Protein AF-A0A837IKW0-F1 (afdb_monomer_lite)

Organism: NCBI:txid1619027

Secondary structure (DSSP, 8-state):
--------HHHHHHHHHHHHHHHHHHHHHHHTTTT-----------------EE----HHHHHHHHHHHHTTS-GGGGSHHHHHHHHGGGGT--HHHHTTT--PPPHHHHTTBTTTB-EEEEEEEETTEEEEEEEE-SS-STTPPPEEEEEEEE-GGGGGEEEEEETTTTEEEEEETTSEEE---STTEEEEEEEETTEEEEEEEEEE-HHHHHHH---HHHH-TTSTTEEEEEETTEEEEEEEEEE-SSS-EEEEEEEE-TTS-EEEEEEES---HHHHHHHHHHHTT-EEPP-TTSSSHHHHHHHHHHHTTS----------PPP------PPP--EEEEEEEE-TTS---HHHHHHHHHHHHHHHHHHHHHHS----BPPPEEEE-SS--HHHHHH-SS--HHHHH-TT---S-HHHHHHHHHHTT-S---TT---SSTTEEEEEEETT-TT-EEE-S-TTSEEEEEE-HHHHHHHHT---SSS--GGGS-SGGGSTTHHHHHHHHHHHHHTTPPP--GGGTTTBTTT-GGGTTT-B--HHHHHHHHHSTTT--

pLDDT: mean 81.94, std 18.98, range [30.72, 98.62]

Foldseek 3Di:
DDDPDDPPVVVVVVVVVVCCVVVVVVVVVVPVVPPDDPPPPPPDPPPQDFAFDFDDDDVVVQVVVLVCVVVVPPVLQQFVVSQCLVPRVVRVDDSVPFCPPWDDDDPVVRVCRLPVDFKDWTWTDDDPWIKIWIKGQPDGHHSGGIHTGGIGTPPPQQVQWDKDDDVVQQKIWTDGPQWDWDPFDADFKTKTWGDDPNDIKIKIKGWFFQVNDVVVDDDPCRVVVPPPQWDWDDAPNWIWIKRAFCDKPDPWGKIKTWTADPVGIIMIMMMTHHDDPVNVVNVVVRVNRMDGHPPPPPVVVVVVVVVVVVPVVPDPDDDDDDDDDDDPPPPPPDPQAQEEEEEEEEEQPDDDDVLLLVLVQVLVVVLQVLLCVFQVFGFHYDDYYYWYQPDGGLLCLFQNPDRDPVCVVDQLHGHHPNVQSQCCGPPVSNQDDIHLGPASHWSYEYQYEYEQRAADWAKHQPQLTFIYIYGYQLLRCLSSVHFRPRHNTCVSPPNLCNDAQNSSLRSSLRSLSNNNDAQPDCVCCQADSVPHSRNPPNHHHDPVSSVSSCPRSRGPD

Radius of gyration: 35.42 Å; chains: 1; bounding box: 120×75×95 Å

Structure (mmCIF, N/CA/C/O backbone):
data_AF-A0A837IKW0-F1
#
_entry.id   AF-A0A837IKW0-F1
#
loop_
_atom_site.group_PDB
_atom_site.id
_atom_site.type_symbol
_atom_site.label_atom_id
_atom_site.label_alt_id
_atom_site.label_comp_id
_atom_site.label_asym_id
_atom_site.label_entity_id
_atom_site.label_seq_id
_atom_site.pdbx_PDB_ins_code
_atom_site.Cartn_x
_atom_site.Cartn_y
_atom_site.Cartn_z
_atom_site.occupancy
_atom_site.B_iso_or_equiv
_atom_site.auth_seq_id
_atom_site.auth_comp_id
_atom_site.auth_asym_id
_atom_site.auth_atom_id
_atom_site.pdbx_PDB_model_num
ATOM 1 N N . MET A 1 1 ? 49.908 52.473 -52.910 1.00 40.16 1 MET A N 1
ATOM 2 C CA . MET A 1 1 ? 50.943 51.486 -52.549 1.00 40.16 1 MET A CA 1
ATOM 3 C C . MET A 1 1 ? 50.812 50.342 -53.526 1.00 40.16 1 MET A C 1
ATOM 5 O O . MET A 1 1 ? 49.747 49.750 -53.613 1.00 40.16 1 MET A O 1
ATOM 9 N N . ASP A 1 2 ? 51.847 50.168 -54.333 1.00 45.91 2 ASP A N 1
ATOM 10 C CA . ASP A 1 2 ? 51.972 49.182 -55.400 1.00 45.91 2 ASP A CA 1
ATOM 11 C C . ASP A 1 2 ? 52.522 47.879 -54.798 1.00 45.91 2 ASP A C 1
ATOM 13 O O . ASP A 1 2 ? 53.543 47.909 -54.111 1.00 45.91 2 ASP A O 1
ATOM 17 N N . LEU A 1 3 ? 51.824 46.759 -54.993 1.00 40.84 3 LEU A N 1
ATOM 18 C CA . LEU A 1 3 ? 52.258 45.424 -54.572 1.00 40.84 3 LEU A CA 1
ATOM 19 C C . LEU A 1 3 ? 51.931 44.424 -55.687 1.00 40.84 3 LEU A C 1
ATOM 21 O O . LEU A 1 3 ? 51.014 43.611 -55.588 1.00 40.84 3 LEU A O 1
ATOM 25 N N . SER A 1 4 ? 52.713 44.469 -56.766 1.00 47.84 4 SER A N 1
ATOM 26 C CA . SER A 1 4 ? 52.795 43.362 -57.718 1.00 47.84 4 SER A CA 1
ATOM 27 C C . SER A 1 4 ? 53.528 42.179 -57.066 1.00 47.84 4 SER A C 1
ATOM 29 O O . SER A 1 4 ? 54.762 42.113 -57.059 1.00 47.84 4 SER A O 1
ATOM 31 N N . ALA A 1 5 ? 52.789 41.227 -56.501 1.00 53.12 5 ALA A N 1
ATOM 32 C CA . ALA A 1 5 ? 53.362 39.962 -56.061 1.00 53.12 5 ALA A CA 1
ATOM 33 C C . ALA A 1 5 ? 53.612 39.073 -57.291 1.00 53.12 5 ALA A C 1
ATOM 35 O O . ALA A 1 5 ? 52.689 38.526 -57.888 1.00 53.12 5 ALA A O 1
ATOM 36 N N . LYS A 1 6 ? 54.878 38.951 -57.705 1.00 53.72 6 LYS A N 1
ATOM 37 C CA . LYS A 1 6 ? 55.289 37.985 -58.730 1.00 53.72 6 LYS A CA 1
ATOM 38 C C . LYS A 1 6 ? 55.221 36.578 -58.137 1.00 53.72 6 LYS A C 1
ATOM 40 O O . LYS A 1 6 ? 56.044 36.221 -57.297 1.00 53.72 6 LYS A O 1
ATOM 45 N N . THR A 1 7 ? 54.264 35.777 -58.594 1.00 62.69 7 THR A N 1
ATOM 46 C CA . THR A 1 7 ? 54.147 34.359 -58.240 1.00 62.69 7 THR A CA 1
ATOM 47 C C . THR A 1 7 ? 55.416 33.611 -58.647 1.00 62.69 7 THR A C 1
ATOM 49 O O . THR A 1 7 ? 55.807 33.588 -59.817 1.00 62.69 7 THR A O 1
ATOM 52 N N . ASN A 1 8 ? 56.088 33.006 -57.668 1.00 71.62 8 ASN A N 1
ATOM 53 C CA . ASN A 1 8 ? 57.294 32.220 -57.887 1.00 71.62 8 ASN A CA 1
ATOM 54 C C . ASN A 1 8 ? 56.904 30.828 -58.400 1.00 71.62 8 ASN A C 1
ATOM 56 O O . ASN A 1 8 ? 56.688 29.899 -57.625 1.00 71.62 8 ASN A O 1
ATOM 60 N N . TRP A 1 9 ? 56.819 30.687 -59.723 1.00 72.50 9 TRP A N 1
ATOM 61 C CA . TRP A 1 9 ? 56.474 29.437 -60.411 1.00 72.50 9 TRP A CA 1
ATOM 62 C C . TRP A 1 9 ? 57.351 28.240 -60.019 1.00 72.50 9 TRP A C 1
ATOM 64 O O . TRP A 1 9 ? 56.901 27.100 -60.106 1.00 72.50 9 TRP A O 1
ATOM 74 N N . LYS A 1 10 ? 58.570 28.476 -59.512 1.00 72.75 10 LYS A N 1
ATOM 75 C CA . LYS A 1 10 ? 59.428 27.402 -58.993 1.00 72.75 10 LYS A CA 1
ATOM 76 C C . LYS A 1 10 ? 58.865 26.786 -57.710 1.00 72.75 10 LYS A C 1
ATOM 78 O O . LYS A 1 10 ? 59.014 25.589 -57.510 1.00 72.75 10 LYS A O 1
ATOM 83 N N . PHE A 1 11 ? 58.184 27.571 -56.875 1.00 73.50 11 PHE A N 1
ATOM 84 C CA . PHE A 1 11 ? 57.554 27.076 -55.649 1.00 73.50 11 PHE A CA 1
ATOM 85 C C . PHE A 1 11 ? 56.303 26.245 -55.961 1.00 73.50 11 PHE A C 1
ATOM 87 O O . PHE A 1 11 ? 56.130 25.163 -55.410 1.00 73.50 11 PHE A O 1
ATOM 94 N N . LEU A 1 12 ? 55.486 26.690 -56.922 1.00 74.56 12 LEU A N 1
ATOM 95 C CA . LEU A 1 12 ? 54.303 25.943 -57.363 1.00 74.56 12 LEU A CA 1
ATOM 96 C C . LEU A 1 12 ? 54.681 24.595 -58.005 1.00 74.56 12 LEU A C 1
ATOM 98 O O . LEU A 1 12 ? 54.036 23.586 -57.737 1.00 74.56 12 LEU A O 1
ATOM 102 N N . ALA A 1 13 ? 55.768 24.554 -58.782 1.00 79.00 13 ALA A N 1
ATOM 103 C CA . ALA A 1 13 ? 56.276 23.310 -59.362 1.00 79.00 13 ALA A CA 1
ATOM 104 C C . ALA A 1 13 ? 56.761 22.308 -58.295 1.00 79.00 13 ALA A C 1
ATOM 106 O O . ALA A 1 13 ? 56.536 21.109 -58.438 1.00 79.00 13 ALA A O 1
ATOM 107 N N . ILE A 1 14 ? 57.375 22.788 -57.207 1.00 79.94 14 ILE A N 1
ATOM 108 C CA . ILE A 1 14 ? 57.820 21.938 -56.089 1.00 79.94 14 ILE A CA 1
ATOM 109 C C . ILE A 1 14 ? 56.620 21.376 -55.315 1.00 79.94 14 ILE A C 1
ATOM 111 O O . ILE A 1 14 ? 56.615 20.195 -54.977 1.00 79.94 14 ILE A O 1
ATOM 115 N N . VAL A 1 15 ? 55.582 22.186 -55.081 1.00 76.00 15 VAL A N 1
ATOM 116 C CA . VAL A 1 15 ? 54.359 21.733 -54.398 1.00 76.00 15 VAL A CA 1
ATOM 117 C C . VAL A 1 15 ? 53.622 20.678 -55.230 1.00 76.00 15 VAL A C 1
ATOM 119 O O . VAL A 1 15 ? 53.226 19.650 -54.688 1.00 76.00 15 VAL A O 1
ATOM 122 N N . ILE A 1 16 ? 53.508 20.862 -56.549 1.00 77.81 16 ILE A N 1
ATOM 123 C CA . ILE A 1 16 ? 52.883 19.867 -57.437 1.00 77.81 16 ILE A CA 1
ATOM 124 C C . ILE A 1 16 ? 53.708 18.571 -57.479 1.00 77.81 16 ILE A C 1
ATOM 126 O O . ILE A 1 16 ? 53.139 17.484 -57.401 1.00 77.81 16 ILE A O 1
ATOM 130 N N . ALA A 1 17 ? 55.041 18.658 -57.529 1.00 78.69 17 ALA A N 1
ATOM 131 C CA . ALA A 1 17 ? 55.902 17.476 -57.489 1.00 78.69 17 ALA A CA 1
ATOM 132 C C . ALA A 1 17 ? 55.768 16.697 -56.166 1.00 78.69 17 ALA A C 1
ATOM 134 O O . ALA A 1 17 ? 55.712 15.470 -56.184 1.00 78.69 17 ALA A O 1
ATOM 135 N N . LEU A 1 18 ? 55.649 17.391 -55.028 1.00 71.75 18 LEU A N 1
ATOM 136 C CA . LEU A 1 18 ? 55.428 16.756 -53.724 1.00 71.75 18 LEU A CA 1
ATOM 137 C C . LEU A 1 18 ? 54.054 16.078 -53.629 1.00 71.75 18 LEU A C 1
ATOM 139 O O . LEU A 1 18 ? 53.971 14.967 -53.115 1.00 71.75 18 LEU A O 1
ATOM 143 N N . VAL A 1 19 ? 52.998 16.683 -54.182 1.00 74.50 19 VAL A N 1
ATOM 144 C CA . VAL A 1 19 ? 51.656 16.070 -54.225 1.00 74.50 19 VAL A CA 1
ATOM 145 C C . VAL A 1 19 ? 51.639 14.816 -55.105 1.00 74.50 19 VAL A C 1
ATOM 147 O O . VAL A 1 19 ? 50.998 13.833 -54.746 1.00 74.50 19 VAL A O 1
ATOM 150 N N . VAL A 1 20 ? 52.389 14.794 -56.211 1.00 74.69 20 VAL A N 1
ATOM 151 C CA . VAL A 1 20 ? 52.491 13.610 -57.084 1.00 74.69 20 VAL A CA 1
ATOM 152 C C . VAL A 1 20 ? 53.322 12.493 -56.442 1.00 74.69 20 VAL A C 1
ATOM 154 O O . VAL A 1 20 ? 52.972 11.326 -56.589 1.00 74.69 20 VAL A O 1
ATOM 157 N N . ILE A 1 21 ? 54.379 12.815 -55.690 1.00 73.00 21 ILE A N 1
ATOM 158 C CA . ILE A 1 21 ? 55.204 11.805 -55.003 1.00 73.00 21 ILE A CA 1
ATOM 159 C C . ILE A 1 21 ? 54.455 11.205 -53.804 1.00 73.00 21 ILE A C 1
ATOM 161 O O . ILE A 1 21 ? 54.449 9.987 -53.635 1.00 73.00 21 ILE A O 1
ATOM 165 N N . VAL A 1 22 ? 53.781 12.036 -53.004 1.00 68.19 22 VAL A N 1
ATOM 166 C CA . VAL A 1 22 ? 53.022 11.571 -51.831 1.00 68.19 22 VAL A CA 1
ATOM 167 C C . VAL A 1 22 ? 51.719 10.883 -52.256 1.00 68.19 22 VAL A C 1
ATOM 169 O O . VAL A 1 22 ? 51.397 9.822 -51.732 1.00 68.19 22 VAL A O 1
ATOM 172 N N . GLY A 1 23 ? 51.008 11.409 -53.258 1.00 57.47 23 GLY A N 1
ATOM 173 C CA . GLY A 1 23 ? 49.793 10.784 -53.795 1.00 57.47 23 GLY A CA 1
ATOM 174 C C . GLY A 1 23 ? 50.063 9.521 -54.623 1.00 57.47 23 GLY A C 1
ATOM 175 O O . GLY A 1 23 ? 49.318 8.549 -54.527 1.00 57.47 23 GLY A O 1
ATOM 176 N N . GLY A 1 24 ? 51.154 9.494 -55.395 1.00 57.53 24 GLY A N 1
ATOM 177 C CA . GLY A 1 24 ? 51.554 8.333 -56.198 1.00 57.53 24 GLY A CA 1
ATOM 178 C C . GLY A 1 24 ? 52.133 7.185 -55.368 1.00 57.53 24 GLY A C 1
ATOM 179 O O . GLY A 1 24 ? 51.889 6.023 -55.686 1.00 57.53 24 GLY A O 1
ATOM 180 N N . GLY A 1 25 ? 52.841 7.491 -54.273 1.00 51.66 25 GLY A N 1
ATOM 181 C CA . GLY A 1 25 ? 53.360 6.481 -53.343 1.00 51.66 25 GLY A CA 1
ATOM 182 C C . GLY A 1 25 ? 52.260 5.741 -52.575 1.00 51.66 25 GLY A C 1
ATOM 183 O O . GLY A 1 25 ? 52.379 4.542 -52.340 1.00 51.66 25 GLY A O 1
ATOM 184 N N . VAL A 1 26 ? 51.156 6.425 -52.255 1.00 51.03 26 VAL A N 1
ATOM 185 C CA . VAL A 1 26 ? 49.996 5.817 -51.581 1.00 51.03 26 VAL A CA 1
ATOM 186 C C . VAL A 1 26 ? 49.171 4.953 -52.544 1.00 51.03 26 VAL A C 1
ATOM 188 O O . VAL A 1 26 ? 48.713 3.885 -52.151 1.00 51.03 26 VAL A O 1
ATOM 191 N N . LEU A 1 27 ? 49.037 5.338 -53.821 1.00 46.00 27 LEU A N 1
ATOM 192 C CA . LEU A 1 27 ? 48.301 4.525 -54.803 1.00 46.00 27 LEU A CA 1
ATOM 193 C C . LEU A 1 27 ? 49.043 3.244 -55.222 1.00 46.00 27 LEU A C 1
ATOM 195 O O . LEU A 1 27 ? 48.401 2.220 -55.438 1.00 46.00 27 LEU A O 1
ATOM 199 N N . LEU A 1 28 ? 50.379 3.271 -55.304 1.00 47.38 28 LEU A N 1
ATOM 200 C CA . LEU A 1 28 ? 51.168 2.077 -55.642 1.00 47.38 28 LEU A CA 1
ATOM 201 C C . LEU A 1 28 ? 51.278 1.085 -54.473 1.00 47.38 28 LEU A C 1
ATOM 203 O O . LEU A 1 28 ? 51.354 -0.115 -54.711 1.00 47.38 28 LEU A O 1
ATOM 207 N N . SER A 1 29 ? 51.199 1.559 -53.224 1.00 47.72 29 SER A N 1
ATOM 208 C CA . SER A 1 29 ? 51.140 0.688 -52.041 1.00 47.72 29 SER A CA 1
ATOM 209 C C . SER A 1 29 ? 49.800 -0.043 -51.888 1.00 47.72 29 SER A C 1
ATOM 211 O O . SER A 1 29 ? 49.744 -1.030 -51.164 1.00 47.72 29 SER A O 1
ATOM 213 N N . LEU A 1 30 ? 48.730 0.420 -52.547 1.00 47.06 30 LEU A N 1
ATOM 214 C CA . LEU A 1 30 ? 47.389 -0.173 -52.446 1.00 47.06 30 LEU A CA 1
ATOM 215 C C . LEU A 1 30 ? 47.053 -1.143 -53.591 1.00 47.06 30 LEU A C 1
ATOM 217 O O . LEU A 1 30 ? 46.071 -1.874 -53.493 1.00 47.06 30 LEU A O 1
ATOM 221 N N . GLN A 1 31 ? 47.848 -1.188 -54.667 1.00 47.38 31 GLN A N 1
ATOM 222 C CA . GLN A 1 31 ? 47.619 -2.131 -55.772 1.00 47.38 31 GLN A CA 1
ATOM 223 C C . GLN A 1 31 ? 48.339 -3.479 -55.600 1.00 47.38 31 GLN A C 1
ATOM 225 O O . GLN A 1 31 ? 47.837 -4.483 -56.108 1.00 47.38 31 GLN A O 1
ATOM 230 N N . ASP A 1 32 ? 49.442 -3.538 -54.844 1.00 43.78 32 ASP A N 1
ATOM 231 C CA . ASP A 1 32 ? 50.277 -4.750 -54.723 1.00 43.78 32 ASP A CA 1
ATOM 232 C C . ASP A 1 32 ? 49.783 -5.754 -53.650 1.00 43.78 32 ASP A C 1
ATOM 234 O O . ASP A 1 32 ? 50.153 -6.926 -53.671 1.00 43.78 32 ASP A O 1
ATOM 238 N N . GLU A 1 33 ? 48.864 -5.357 -52.758 1.00 45.16 33 GLU A N 1
ATOM 239 C CA . GLU A 1 33 ? 48.242 -6.269 -51.773 1.00 45.16 33 GLU A CA 1
ATOM 240 C C . GLU A 1 33 ? 46.983 -6.994 -52.292 1.00 45.16 33 GLU A C 1
ATOM 242 O O . GLU A 1 33 ? 46.456 -7.886 -51.627 1.00 45.16 33 GLU A O 1
ATOM 247 N N . SER A 1 34 ? 46.507 -6.685 -53.504 1.00 43.53 34 SER A N 1
ATOM 248 C CA . SER A 1 34 ? 45.259 -7.263 -54.040 1.00 43.53 34 SER A CA 1
ATOM 249 C C . SER A 1 34 ? 45.406 -8.643 -54.707 1.00 43.53 34 SER A C 1
ATOM 251 O O . SER A 1 34 ? 44.403 -9.260 -55.065 1.00 43.53 34 SER A O 1
ATOM 253 N N . ALA A 1 35 ? 46.630 -9.164 -54.869 1.00 41.75 35 ALA A N 1
ATOM 254 C CA . ALA A 1 35 ? 46.896 -10.331 -55.720 1.00 41.75 35 ALA A CA 1
ATOM 255 C C . ALA A 1 35 ? 47.191 -11.658 -54.986 1.00 41.75 35 ALA A C 1
ATOM 257 O O . ALA A 1 35 ? 47.463 -12.655 -55.651 1.00 41.75 35 ALA A O 1
ATOM 258 N N . ASN A 1 36 ? 47.121 -11.717 -53.650 1.00 43.75 36 ASN A N 1
ATOM 259 C CA . ASN A 1 36 ? 47.388 -12.950 -52.884 1.00 43.75 36 ASN A CA 1
ATOM 260 C C . ASN A 1 36 ? 46.440 -13.158 -51.689 1.00 43.75 36 ASN A C 1
ATOM 262 O O . ASN A 1 36 ? 46.847 -13.634 -50.630 1.00 43.75 36 ASN A O 1
ATOM 266 N N . LEU A 1 37 ? 45.153 -12.851 -51.858 1.00 36.19 37 LEU A N 1
ATOM 267 C CA . LEU A 1 37 ? 44.142 -13.378 -50.944 1.00 36.19 37 LEU A CA 1
ATOM 268 C C . LEU A 1 37 ? 43.764 -14.801 -51.388 1.00 36.19 37 LEU A C 1
ATOM 270 O O . LEU A 1 37 ? 43.413 -14.999 -52.556 1.00 36.19 37 LEU A O 1
ATOM 274 N N . PRO A 1 38 ? 43.848 -15.809 -50.499 1.00 34.09 38 PRO A N 1
ATOM 275 C CA . PRO A 1 38 ? 43.377 -17.146 -50.818 1.00 34.09 38 PRO A CA 1
ATOM 276 C C . PRO A 1 38 ? 41.899 -17.056 -51.200 1.00 34.09 38 PRO A C 1
ATOM 278 O O . PRO A 1 38 ? 41.119 -16.391 -50.517 1.00 34.09 38 PRO A O 1
ATOM 281 N N . LYS A 1 39 ? 41.512 -17.724 -52.295 1.00 37.06 39 LYS A N 1
ATOM 282 C CA . LYS A 1 39 ? 40.103 -17.999 -52.585 1.00 37.06 39 LYS A CA 1
ATOM 283 C C . LYS A 1 39 ? 39.524 -18.695 -51.357 1.00 37.06 39 LYS A C 1
ATOM 285 O O . LYS A 1 39 ? 39.785 -19.878 -51.149 1.00 37.06 39 LYS A O 1
ATOM 290 N N . LEU A 1 40 ? 38.787 -17.945 -50.540 1.00 30.72 40 LEU A N 1
ATOM 291 C CA . LEU A 1 40 ? 37.925 -18.514 -49.525 1.00 30.72 40 LEU A CA 1
ATOM 292 C C . LEU A 1 40 ? 36.833 -19.257 -50.286 1.00 30.72 40 LEU A C 1
ATOM 294 O O . LEU A 1 40 ? 35.943 -18.657 -50.887 1.00 30.72 40 LEU A O 1
ATOM 298 N N . ASP A 1 41 ? 36.975 -20.571 -50.318 1.00 34.78 41 ASP A N 1
ATOM 299 C CA . ASP A 1 41 ? 35.894 -21.475 -50.650 1.00 34.78 41 ASP A CA 1
ATOM 300 C C . ASP A 1 41 ? 34.869 -21.351 -49.515 1.00 34.78 41 ASP A C 1
ATOM 302 O O . ASP A 1 41 ? 35.035 -21.923 -48.436 1.00 34.78 41 ASP A O 1
ATOM 306 N N . ILE A 1 42 ? 33.866 -20.485 -49.700 1.00 42.00 42 ILE A N 1
ATOM 307 C CA . ILE A 1 42 ? 32.737 -20.349 -48.776 1.00 42.00 42 ILE A CA 1
ATOM 308 C C . ILE A 1 42 ? 31.811 -21.537 -49.037 1.00 42.00 42 ILE A C 1
ATOM 310 O O . ILE A 1 42 ? 30.778 -21.437 -49.692 1.00 42.00 42 ILE A O 1
ATOM 314 N N . GLN A 1 43 ? 32.222 -22.685 -48.517 1.00 38.09 43 GLN A N 1
ATOM 315 C CA . GLN A 1 43 ? 31.340 -23.765 -48.106 1.00 38.09 43 GLN A CA 1
ATOM 316 C C . GLN A 1 43 ? 31.559 -23.955 -46.607 1.00 38.09 43 GLN A C 1
ATOM 318 O O . GLN A 1 43 ? 32.241 -24.869 -46.156 1.00 38.09 43 GLN A O 1
ATOM 323 N N . ASN A 1 44 ? 31.020 -23.017 -45.836 1.00 32.84 44 ASN A N 1
ATOM 324 C CA . ASN A 1 44 ? 30.693 -23.222 -44.435 1.00 32.84 44 ASN A CA 1
ATOM 325 C C . ASN A 1 44 ? 29.467 -22.359 -44.143 1.00 32.84 44 ASN A C 1
ATOM 327 O O . ASN A 1 44 ? 29.582 -21.173 -43.844 1.00 32.84 44 ASN A O 1
ATOM 331 N N . GLU A 1 45 ? 28.289 -22.967 -44.270 1.00 39.59 45 GLU A N 1
ATOM 332 C CA . GLU A 1 45 ? 27.058 -22.502 -43.633 1.00 39.59 45 GLU A CA 1
ATOM 333 C C . GLU A 1 45 ? 27.245 -22.604 -42.111 1.00 39.59 45 GLU A C 1
ATOM 335 O O . GLU A 1 45 ? 26.727 -23.496 -41.443 1.00 39.59 45 GLU A O 1
ATOM 340 N N . ALA A 1 46 ? 28.045 -21.707 -41.539 1.00 42.53 46 ALA A N 1
ATOM 341 C CA . ALA A 1 46 ? 27.865 -21.361 -40.145 1.00 42.53 46 ALA A CA 1
ATOM 342 C C . ALA A 1 46 ? 26.543 -20.593 -40.100 1.00 42.53 46 ALA A C 1
ATOM 344 O O . ALA A 1 46 ? 26.455 -19.500 -40.656 1.00 42.53 46 ALA A O 1
ATOM 345 N N . LYS A 1 47 ? 25.499 -21.191 -39.516 1.00 51.53 47 LYS A N 1
ATOM 346 C CA . LYS A 1 47 ? 24.275 -20.470 -39.146 1.00 51.53 47 LYS A CA 1
ATOM 347 C C . LYS A 1 47 ? 24.697 -19.151 -38.490 1.00 51.53 47 LYS A C 1
ATOM 349 O O . LYS A 1 47 ? 25.336 -19.193 -37.439 1.00 51.53 47 LYS A O 1
ATOM 354 N N . ASN A 1 48 ? 24.412 -18.017 -39.131 1.00 62.69 48 ASN A N 1
ATOM 355 C CA . ASN A 1 48 ? 24.678 -16.703 -38.555 1.00 62.69 48 ASN A CA 1
ATOM 356 C C . ASN A 1 48 ? 23.775 -16.562 -37.333 1.00 62.69 48 ASN A C 1
ATOM 358 O O . ASN A 1 48 ? 22.587 -16.290 -37.450 1.00 62.69 48 ASN A O 1
ATOM 362 N N . GLU A 1 49 ? 24.325 -16.833 -36.158 1.00 85.88 49 GLU A N 1
ATOM 363 C CA . GLU A 1 49 ? 23.607 -16.654 -34.909 1.00 85.88 49 GLU A CA 1
ATOM 364 C C . GLU A 1 49 ? 23.311 -15.162 -34.715 1.00 85.88 49 GLU A C 1
ATOM 366 O O . GLU A 1 49 ? 24.214 -14.323 -34.800 1.00 85.88 49 GLU A O 1
ATOM 371 N N . ILE A 1 50 ? 22.036 -14.832 -34.487 1.00 92.94 50 ILE A N 1
ATOM 372 C CA . ILE A 1 50 ? 21.613 -13.459 -34.211 1.00 92.94 50 ILE A CA 1
ATOM 373 C C . ILE A 1 50 ? 22.261 -12.986 -32.910 1.00 92.94 50 ILE A C 1
ATOM 375 O O . ILE A 1 50 ? 22.110 -13.616 -31.861 1.00 92.94 50 ILE A O 1
ATOM 379 N N . LYS A 1 51 ? 22.961 -11.852 -32.972 1.00 92.44 51 LYS A N 1
ATOM 380 C CA . LYS A 1 51 ? 23.540 -11.199 -31.797 1.00 92.44 51 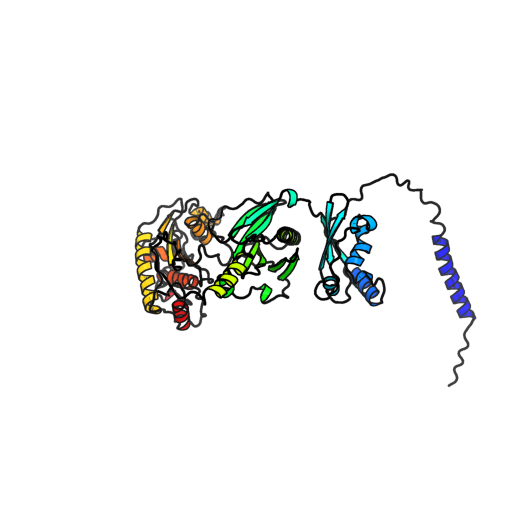LYS A CA 1
ATOM 381 C C . LYS A 1 51 ? 22.427 -10.513 -31.015 1.00 92.44 51 LYS A C 1
ATOM 383 O O . LYS A 1 51 ? 21.890 -9.505 -31.467 1.00 92.44 51 LYS A O 1
ATOM 388 N N . ILE A 1 52 ? 22.113 -11.068 -29.852 1.00 87.31 52 ILE A N 1
ATOM 389 C CA . ILE A 1 52 ? 21.115 -10.544 -28.916 1.00 87.31 52 ILE A CA 1
ATOM 390 C C . ILE A 1 52 ? 21.772 -9.787 -27.754 1.00 87.31 52 ILE A C 1
ATOM 392 O O . ILE A 1 52 ? 22.949 -9.998 -27.452 1.00 87.31 52 ILE A O 1
ATOM 396 N N . GLY A 1 53 ? 20.990 -8.948 -27.080 1.00 77.94 53 GLY A N 1
ATOM 397 C CA . GLY A 1 53 ? 21.379 -8.163 -25.912 1.00 77.94 53 GLY A CA 1
ATOM 398 C C . GLY A 1 53 ? 21.551 -6.673 -26.205 1.00 77.94 53 GLY A C 1
ATOM 399 O O . GLY A 1 53 ? 21.270 -6.182 -27.303 1.00 77.94 53 GLY A O 1
ATOM 400 N N . GLN A 1 54 ? 22.019 -5.946 -25.189 1.00 82.94 54 GLN A N 1
ATOM 401 C CA . GLN A 1 54 ? 22.227 -4.504 -25.277 1.00 82.94 54 GLN A CA 1
ATOM 402 C C . GLN A 1 54 ? 23.417 -4.155 -26.169 1.00 82.94 54 GLN A C 1
ATOM 404 O O . GLN A 1 54 ? 24.468 -4.798 -26.131 1.00 82.94 54 GLN A O 1
ATOM 409 N N . VAL A 1 55 ? 23.268 -3.069 -26.919 1.00 91.06 55 VAL A N 1
ATOM 410 C CA . VAL A 1 55 ? 24.322 -2.497 -27.752 1.00 91.06 55 VAL A CA 1
ATOM 411 C C . VAL A 1 55 ? 25.028 -1.402 -26.964 1.00 91.06 55 VAL A C 1
ATOM 413 O O . VAL A 1 55 ? 24.404 -0.437 -26.526 1.00 91.06 55 VAL A O 1
ATOM 416 N N . GLU A 1 56 ? 26.342 -1.527 -26.791 1.00 91.38 56 GLU A N 1
ATOM 417 C CA . GLU A 1 56 ? 27.144 -0.470 -26.176 1.00 91.38 56 GLU A CA 1
ATOM 418 C C . GLU A 1 56 ? 27.193 0.762 -27.098 1.00 91.38 56 GLU A C 1
ATOM 420 O O . GLU A 1 56 ? 27.751 0.719 -28.197 1.00 91.38 56 GLU A O 1
ATOM 425 N N . ILE A 1 57 ? 26.610 1.876 -26.646 1.00 92.88 57 ILE A N 1
ATOM 426 C CA . ILE A 1 57 ? 26.572 3.130 -27.403 1.00 92.88 57 ILE A CA 1
ATOM 427 C C . ILE A 1 57 ? 27.773 3.997 -27.026 1.00 92.88 57 ILE A C 1
ATOM 429 O O . ILE A 1 57 ? 27.866 4.545 -25.927 1.00 92.88 57 ILE A O 1
ATOM 433 N N . ASN A 1 58 ? 28.684 4.186 -27.978 1.00 92.94 58 ASN A N 1
ATOM 434 C CA . ASN A 1 58 ? 29.806 5.102 -27.813 1.00 92.94 58 ASN A CA 1
ATOM 435 C C . ASN A 1 58 ? 29.378 6.547 -28.116 1.00 92.94 58 ASN A C 1
ATOM 437 O O . ASN A 1 58 ? 29.380 6.984 -29.268 1.00 92.94 58 ASN A O 1
ATOM 441 N N . TYR A 1 59 ? 29.058 7.312 -27.073 1.00 91.31 59 TYR A N 1
ATOM 442 C CA . TYR A 1 59 ? 28.583 8.695 -27.203 1.00 91.31 59 TYR A CA 1
ATOM 443 C C . TYR A 1 59 ? 29.563 9.645 -27.913 1.00 91.31 59 TYR A C 1
ATOM 445 O O . TYR A 1 59 ? 29.128 10.580 -28.587 1.00 91.31 59 TYR A O 1
ATOM 453 N N . ASN A 1 60 ? 30.876 9.397 -27.834 1.00 90.38 60 ASN A N 1
ATOM 454 C CA . ASN A 1 60 ? 31.860 10.207 -28.561 1.00 90.38 60 ASN A CA 1
ATOM 455 C C . ASN A 1 60 ? 31.744 9.993 -30.075 1.00 90.38 60 ASN A C 1
ATOM 457 O O . ASN A 1 60 ? 31.822 10.950 -30.844 1.00 90.38 60 ASN A O 1
ATOM 461 N N . LEU A 1 61 ? 31.518 8.747 -30.501 1.00 93.44 61 LEU A N 1
ATOM 462 C CA . LEU A 1 61 ? 31.278 8.417 -31.904 1.00 93.44 61 LEU A CA 1
ATOM 463 C C . LEU A 1 61 ? 29.927 8.970 -32.379 1.00 93.44 61 LEU A C 1
ATOM 465 O O . LEU A 1 61 ? 29.864 9.588 -33.439 1.00 93.44 61 LEU A O 1
ATOM 469 N N . ILE A 1 62 ? 28.872 8.808 -31.574 1.00 95.56 62 ILE A N 1
ATOM 470 C CA . ILE A 1 62 ? 27.523 9.328 -31.857 1.00 95.56 62 ILE A CA 1
ATOM 471 C C . ILE A 1 62 ? 27.537 10.838 -32.091 1.00 95.56 62 ILE A C 1
ATOM 473 O O . ILE A 1 62 ? 26.930 11.300 -33.050 1.00 95.56 62 ILE A O 1
ATOM 477 N N . SER A 1 63 ? 28.256 11.606 -31.267 1.00 92.81 63 SER A N 1
ATOM 478 C CA . SER A 1 63 ? 28.371 13.059 -31.445 1.00 92.81 63 SER A CA 1
ATOM 479 C C . SER A 1 63 ? 28.992 13.426 -32.802 1.00 92.81 63 SER A C 1
ATOM 481 O O . SER A 1 63 ? 28.496 14.307 -33.505 1.00 92.81 63 SER A O 1
ATOM 483 N N . GLY A 1 64 ? 30.022 12.686 -33.231 1.00 95.81 64 GLY A N 1
ATOM 484 C CA . GLY A 1 64 ? 30.622 12.855 -34.558 1.00 95.81 64 GLY A CA 1
ATOM 485 C C . GLY A 1 64 ? 29.669 12.491 -35.702 1.00 95.81 64 GLY A C 1
ATOM 486 O O . GLY A 1 64 ? 29.588 13.220 -36.689 1.00 95.81 64 GLY A O 1
ATOM 487 N N . ILE A 1 65 ? 28.911 11.398 -35.559 1.00 96.50 65 ILE A N 1
ATOM 488 C CA . ILE A 1 65 ? 27.900 10.987 -36.545 1.00 96.50 65 ILE A CA 1
ATOM 489 C C . ILE A 1 65 ? 26.786 12.034 -36.633 1.00 96.50 65 ILE A C 1
ATOM 491 O O . ILE A 1 65 ? 26.418 12.421 -37.738 1.00 96.50 65 ILE A O 1
ATOM 495 N N . GLN A 1 66 ? 26.291 12.538 -35.498 1.00 97.06 66 GLN A N 1
ATOM 496 C CA . GLN A 1 66 ? 25.278 13.593 -35.466 1.00 97.06 66 GLN A CA 1
ATOM 497 C C . GLN A 1 66 ? 25.771 14.846 -36.192 1.00 97.06 66 GLN A C 1
ATOM 499 O O . GLN A 1 66 ? 25.054 15.353 -37.044 1.00 97.06 66 GLN A O 1
ATOM 504 N N . SER A 1 67 ? 27.001 15.300 -35.927 1.00 96.75 67 SER A N 1
ATOM 505 C CA . SER A 1 67 ? 27.581 16.454 -36.630 1.00 96.75 67 SER A CA 1
ATOM 506 C C . SER A 1 67 ? 27.643 16.230 -38.143 1.00 96.75 67 SER A C 1
ATOM 508 O O . SER A 1 67 ? 27.342 17.134 -38.914 1.00 96.75 67 SER A O 1
ATOM 510 N N . SER A 1 68 ? 27.993 15.018 -38.584 1.00 96.75 68 SER A N 1
ATOM 511 C CA . SER A 1 68 ? 28.006 14.671 -40.009 1.00 96.75 68 SER A CA 1
ATOM 512 C C . SER A 1 68 ? 26.597 14.688 -40.618 1.00 96.75 68 SER A C 1
ATOM 514 O O . SER A 1 68 ? 26.412 15.161 -41.740 1.00 96.75 68 SER A O 1
ATOM 516 N N . VAL A 1 69 ? 25.591 14.224 -39.872 1.00 97.12 69 VAL A N 1
ATOM 517 C CA . VAL A 1 69 ? 24.182 14.264 -40.291 1.00 97.12 69 VAL A CA 1
ATOM 518 C C . VAL A 1 69 ? 23.633 15.686 -40.339 1.00 97.12 69 VAL A C 1
ATOM 520 O O . VAL A 1 69 ? 22.943 16.029 -41.299 1.00 97.12 69 VAL A O 1
ATOM 523 N N . ASP A 1 70 ? 24.010 16.536 -39.385 1.00 96.06 70 ASP A N 1
ATOM 524 C CA . ASP A 1 70 ? 23.673 17.963 -39.373 1.00 96.06 70 ASP A CA 1
ATOM 525 C C . ASP A 1 70 ? 24.271 18.698 -40.595 1.00 96.06 70 ASP A C 1
ATOM 527 O O . ASP A 1 70 ? 23.678 19.644 -41.111 1.00 96.06 70 ASP A O 1
ATOM 531 N N . GLU A 1 71 ? 25.408 18.223 -41.119 1.00 97.12 71 GLU A N 1
ATOM 532 C CA . GLU A 1 71 ? 26.025 18.688 -42.374 1.00 97.12 71 GLU A CA 1
ATOM 533 C C . GLU A 1 71 ? 25.365 18.104 -43.644 1.00 97.12 71 GLU A C 1
ATOM 535 O O . GLU A 1 71 ? 25.767 18.416 -44.768 1.00 97.12 71 GLU A O 1
ATOM 540 N N . GLY A 1 72 ? 24.322 17.281 -43.492 1.00 95.00 72 GLY A N 1
ATOM 541 C CA . GLY A 1 72 ? 23.549 16.687 -44.584 1.00 95.00 72 GLY A CA 1
ATOM 542 C C . GLY A 1 72 ? 24.058 15.326 -45.065 1.00 95.00 72 GLY A C 1
ATOM 543 O O . GLY A 1 72 ? 23.569 14.809 -46.075 1.00 95.00 72 GLY A O 1
ATOM 544 N N . HIS A 1 73 ? 25.023 14.716 -44.376 1.00 95.06 73 HIS A N 1
ATOM 545 C CA . HIS A 1 73 ? 25.488 13.369 -44.699 1.00 95.06 73 HIS A CA 1
ATOM 546 C C . HIS A 1 73 ? 24.587 12.300 -44.071 1.00 95.06 73 HIS A C 1
ATOM 548 O O . HIS A 1 73 ? 24.081 12.464 -42.977 1.00 95.06 73 HIS A O 1
ATOM 554 N N . GLN A 1 74 ? 24.378 11.166 -44.749 1.00 96.00 74 GLN A N 1
ATOM 555 C CA . GLN A 1 74 ? 23.591 10.037 -44.213 1.00 96.00 74 GLN A CA 1
ATOM 556 C C . GLN A 1 74 ? 22.220 10.428 -43.598 1.00 96.00 74 GLN A C 1
ATOM 558 O O . GLN A 1 74 ? 21.894 9.976 -42.499 1.00 96.00 74 GLN A O 1
ATOM 563 N N . PRO A 1 75 ? 21.369 11.210 -44.296 1.00 95.81 75 PRO A N 1
ATOM 564 C CA . PRO A 1 75 ? 20.098 11.699 -43.740 1.00 95.81 75 PRO A CA 1
ATOM 565 C C . PRO A 1 75 ? 19.126 10.575 -43.350 1.00 95.81 75 PRO A C 1
ATOM 567 O O . PRO A 1 75 ? 18.206 10.786 -42.567 1.00 95.81 75 PRO A O 1
ATOM 570 N N . TRP A 1 76 ? 19.351 9.358 -43.854 1.00 96.69 76 TRP A N 1
ATOM 571 C CA . TRP A 1 76 ? 18.616 8.160 -43.456 1.00 96.69 76 TRP A CA 1
ATOM 572 C C . TRP A 1 76 ? 18.731 7.853 -41.954 1.00 96.69 76 TRP A C 1
ATOM 574 O O . TRP A 1 76 ? 17.846 7.201 -41.412 1.00 96.69 76 TRP A O 1
ATOM 584 N N . ARG A 1 77 ? 19.754 8.370 -41.257 1.00 97.44 77 ARG A N 1
ATOM 585 C CA . ARG A 1 77 ? 19.911 8.223 -39.801 1.00 97.44 77 ARG A CA 1
ATOM 586 C C . ARG A 1 77 ? 18.858 8.956 -38.973 1.00 97.44 77 ARG A C 1
ATOM 588 O O . ARG A 1 77 ? 18.734 8.689 -37.783 1.00 97.44 77 ARG A O 1
ATOM 595 N N . LEU A 1 78 ? 18.101 9.864 -39.585 1.00 96.44 78 LEU A N 1
ATOM 596 C CA . LEU A 1 78 ? 17.031 10.614 -38.925 1.00 96.44 78 LEU A CA 1
ATOM 597 C C . LEU A 1 78 ? 15.710 9.838 -38.843 1.00 96.44 78 LEU A C 1
ATOM 599 O O . LEU A 1 78 ? 14.766 10.312 -38.219 1.00 96.44 78 LEU A O 1
ATOM 603 N N . ASN A 1 79 ? 15.627 8.660 -39.466 1.00 95.88 79 ASN A N 1
ATOM 604 C CA . ASN A 1 79 ? 14.430 7.829 -39.473 1.00 95.88 79 ASN A CA 1
ATOM 605 C C . ASN A 1 79 ? 14.763 6.428 -38.920 1.00 95.88 79 ASN A C 1
ATOM 607 O O . ASN A 1 79 ? 15.613 5.744 -39.500 1.00 95.88 79 ASN A O 1
ATOM 611 N N . PRO A 1 80 ? 14.094 5.961 -37.850 1.00 96.62 80 PRO A N 1
ATOM 612 C CA . PRO A 1 80 ? 14.426 4.686 -37.216 1.00 96.62 80 PRO A CA 1
ATOM 613 C C . PRO A 1 80 ? 14.207 3.478 -38.137 1.00 96.62 80 PRO A C 1
ATOM 615 O O . PRO A 1 80 ? 14.985 2.531 -38.094 1.00 96.62 80 PRO A O 1
ATOM 618 N N . ILE A 1 81 ? 13.223 3.511 -39.039 1.00 95.62 81 ILE A N 1
ATOM 619 C CA . ILE A 1 81 ? 12.979 2.417 -39.995 1.00 95.62 81 ILE A CA 1
ATOM 620 C C . ILE A 1 81 ? 14.133 2.303 -40.995 1.00 95.62 81 ILE A C 1
ATOM 622 O O . ILE A 1 81 ? 14.570 1.204 -41.342 1.00 95.62 81 ILE A O 1
ATOM 626 N N . MET A 1 82 ? 14.652 3.441 -41.452 1.00 95.94 82 MET A N 1
ATOM 627 C CA . MET A 1 82 ? 15.797 3.469 -42.361 1.00 95.94 82 MET A CA 1
ATOM 628 C C . MET A 1 82 ? 17.090 3.045 -41.658 1.00 95.94 82 MET A C 1
ATOM 630 O O . MET A 1 82 ? 17.892 2.330 -42.258 1.00 95.94 82 MET A O 1
ATOM 634 N N . VAL A 1 83 ? 17.273 3.434 -40.391 1.00 97.38 83 VAL A N 1
ATOM 635 C CA . VAL A 1 83 ? 18.384 2.955 -39.555 1.00 97.38 83 VAL A CA 1
ATOM 636 C C . VAL A 1 83 ? 18.320 1.446 -39.383 1.00 97.38 83 VAL A C 1
ATOM 638 O O . VAL A 1 83 ? 19.314 0.775 -39.645 1.00 97.38 83 VAL A O 1
ATOM 641 N N . LEU A 1 84 ? 17.152 0.903 -39.036 1.00 96.44 84 LEU A N 1
ATOM 642 C CA . LEU A 1 84 ? 16.956 -0.537 -38.913 1.00 96.44 84 LEU A CA 1
ATOM 643 C C . LEU A 1 84 ? 17.366 -1.259 -40.203 1.00 96.44 84 LEU A C 1
ATOM 645 O O . LEU A 1 84 ? 18.201 -2.155 -40.165 1.00 96.44 84 LEU A O 1
ATOM 649 N N . ARG A 1 85 ? 16.868 -0.814 -41.364 1.00 95.94 85 ARG A N 1
ATOM 650 C CA . ARG A 1 85 ? 17.223 -1.400 -42.671 1.00 95.94 85 ARG A CA 1
ATOM 651 C C . ARG A 1 85 ? 18.722 -1.359 -42.968 1.00 95.94 85 ARG A C 1
ATOM 653 O O . ARG A 1 85 ? 19.249 -2.303 -43.549 1.00 95.94 85 ARG A O 1
ATOM 660 N N . ALA A 1 86 ? 19.397 -0.273 -42.599 1.00 96.12 86 ALA A N 1
ATOM 661 C CA . ALA A 1 86 ? 20.814 -0.084 -42.889 1.00 96.12 86 ALA A CA 1
ATOM 662 C C . ALA A 1 86 ? 21.736 -0.850 -41.929 1.00 96.12 86 ALA A C 1
ATOM 664 O O . ALA A 1 86 ? 22.811 -1.288 -42.336 1.00 96.12 86 ALA A O 1
ATOM 665 N N . GLU A 1 87 ? 21.345 -0.990 -40.662 1.00 96.50 87 GLU A N 1
ATOM 666 C CA . GLU A 1 87 ? 22.251 -1.444 -39.605 1.00 96.50 87 GLU A CA 1
ATOM 667 C C . GLU A 1 87 ? 21.963 -2.859 -39.112 1.00 96.50 87 GLU A C 1
ATOM 669 O O . GLU A 1 87 ? 22.873 -3.500 -38.594 1.00 96.50 87 GLU A O 1
ATOM 674 N N . ILE A 1 88 ? 20.754 -3.401 -39.302 1.00 95.88 88 ILE A N 1
ATOM 675 C CA . ILE A 1 88 ? 20.368 -4.675 -38.676 1.00 95.88 88 ILE A CA 1
ATOM 676 C C . ILE A 1 88 ? 21.275 -5.857 -39.069 1.00 95.88 88 ILE A C 1
ATOM 678 O O . ILE A 1 88 ? 21.500 -6.767 -38.269 1.00 95.88 88 ILE A O 1
ATOM 682 N N . ALA A 1 89 ? 21.879 -5.810 -40.263 1.00 96.12 89 ALA A N 1
ATOM 683 C CA . ALA A 1 89 ? 22.777 -6.854 -40.756 1.00 96.12 89 ALA A CA 1
ATOM 684 C C . ALA A 1 89 ? 23.989 -7.095 -39.839 1.00 96.12 89 ALA A C 1
ATOM 686 O O . ALA A 1 89 ? 24.502 -8.211 -39.753 1.00 96.12 89 ALA A O 1
ATOM 687 N N . GLN A 1 90 ? 24.440 -6.074 -39.098 1.00 95.50 90 GLN A N 1
ATOM 688 C CA . GLN A 1 90 ? 25.577 -6.210 -38.178 1.00 95.50 90 GLN A CA 1
ATOM 689 C C . GLN A 1 90 ? 25.285 -7.142 -36.985 1.00 95.50 90 GLN A C 1
ATOM 691 O O . GLN A 1 90 ? 26.219 -7.649 -36.341 1.00 95.50 90 GLN A O 1
ATOM 696 N N . TYR A 1 91 ? 23.997 -7.401 -36.728 1.00 95.06 91 TYR A N 1
ATOM 697 C CA . TYR A 1 91 ? 23.491 -8.316 -35.705 1.00 95.06 91 TYR A CA 1
ATOM 698 C C . TYR A 1 91 ? 23.171 -9.713 -36.246 1.00 95.06 91 TYR A C 1
ATOM 700 O O . TYR A 1 91 ? 22.679 -10.544 -35.495 1.00 95.06 91 TYR A O 1
ATOM 708 N N . GLY A 1 92 ? 23.492 -10.001 -37.511 1.00 94.81 92 GLY A N 1
ATOM 709 C CA . GLY A 1 92 ? 23.324 -11.329 -38.110 1.00 94.81 92 GLY A CA 1
ATOM 710 C C . GLY A 1 92 ? 22.031 -11.524 -38.904 1.00 94.81 92 GLY A C 1
ATOM 711 O O . GLY A 1 92 ? 21.875 -12.579 -39.513 1.00 94.81 92 GLY A O 1
ATOM 712 N N . PHE A 1 93 ? 21.148 -10.522 -38.945 1.00 95.12 93 PHE A N 1
ATOM 713 C CA . PHE A 1 93 ? 19.949 -10.542 -39.787 1.00 95.12 93 PHE A CA 1
ATOM 714 C C . PHE A 1 93 ? 20.299 -10.392 -41.276 1.00 95.12 93 PHE A C 1
ATOM 716 O O . PHE A 1 93 ? 21.295 -9.765 -41.638 1.00 95.12 93 PHE A O 1
ATOM 723 N N . ASP A 1 94 ? 19.454 -10.934 -42.145 1.00 95.44 94 ASP A N 1
ATOM 724 C CA . ASP A 1 94 ? 19.440 -10.716 -43.590 1.00 95.44 94 ASP A CA 1
ATOM 725 C C . ASP A 1 94 ? 18.388 -9.634 -43.908 1.00 95.44 94 ASP A C 1
ATOM 727 O O . ASP A 1 94 ? 17.197 -9.942 -43.910 1.00 95.44 94 ASP A O 1
ATOM 731 N N . PRO A 1 95 ? 18.770 -8.367 -44.171 1.00 94.00 95 PRO A N 1
ATOM 732 C CA . PRO A 1 95 ? 17.807 -7.275 -44.336 1.00 94.00 95 PRO A CA 1
ATOM 733 C C . PRO A 1 95 ? 16.807 -7.486 -45.475 1.00 94.00 95 PRO A C 1
ATOM 735 O O . PRO A 1 95 ? 15.704 -6.952 -45.413 1.00 94.00 95 PRO A O 1
ATOM 738 N N . GLU A 1 96 ? 17.180 -8.246 -46.509 1.00 92.44 96 GLU A N 1
ATOM 739 C CA . GLU A 1 96 ? 16.304 -8.506 -47.655 1.00 92.44 96 GLU A CA 1
ATOM 740 C C . GLU A 1 96 ? 15.220 -9.536 -47.319 1.00 92.44 96 GLU A C 1
ATOM 742 O O . GLU A 1 96 ? 14.126 -9.468 -47.870 1.00 92.44 96 GLU A O 1
ATOM 747 N N . LYS A 1 97 ? 15.500 -10.474 -46.405 1.00 93.81 97 LYS A N 1
ATOM 748 C CA . LYS A 1 97 ? 14.546 -11.520 -46.003 1.00 93.81 97 LYS A CA 1
ATOM 749 C C . LYS A 1 97 ? 13.813 -11.183 -44.712 1.00 93.81 97 LYS A C 1
ATOM 751 O O . LYS A 1 97 ? 12.595 -11.295 -44.638 1.00 93.81 97 LYS A O 1
ATOM 756 N N . ASP A 1 98 ? 14.551 -10.759 -43.695 1.00 94.69 98 ASP A N 1
ATOM 757 C CA . ASP A 1 98 ? 14.044 -10.633 -42.329 1.00 94.69 98 ASP A CA 1
ATOM 758 C C . ASP A 1 98 ? 13.182 -9.375 -42.133 1.00 94.69 98 ASP A C 1
ATOM 760 O O . ASP A 1 98 ? 12.350 -9.314 -41.227 1.00 94.69 98 ASP A O 1
ATOM 764 N N . LEU A 1 99 ? 13.341 -8.368 -43.004 1.00 92.94 99 LEU A N 1
ATOM 765 C CA . LEU A 1 99 ? 12.547 -7.132 -42.986 1.00 92.94 99 LEU A CA 1
ATOM 766 C C . LEU A 1 99 ? 11.444 -7.096 -44.052 1.00 92.94 99 LEU A C 1
ATOM 768 O O . LEU A 1 99 ? 10.769 -6.073 -44.192 1.00 92.94 99 LEU A O 1
ATOM 772 N N . GLU A 1 100 ? 11.241 -8.178 -44.808 1.00 88.00 100 GLU A N 1
ATOM 773 C CA . GLU A 1 100 ? 10.233 -8.226 -45.877 1.00 88.00 100 GLU A CA 1
ATOM 774 C C . GLU A 1 100 ? 8.810 -8.067 -45.310 1.00 88.00 100 GLU A C 1
ATOM 776 O O . GLU A 1 100 ? 7.950 -7.435 -45.921 1.00 88.00 100 GLU A O 1
ATOM 781 N N . THR A 1 101 ? 8.592 -8.565 -44.088 1.00 77.50 101 THR A N 1
ATOM 782 C CA . THR A 1 101 ? 7.332 -8.446 -43.340 1.00 77.50 101 THR A CA 1
ATOM 783 C C . THR A 1 101 ? 7.395 -7.409 -42.220 1.00 77.50 101 THR A C 1
ATOM 785 O O . THR A 1 101 ? 6.645 -7.529 -41.251 1.00 77.50 101 THR A O 1
ATOM 788 N N . LEU A 1 102 ? 8.327 -6.453 -42.285 1.00 86.88 102 LEU A N 1
ATOM 789 C CA . LEU A 1 102 ? 8.438 -5.415 -41.264 1.00 86.88 102 LEU A CA 1
ATOM 790 C C . LEU A 1 102 ? 7.146 -4.592 -41.233 1.00 86.88 102 LEU A C 1
ATOM 792 O O . LEU A 1 1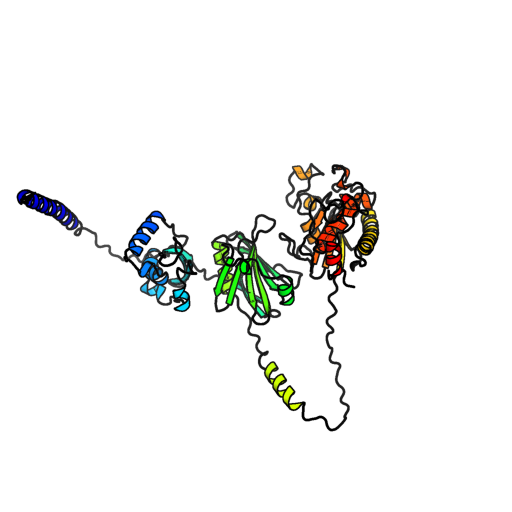02 ? 6.795 -3.957 -42.230 1.00 86.88 102 LEU A O 1
ATOM 796 N N . ASP A 1 103 ? 6.469 -4.588 -40.087 1.00 80.19 103 ASP A N 1
ATOM 797 C CA . ASP A 1 103 ? 5.289 -3.758 -39.878 1.00 80.19 103 ASP A CA 1
ATOM 798 C C . ASP A 1 103 ? 5.731 -2.305 -39.693 1.00 80.19 103 ASP A C 1
ATOM 800 O O . ASP A 1 103 ? 6.282 -1.912 -38.663 1.00 80.19 103 ASP A O 1
ATOM 804 N N . THR A 1 104 ? 5.599 -1.513 -40.752 1.00 84.62 104 THR A N 1
ATOM 805 C CA . THR A 1 104 ? 5.970 -0.102 -40.706 1.00 84.62 104 THR A CA 1
ATOM 806 C C . THR A 1 104 ? 4.819 0.698 -40.106 1.00 84.62 104 THR A C 1
ATOM 808 O O . THR A 1 104 ? 3.729 0.659 -40.680 1.00 84.62 104 THR A O 1
ATOM 811 N N . PRO A 1 105 ? 5.050 1.484 -39.037 1.00 80.12 105 PRO A N 1
ATOM 812 C CA . PRO A 1 105 ? 4.020 2.339 -38.454 1.00 80.12 105 PRO A CA 1
ATOM 813 C C . PRO A 1 105 ? 3.383 3.253 -39.499 1.00 80.12 105 PRO A C 1
ATOM 815 O O . PRO A 1 105 ? 4.051 3.658 -40.456 1.00 80.12 105 PRO A O 1
ATOM 818 N N . ASP A 1 106 ? 2.119 3.634 -39.307 1.00 85.00 106 ASP A N 1
ATOM 819 C CA . ASP A 1 106 ? 1.479 4.617 -40.183 1.00 85.00 106 ASP A CA 1
ATOM 820 C C . ASP A 1 106 ? 2.270 5.941 -40.202 1.00 85.00 106 ASP A C 1
ATOM 822 O O . ASP A 1 106 ? 2.952 6.329 -39.252 1.00 85.00 106 ASP A O 1
ATOM 826 N N . THR A 1 107 ? 2.160 6.648 -41.321 1.00 86.12 107 THR A N 1
ATOM 827 C CA . THR A 1 107 ? 2.721 7.973 -41.587 1.00 86.12 107 THR A CA 1
ATOM 828 C C . THR A 1 107 ? 2.472 8.987 -40.470 1.00 86.12 107 THR A C 1
ATOM 830 O O . THR A 1 107 ? 3.344 9.818 -40.217 1.00 86.12 107 THR A O 1
ATOM 833 N N . SER A 1 108 ? 1.331 8.902 -39.780 1.00 82.25 108 SER A N 1
ATOM 834 C CA . SER A 1 108 ? 1.004 9.732 -38.617 1.00 82.25 108 SER A CA 1
ATOM 835 C C . SER A 1 108 ? 1.973 9.510 -37.447 1.00 82.25 108 SER A C 1
ATOM 837 O O . SER A 1 108 ? 2.525 10.474 -36.926 1.00 82.25 108 SER A O 1
ATOM 839 N N . ILE A 1 109 ? 2.264 8.253 -37.101 1.00 75.00 109 ILE A N 1
ATOM 840 C CA . ILE A 1 109 ? 3.237 7.881 -36.061 1.00 75.00 109 ILE A CA 1
ATOM 841 C C . ILE A 1 109 ? 4.655 8.240 -36.508 1.00 75.00 109 ILE A C 1
ATOM 843 O O . ILE A 1 109 ? 5.440 8.788 -35.737 1.00 75.00 109 ILE A O 1
ATOM 847 N N . GLN A 1 110 ? 4.989 7.993 -37.777 1.00 87.31 110 GLN A N 1
ATOM 848 C CA . GLN A 1 110 ? 6.313 8.342 -38.298 1.00 87.31 110 GLN A CA 1
ATOM 849 C C . GLN A 1 110 ? 6.594 9.852 -38.241 1.00 87.31 110 GLN A C 1
ATOM 851 O O . GLN A 1 110 ? 7.750 10.251 -38.103 1.00 87.31 110 GLN A O 1
ATOM 856 N N . ALA A 1 111 ? 5.560 10.696 -38.325 1.00 89.25 111 ALA A N 1
ATOM 857 C CA . ALA A 1 111 ? 5.691 12.150 -38.221 1.00 89.25 111 ALA A CA 1
ATOM 858 C C . ALA A 1 111 ? 6.057 12.641 -36.805 1.00 89.25 111 ALA A C 1
ATOM 860 O O . ALA A 1 111 ? 6.494 13.791 -36.660 1.00 89.25 111 ALA A O 1
ATOM 861 N N . GLU A 1 112 ? 5.901 11.779 -35.795 1.00 90.38 112 GLU A N 1
ATOM 862 C CA . GLU A 1 112 ? 6.197 12.038 -34.383 1.00 90.38 112 GLU A CA 1
ATOM 863 C C . GLU A 1 112 ? 7.598 11.566 -33.951 1.00 90.38 112 GLU A C 1
ATOM 865 O O . GLU A 1 112 ? 8.069 11.923 -32.865 1.00 90.38 112 GLU A O 1
ATOM 870 N N . PHE A 1 113 ? 8.310 10.821 -34.807 1.00 91.81 113 PHE A N 1
ATOM 871 C CA . PHE A 1 113 ? 9.685 10.397 -34.539 1.00 91.81 113 PHE A CA 1
ATOM 872 C C . PHE A 1 113 ? 10.631 11.589 -34.360 1.00 91.81 113 PHE A C 1
ATOM 874 O O . PHE A 1 113 ? 10.730 12.478 -35.206 1.00 91.81 113 PHE A O 1
ATOM 881 N N . GLY A 1 114 ? 11.344 11.585 -33.235 1.00 84.25 114 GLY A N 1
ATOM 882 C CA . GLY A 1 114 ? 12.231 12.654 -32.797 1.00 84.25 114 GLY A CA 1
ATOM 883 C C . GLY A 1 114 ? 11.517 13.885 -32.240 1.00 84.25 114 GLY A C 1
ATOM 884 O O . GLY A 1 114 ? 12.188 14.819 -31.822 1.00 84.25 114 GLY A O 1
ATOM 885 N N . LYS A 1 115 ? 10.179 13.929 -32.218 1.00 89.12 115 LYS A N 1
ATOM 886 C CA . LYS A 1 115 ? 9.423 15.009 -31.563 1.00 89.12 115 LYS A CA 1
ATOM 887 C C . LYS A 1 115 ? 8.946 14.565 -30.192 1.00 89.12 115 LYS A C 1
ATOM 889 O O . LYS A 1 115 ? 9.440 15.041 -29.174 1.00 89.12 115 LYS A O 1
ATOM 894 N N . SER A 1 116 ? 7.986 13.647 -30.193 1.00 82.31 116 SER A N 1
ATOM 895 C CA . SER A 1 116 ? 7.397 13.045 -28.999 1.00 82.31 116 SER A CA 1
ATOM 896 C C . SER A 1 116 ? 7.872 11.602 -28.803 1.00 82.31 116 SER A C 1
ATOM 898 O O . SER A 1 116 ? 7.862 11.106 -27.680 1.00 82.31 116 SER A O 1
ATOM 900 N N . ILE A 1 117 ? 8.364 10.951 -29.865 1.00 79.56 117 ILE A N 1
ATOM 901 C CA . ILE A 1 117 ? 8.849 9.568 -29.839 1.00 79.56 117 ILE A CA 1
ATOM 902 C C . ILE A 1 117 ? 10.371 9.545 -30.016 1.00 79.56 117 ILE A C 1
ATOM 904 O O . ILE A 1 117 ? 10.873 9.790 -31.112 1.00 79.56 117 ILE A O 1
ATOM 908 N N . ASN A 1 118 ? 11.099 9.199 -28.950 1.00 89.81 118 ASN A N 1
ATOM 909 C CA . ASN A 1 118 ? 12.571 9.097 -28.939 1.00 89.81 118 ASN A CA 1
ATOM 910 C C . ASN A 1 118 ? 13.079 7.648 -28.784 1.00 89.81 118 ASN A C 1
ATOM 912 O O . ASN A 1 118 ? 14.287 7.407 -28.787 1.00 89.81 118 ASN A O 1
ATOM 916 N N . GLU A 1 119 ? 12.158 6.692 -28.655 1.00 90.25 119 GLU A N 1
ATOM 917 C CA . GLU A 1 119 ? 12.384 5.246 -28.617 1.00 90.25 119 GLU A CA 1
ATOM 918 C C . GLU A 1 119 ? 11.354 4.577 -29.533 1.00 90.25 119 GLU A C 1
ATOM 920 O O . GLU A 1 119 ? 10.184 4.951 -29.538 1.00 90.25 119 GLU A O 1
ATOM 925 N N . PHE A 1 120 ? 11.785 3.603 -30.328 1.00 89.19 120 PHE A N 1
ATOM 926 C CA . PHE A 1 120 ? 10.944 2.860 -31.255 1.00 89.19 120 PHE A CA 1
ATOM 927 C C . PHE A 1 120 ? 11.352 1.391 -31.227 1.00 89.19 120 PHE A C 1
ATOM 929 O O . PHE A 1 120 ? 12.524 1.076 -31.409 1.00 89.19 120 PHE A O 1
ATOM 936 N N . SER A 1 121 ? 10.393 0.494 -31.021 1.00 87.38 121 SER A N 1
ATOM 937 C CA . SER A 1 121 ? 10.631 -0.952 -31.021 1.00 87.38 121 SER A CA 1
ATOM 938 C C . SER A 1 121 ? 9.797 -1.620 -32.102 1.00 87.38 121 SER A C 1
ATOM 940 O O . SER A 1 121 ? 8.652 -1.231 -32.325 1.00 87.38 121 SER A O 1
ATOM 942 N N . THR A 1 122 ? 10.353 -2.635 -32.759 1.00 90.06 122 THR A N 1
ATOM 943 C CA . THR A 1 122 ? 9.637 -3.400 -33.786 1.00 90.06 122 THR A CA 1
ATOM 944 C C . THR A 1 122 ? 10.032 -4.865 -33.785 1.00 90.06 122 THR A C 1
ATOM 946 O O . THR A 1 122 ? 11.168 -5.218 -33.470 1.00 90.06 122 THR A O 1
ATOM 949 N N . ASP A 1 123 ? 9.095 -5.713 -34.196 1.00 88.06 123 ASP A N 1
ATOM 950 C CA . ASP A 1 123 ? 9.347 -7.130 -34.411 1.00 88.06 123 ASP A CA 1
ATOM 951 C C . ASP A 1 123 ? 10.092 -7.354 -35.736 1.00 88.06 123 ASP A C 1
ATOM 953 O O . ASP A 1 123 ? 9.724 -6.805 -36.776 1.00 88.06 123 ASP A O 1
ATOM 957 N N . VAL A 1 124 ? 11.106 -8.215 -35.708 1.00 92.88 124 VAL A N 1
ATOM 958 C CA . VAL A 1 124 ? 11.840 -8.705 -36.878 1.00 92.88 124 VAL A CA 1
ATOM 959 C C . VAL A 1 124 ? 11.848 -10.226 -36.837 1.00 92.88 124 VAL A C 1
ATOM 961 O O . VAL A 1 124 ? 12.207 -10.828 -35.825 1.00 92.88 124 VAL A O 1
ATOM 964 N N . LYS A 1 125 ? 11.440 -10.871 -37.929 1.00 90.88 125 LYS A N 1
ATOM 965 C CA . LYS A 1 125 ? 11.436 -12.335 -38.022 1.00 90.88 125 LYS A CA 1
ATOM 966 C C . LYS A 1 125 ? 12.723 -12.810 -38.671 1.00 90.88 125 LYS A C 1
ATOM 968 O O . LYS A 1 125 ? 13.094 -12.297 -39.714 1.00 90.88 125 LYS A O 1
ATOM 973 N N . HIS A 1 126 ? 13.362 -13.803 -38.069 1.00 92.19 126 HIS A N 1
ATOM 974 C CA . HIS A 1 126 ? 14.519 -14.481 -38.636 1.00 92.19 126 HIS A CA 1
ATOM 975 C C . HIS A 1 126 ? 14.345 -15.987 -38.445 1.00 92.19 126 HIS A C 1
ATOM 977 O O . HIS A 1 126 ? 14.217 -16.469 -37.317 1.00 92.19 126 HIS A O 1
ATOM 983 N N . GLU A 1 127 ? 14.307 -16.725 -39.554 1.00 89.56 127 GLU A N 1
ATOM 984 C CA . GLU A 1 127 ? 13.879 -18.130 -39.581 1.00 89.56 127 GLU A CA 1
ATOM 985 C C . GLU A 1 127 ? 12.494 -18.324 -38.909 1.00 89.56 127 GLU A C 1
ATOM 987 O O . GLU A 1 127 ? 11.505 -17.719 -39.322 1.00 89.56 127 GLU A O 1
ATOM 992 N N . ASP A 1 128 ? 12.402 -19.183 -37.892 1.00 84.69 128 ASP A N 1
ATOM 993 C CA . ASP A 1 128 ? 11.194 -19.492 -37.117 1.00 84.69 128 ASP A CA 1
ATOM 994 C C . ASP A 1 128 ? 11.057 -18.651 -35.835 1.00 84.69 128 ASP A C 1
ATOM 996 O O . ASP A 1 128 ? 10.132 -18.852 -35.044 1.00 84.69 128 ASP A O 1
ATOM 1000 N N . LYS A 1 129 ? 11.966 -17.696 -35.621 1.00 84.44 129 LYS A N 1
ATOM 1001 C CA . LYS A 1 129 ? 12.030 -16.860 -34.423 1.00 84.44 129 LYS A CA 1
ATOM 1002 C C . LYS A 1 129 ? 11.626 -15.430 -34.738 1.00 84.44 129 LYS A C 1
ATOM 1004 O O . LYS A 1 129 ? 11.866 -14.909 -35.824 1.00 84.44 129 LYS A O 1
ATOM 1009 N N . THR A 1 130 ? 11.011 -14.784 -33.758 1.00 85.50 130 THR A N 1
ATOM 1010 C CA . THR A 1 130 ? 10.761 -13.341 -33.797 1.00 85.50 130 THR A CA 1
ATOM 1011 C C . THR A 1 130 ? 11.708 -12.677 -32.811 1.00 85.50 130 THR A C 1
ATOM 1013 O O . THR A 1 130 ? 12.028 -13.252 -31.776 1.00 85.50 130 THR A O 1
ATOM 1016 N N . TYR A 1 131 ? 12.176 -11.485 -33.137 1.00 88.44 131 TYR A N 1
ATOM 1017 C CA . TYR A 1 131 ? 13.067 -10.676 -32.323 1.00 88.44 131 TYR A CA 1
ATOM 1018 C C . TYR A 1 131 ? 12.444 -9.299 -32.152 1.00 88.44 131 TYR A C 1
ATOM 1020 O O . TYR A 1 131 ? 11.839 -8.799 -33.093 1.00 88.44 131 TYR A O 1
ATOM 1028 N N . VAL A 1 132 ? 12.585 -8.690 -30.981 1.00 86.75 132 VAL A N 1
ATOM 1029 C CA . VAL A 1 132 ? 12.256 -7.275 -30.787 1.00 86.75 132 VAL A CA 1
ATOM 1030 C C . VAL A 1 132 ? 13.540 -6.484 -30.982 1.00 86.75 132 VAL A C 1
ATOM 1032 O O . VAL A 1 132 ? 14.544 -6.757 -30.328 1.00 86.75 132 VAL A O 1
ATOM 1035 N N . VAL A 1 133 ? 13.527 -5.527 -31.905 1.00 93.62 133 VAL A N 1
ATOM 1036 C CA . VAL A 1 133 ? 14.651 -4.617 -32.131 1.00 93.62 133 VAL A CA 1
ATOM 1037 C C . VAL A 1 133 ? 14.260 -3.231 -31.657 1.00 93.62 133 VAL A C 1
ATOM 1039 O O . VAL A 1 133 ? 13.314 -2.637 -32.178 1.00 93.62 133 VAL A O 1
ATOM 1042 N N . THR A 1 134 ? 15.015 -2.722 -30.689 1.00 90.50 134 THR A N 1
ATOM 1043 C CA . THR A 1 134 ? 14.788 -1.415 -30.073 1.00 90.50 134 THR A CA 1
ATOM 1044 C C . THR A 1 134 ? 15.768 -0.404 -30.650 1.00 90.50 134 THR A C 1
ATOM 1046 O O . THR A 1 134 ? 16.984 -0.615 -30.662 1.00 90.50 134 THR A O 1
ATOM 1049 N N . LEU A 1 135 ? 15.235 0.717 -31.123 1.00 97.12 135 LEU A N 1
ATOM 1050 C CA . LEU A 1 135 ? 15.970 1.876 -31.600 1.00 97.12 135 LEU A CA 1
ATOM 1051 C C . LEU A 1 135 ? 15.706 3.061 -30.680 1.00 97.12 135 LEU A C 1
ATOM 1053 O O . LEU A 1 135 ? 14.579 3.275 -30.244 1.00 97.12 135 LEU A O 1
ATOM 1057 N N . ILE A 1 136 ? 16.733 3.862 -30.421 1.00 95.00 136 ILE A N 1
ATOM 1058 C CA . ILE A 1 136 ? 16.616 5.085 -29.620 1.00 95.00 136 ILE A CA 1
ATOM 1059 C C . ILE A 1 136 ? 17.289 6.255 -30.324 1.00 95.00 136 ILE A C 1
ATOM 1061 O O . ILE A 1 136 ? 18.164 6.050 -31.170 1.00 95.00 136 ILE A O 1
ATOM 1065 N N . GLN A 1 137 ? 16.947 7.471 -29.906 1.00 96.75 137 GLN A N 1
ATOM 1066 C CA . GLN A 1 137 ? 17.775 8.653 -30.114 1.00 96.75 137 GLN A CA 1
ATOM 1067 C C . GLN A 1 137 ? 18.737 8.833 -28.930 1.00 96.75 137 GLN A C 1
ATOM 1069 O O . GLN A 1 137 ? 18.306 9.252 -27.854 1.00 96.75 137 GLN A O 1
ATOM 1074 N N . PRO A 1 138 ? 20.051 8.580 -29.089 1.00 92.81 138 PRO A N 1
ATOM 1075 C CA . PRO A 1 138 ? 21.007 8.774 -27.995 1.00 92.81 138 PRO A CA 1
ATOM 1076 C C . PRO A 1 138 ? 21.102 10.235 -27.540 1.00 92.81 138 PRO A C 1
ATOM 1078 O O . PRO A 1 138 ? 21.491 10.521 -26.411 1.00 92.81 138 PRO A O 1
ATOM 1081 N N . ILE A 1 139 ? 20.777 11.161 -28.444 1.00 92.81 139 ILE A N 1
ATOM 1082 C CA . ILE A 1 139 ? 20.596 12.582 -28.168 1.00 92.81 139 ILE A CA 1
ATOM 1083 C C . ILE A 1 139 ? 19.130 12.874 -28.500 1.00 92.81 139 ILE A C 1
ATOM 1085 O O . ILE A 1 139 ? 18.806 12.893 -29.683 1.00 92.81 139 ILE A O 1
ATOM 1089 N N . PRO A 1 140 ? 18.240 13.068 -27.516 1.00 89.00 140 PRO A N 1
ATOM 1090 C CA . PRO A 1 140 ? 16.824 13.297 -27.795 1.00 89.00 140 PRO A CA 1
ATOM 1091 C C . PRO A 1 140 ? 16.578 14.593 -28.576 1.00 89.00 140 PRO A C 1
ATOM 1093 O O . PRO A 1 140 ? 17.224 15.614 -28.312 1.00 89.00 140 PRO A O 1
ATOM 1096 N N . GLY A 1 141 ? 15.612 14.567 -29.495 1.00 89.19 141 GLY A N 1
ATOM 1097 C CA . GLY A 1 141 ? 15.052 15.767 -30.115 1.00 89.19 141 GLY A CA 1
ATOM 1098 C C . GLY A 1 141 ? 14.916 15.712 -31.635 1.00 89.19 141 GLY A C 1
ATOM 1099 O O . GLY A 1 141 ? 15.391 14.801 -32.323 1.00 89.19 141 GLY A O 1
ATOM 1100 N N . GLU A 1 142 ? 14.256 16.740 -32.173 1.00 93.56 142 GLU A N 1
ATOM 1101 C CA . GLU A 1 142 ? 13.917 16.782 -33.592 1.00 93.56 142 GLU A CA 1
ATOM 1102 C C . GLU A 1 142 ? 15.196 16.923 -34.427 1.00 93.56 142 GLU A C 1
ATOM 1104 O O . GLU A 1 142 ? 16.088 17.719 -34.117 1.00 93.56 142 GLU A O 1
ATOM 1109 N N . GLY A 1 143 ? 15.316 16.102 -35.474 1.00 94.00 143 GLY A N 1
ATOM 1110 C CA . GLY A 1 143 ? 16.519 16.048 -36.308 1.00 94.00 143 GLY A CA 1
ATOM 1111 C C . GLY A 1 143 ? 17.716 15.342 -35.660 1.00 94.00 143 GLY A C 1
ATOM 1112 O O . GLY A 1 143 ? 18.842 15.502 -36.132 1.00 94.00 143 GLY A O 1
ATOM 1113 N N . LYS A 1 144 ? 17.512 14.563 -34.590 1.00 97.69 144 LYS A N 1
ATOM 1114 C CA . LYS A 1 144 ? 18.571 13.738 -33.994 1.00 97.69 144 LYS A CA 1
ATOM 1115 C C . LYS A 1 144 ? 18.597 12.314 -34.535 1.00 97.69 144 LYS A C 1
ATOM 1117 O O . LYS A 1 144 ? 17.577 11.769 -34.961 1.00 97.69 144 LYS A O 1
ATOM 1122 N N . ILE A 1 145 ? 19.796 11.737 -34.563 1.00 97.88 145 ILE A N 1
ATOM 1123 C CA . ILE A 1 145 ? 20.035 10.417 -35.142 1.00 97.88 145 ILE A CA 1
ATOM 1124 C C . ILE A 1 145 ? 19.447 9.301 -34.281 1.00 97.88 145 ILE A C 1
ATOM 1126 O O . ILE A 1 145 ? 19.442 9.382 -33.053 1.00 97.88 145 ILE A O 1
ATOM 1130 N N . TRP A 1 146 ? 19.025 8.234 -34.948 1.00 98.25 146 TRP A N 1
ATOM 1131 C CA . TRP A 1 146 ? 18.612 6.978 -34.338 1.00 98.25 146 TRP A CA 1
ATOM 1132 C C . TRP A 1 146 ? 19.737 5.939 -34.407 1.00 98.25 146 TRP A C 1
ATOM 1134 O O . TRP A 1 146 ? 20.573 5.971 -35.314 1.00 98.25 146 TRP A O 1
ATOM 1144 N N . THR A 1 147 ? 19.749 5.004 -33.459 1.00 97.38 147 THR A N 1
ATOM 1145 C CA . THR A 1 147 ? 20.637 3.830 -33.446 1.00 97.38 147 THR A CA 1
ATOM 1146 C C . THR A 1 147 ? 19.914 2.639 -32.830 1.00 97.38 147 THR A C 1
ATOM 1148 O O . THR A 1 147 ? 19.043 2.824 -31.980 1.00 97.38 147 THR A O 1
ATOM 1151 N N . ILE A 1 148 ? 20.300 1.422 -33.212 1.00 97.31 148 ILE A N 1
ATOM 1152 C CA . ILE A 1 148 ? 19.850 0.204 -32.525 1.00 97.31 148 ILE A CA 1
ATOM 1153 C C . ILE A 1 148 ? 20.507 0.163 -31.140 1.00 97.31 148 ILE A C 1
ATOM 1155 O O . ILE A 1 148 ? 21.731 0.256 -31.029 1.00 97.31 148 ILE A O 1
ATOM 1159 N N . SER A 1 149 ? 19.696 0.056 -30.088 1.00 93.50 149 SER A N 1
ATOM 1160 C CA . SER A 1 149 ? 20.152 -0.044 -28.697 1.00 93.50 149 SER A CA 1
ATOM 1161 C C . SER A 1 149 ? 20.069 -1.466 -28.151 1.00 93.50 149 SER A C 1
ATOM 1163 O O . SER A 1 149 ? 20.735 -1.771 -27.160 1.00 93.50 149 SER A O 1
ATOM 1165 N N . GLU A 1 150 ? 19.266 -2.334 -28.770 1.00 90.62 150 GLU A N 1
ATOM 1166 C CA . GLU A 1 150 ? 19.091 -3.725 -28.354 1.00 90.62 150 GLU A CA 1
ATOM 1167 C C . GLU A 1 150 ? 18.408 -4.585 -29.410 1.00 90.62 150 GLU A C 1
ATOM 1169 O O . GLU A 1 150 ? 17.595 -4.113 -30.207 1.00 90.62 150 GLU A O 1
ATOM 1174 N N . VAL A 1 151 ? 18.736 -5.873 -29.348 1.00 93.19 151 VAL A N 1
ATOM 1175 C CA . VAL A 1 151 ? 18.039 -6.951 -30.041 1.00 93.19 151 VAL A CA 1
ATOM 1176 C C . VAL A 1 151 ? 17.675 -8.013 -29.006 1.00 93.19 151 VAL A C 1
ATOM 1178 O O . VAL A 1 151 ? 18.561 -8.634 -28.421 1.00 93.19 151 VAL A O 1
ATOM 1181 N N . GLU A 1 152 ? 16.391 -8.268 -28.797 1.00 85.56 152 GLU A N 1
ATOM 1182 C CA . GLU A 1 152 ? 15.913 -9.331 -27.910 1.00 85.56 152 GLU A CA 1
ATOM 1183 C C . GLU A 1 152 ? 15.290 -10.455 -28.729 1.00 85.56 152 GLU A C 1
ATOM 1185 O O . GLU A 1 152 ? 14.577 -10.211 -29.700 1.00 85.56 152 GLU A O 1
ATOM 1190 N N . LEU A 1 153 ? 15.520 -11.709 -28.336 1.00 84.00 153 LEU A N 1
ATOM 1191 C CA . LEU A 1 153 ? 14.720 -12.809 -28.862 1.00 84.00 153 LEU A CA 1
ATOM 1192 C C . LEU A 1 153 ? 13.315 -12.683 -28.271 1.00 84.00 153 LEU A C 1
ATOM 1194 O O . LEU A 1 153 ? 13.137 -12.854 -27.067 1.00 84.00 153 LEU A O 1
ATOM 1198 N N . LYS A 1 154 ? 12.314 -12.453 -29.123 1.00 73.31 154 LYS A N 1
ATOM 1199 C CA . LYS A 1 154 ? 10.908 -12.572 -28.746 1.00 73.31 154 LYS A CA 1
ATOM 1200 C C . LYS A 1 154 ? 10.648 -14.060 -28.573 1.00 73.31 154 LYS A C 1
ATOM 1202 O O . LYS A 1 154 ? 10.374 -14.782 -29.536 1.00 73.31 154 LYS A O 1
ATOM 1207 N N . THR A 1 155 ? 10.850 -14.551 -27.355 1.00 58.19 155 THR A N 1
ATOM 1208 C CA . THR A 1 155 ? 10.632 -15.957 -27.049 1.00 58.19 155 THR A CA 1
ATOM 1209 C C . THR A 1 155 ? 9.202 -16.307 -27.462 1.00 58.19 155 THR A C 1
ATOM 1211 O O . THR A 1 155 ? 8.255 -15.564 -27.194 1.00 58.19 155 THR A O 1
ATOM 1214 N N . ALA A 1 156 ? 9.025 -17.440 -28.147 1.00 44.84 156 ALA A N 1
ATOM 1215 C CA . ALA A 1 156 ? 7.722 -17.983 -28.552 1.00 44.84 156 ALA A CA 1
ATOM 1216 C C . ALA A 1 156 ? 6.840 -18.386 -27.341 1.00 44.84 156 ALA A C 1
ATOM 1218 O O . ALA A 1 156 ? 5.952 -19.231 -27.435 1.00 44.84 156 ALA A O 1
ATOM 1219 N N . GLU A 1 157 ? 7.109 -17.819 -26.167 1.00 54.12 157 GLU A N 1
ATOM 1220 C CA . GLU A 1 157 ? 6.701 -18.308 -24.863 1.00 54.12 157 GLU A CA 1
ATOM 1221 C C . GLU A 1 157 ? 5.243 -18.030 -24.537 1.00 54.12 157 GLU A C 1
ATOM 1223 O O . GLU A 1 157 ? 4.734 -18.698 -23.645 1.00 54.12 157 GLU A O 1
ATOM 1228 N N . THR A 1 158 ? 4.518 -17.192 -25.289 1.00 53.41 158 THR A N 1
ATOM 1229 C CA . THR A 1 158 ? 3.068 -17.058 -25.063 1.00 53.41 158 THR A CA 1
ATOM 1230 C C . THR A 1 158 ? 2.265 -18.286 -25.494 1.00 53.41 158 THR A C 1
ATOM 1232 O O . THR A 1 158 ? 1.119 -18.434 -25.071 1.00 53.41 158 THR A O 1
ATOM 1235 N N . ILE A 1 159 ? 2.845 -19.215 -26.272 1.00 57.03 159 ILE A N 1
ATOM 1236 C CA . ILE A 1 159 ? 2.168 -20.462 -26.683 1.00 57.03 159 ILE A CA 1
ATOM 1237 C C . ILE A 1 159 ? 1.769 -21.299 -25.458 1.00 57.03 159 ILE A C 1
ATOM 1239 O O . ILE A 1 159 ? 0.722 -21.943 -25.465 1.00 57.03 159 ILE A O 1
ATOM 1243 N N . ASN A 1 160 ? 2.567 -21.239 -24.388 1.00 69.38 160 ASN A N 1
ATOM 1244 C CA . ASN A 1 160 ? 2.289 -21.910 -23.120 1.00 69.38 160 ASN A CA 1
ATOM 1245 C C . ASN A 1 160 ? 1.790 -20.936 -22.044 1.00 69.38 160 ASN A C 1
ATOM 1247 O O . ASN A 1 160 ? 1.866 -21.257 -20.860 1.00 69.38 160 ASN A O 1
ATOM 1251 N N . TRP A 1 161 ? 1.339 -19.732 -22.396 1.00 86.44 161 TRP A N 1
ATOM 1252 C CA . TRP A 1 161 ? 0.751 -18.816 -21.418 1.00 86.44 161 TRP A CA 1
ATOM 1253 C C . TRP A 1 161 ? -0.699 -19.188 -21.137 1.00 86.44 161 TRP A C 1
ATOM 1255 O O . TRP A 1 161 ? -1.432 -19.654 -22.010 1.00 86.44 161 TRP A O 1
ATOM 1265 N N . GLN A 1 162 ? -1.109 -18.975 -19.895 1.00 90.19 162 GLN A N 1
ATOM 1266 C CA . GLN A 1 162 ? -2.498 -19.117 -19.487 1.00 90.19 162 GLN A CA 1
ATOM 1267 C C . GLN A 1 162 ? -3.241 -17.831 -19.808 1.00 90.19 162 GLN A C 1
ATOM 1269 O O . GLN A 1 162 ? -2.646 -16.760 -19.885 1.00 90.19 162 GLN A O 1
ATOM 1274 N N . THR A 1 163 ? -4.549 -17.946 -20.015 1.00 93.06 163 THR A N 1
ATOM 1275 C CA . THR A 1 163 ? -5.429 -16.792 -20.209 1.00 93.06 163 THR A CA 1
ATOM 1276 C C . THR A 1 163 ? -6.203 -16.565 -18.922 1.00 93.06 163 THR A C 1
ATOM 1278 O O . THR A 1 163 ? -6.918 -17.459 -18.470 1.00 93.06 163 THR A O 1
ATOM 1281 N N . TYR A 1 164 ? -6.056 -15.382 -18.333 1.00 92.56 164 TYR A N 1
ATOM 1282 C CA . TYR A 1 164 ? -6.978 -14.888 -17.323 1.00 92.56 164 TYR A CA 1
ATOM 1283 C C . TYR A 1 164 ? -8.093 -14.139 -18.045 1.00 92.56 164 TYR A C 1
ATOM 1285 O O . TYR A 1 164 ? -7.837 -13.182 -18.773 1.00 92.56 164 TYR A O 1
ATOM 1293 N N . ARG A 1 165 ? -9.325 -14.605 -17.858 1.00 93.94 165 ARG A N 1
ATOM 1294 C CA . ARG A 1 165 ? -10.534 -14.011 -18.421 1.00 93.94 165 ARG A CA 1
ATOM 1295 C C . ARG A 1 165 ? -11.422 -13.575 -17.268 1.00 93.94 165 ARG A C 1
ATOM 1297 O O . ARG A 1 165 ? -11.726 -14.396 -16.405 1.00 93.94 165 ARG A O 1
ATOM 1304 N N . ASN A 1 166 ? -11.835 -12.315 -17.265 1.00 89.50 166 ASN A N 1
ATOM 1305 C CA . ASN A 1 166 ? -12.820 -11.800 -16.328 1.00 89.50 166 ASN A CA 1
ATOM 1306 C C . ASN A 1 166 ? -14.067 -11.378 -17.114 1.00 89.50 166 ASN A C 1
ATOM 1308 O O . ASN A 1 166 ? -14.052 -10.382 -17.838 1.00 89.50 166 ASN A O 1
ATOM 1312 N N . GLU A 1 167 ? -15.123 -12.184 -17.013 1.00 90.25 167 GLU A N 1
ATOM 1313 C CA . GLU A 1 167 ? -16.375 -11.950 -17.739 1.00 90.25 167 GLU A CA 1
ATOM 1314 C C . GLU A 1 167 ? -17.175 -10.788 -17.146 1.00 90.25 167 GLU A C 1
ATOM 1316 O O . GLU A 1 167 ? -17.762 -10.024 -17.908 1.00 90.25 167 GLU A O 1
ATOM 1321 N N . ASP A 1 168 ? -17.124 -10.603 -15.824 1.00 86.25 168 ASP A N 1
ATOM 1322 C CA . ASP A 1 168 ? -17.867 -9.557 -15.112 1.00 86.25 168 ASP A CA 1
ATOM 1323 C C . ASP A 1 168 ? -17.428 -8.151 -15.544 1.00 86.25 168 ASP A C 1
ATOM 1325 O O . ASP A 1 168 ? -18.247 -7.248 -15.712 1.00 86.25 168 ASP A O 1
ATOM 1329 N N . PHE A 1 169 ? -16.128 -7.971 -15.789 1.00 88.44 169 PHE A N 1
ATOM 1330 C CA . PHE A 1 169 ? -15.554 -6.692 -16.215 1.00 88.44 169 PHE A CA 1
ATOM 1331 C C . PHE A 1 169 ? -15.248 -6.627 -17.719 1.00 88.44 169 PHE A C 1
ATOM 1333 O O . PHE A 1 169 ? -14.998 -5.543 -18.259 1.00 88.44 169 PHE A O 1
ATOM 1340 N N . GLY A 1 170 ? -15.352 -7.758 -18.422 1.00 91.38 170 GLY A N 1
ATOM 1341 C CA . GLY A 1 170 ? -15.283 -7.836 -19.880 1.00 91.38 170 GLY A CA 1
ATOM 1342 C C . GLY A 1 170 ? -13.873 -7.681 -20.445 1.00 91.38 170 GLY A C 1
ATOM 1343 O O . GLY A 1 170 ? -13.691 -6.973 -21.433 1.00 91.38 170 GLY A O 1
ATOM 1344 N N . PHE A 1 171 ? -12.870 -8.324 -19.846 1.00 93.88 171 PHE A N 1
ATOM 1345 C CA . PHE A 1 171 ? -11.503 -8.314 -20.374 1.00 93.88 171 PHE A CA 1
ATOM 1346 C C . PHE A 1 171 ? -10.802 -9.664 -20.232 1.00 93.88 171 PHE A C 1
ATOM 1348 O O . PHE A 1 171 ? -11.155 -10.505 -19.402 1.00 93.88 171 PHE A O 1
ATOM 1355 N N . GLU A 1 172 ? -9.761 -9.859 -21.032 1.00 95.12 172 GLU A N 1
ATOM 1356 C CA . GLU A 1 172 ? -8.827 -10.961 -20.860 1.00 95.12 172 GLU A CA 1
ATOM 1357 C C . GLU A 1 172 ? -7.383 -10.542 -21.129 1.00 95.12 172 GLU A C 1
ATOM 1359 O O . GLU A 1 172 ? -7.109 -9.581 -21.847 1.00 95.12 172 GLU A O 1
ATOM 1364 N N . VAL A 1 173 ? -6.458 -11.280 -20.524 1.00 94.88 173 VAL A N 1
ATOM 1365 C CA . VAL A 1 173 ? -5.013 -11.071 -20.621 1.00 94.88 173 VAL A CA 1
ATOM 1366 C C . VAL A 1 173 ? -4.303 -12.412 -20.465 1.00 94.88 173 VAL A C 1
ATOM 1368 O O . VAL A 1 173 ? -4.753 -13.288 -19.719 1.00 94.88 173 VAL A O 1
ATOM 1371 N N . LYS A 1 174 ? -3.188 -12.605 -21.170 1.00 93.00 174 LYS A N 1
ATOM 1372 C CA . LYS A 1 174 ? -2.354 -13.799 -21.023 1.00 93.00 174 LYS A CA 1
ATOM 1373 C C . LYS A 1 174 ? -1.188 -13.541 -20.081 1.00 93.00 174 LYS A C 1
ATOM 1375 O O . LYS A 1 174 ? -0.633 -12.450 -20.035 1.00 93.00 174 LYS A O 1
ATOM 1380 N N . PHE A 1 175 ? -0.775 -14.582 -19.369 1.00 90.12 175 PHE A N 1
ATOM 1381 C CA . PHE A 1 175 ? 0.366 -14.538 -18.459 1.00 90.12 175 PHE A CA 1
ATOM 1382 C C . PHE A 1 175 ? 1.091 -15.896 -18.417 1.00 90.12 175 PHE A C 1
ATOM 1384 O O . PHE A 1 175 ? 0.491 -16.930 -18.734 1.00 90.12 175 PHE A O 1
ATOM 1391 N N . PRO A 1 176 ? 2.378 -15.947 -18.032 1.00 87.81 176 PR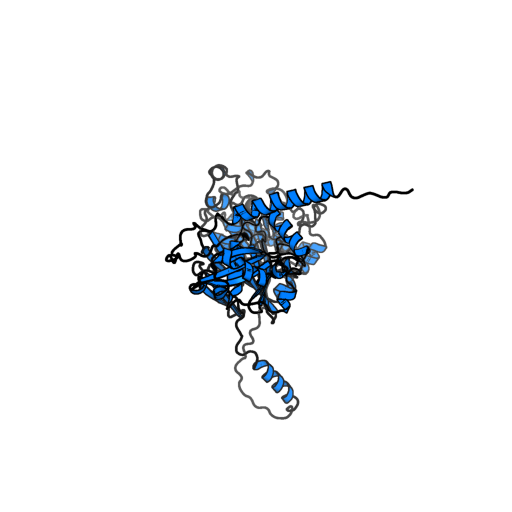O A N 1
ATOM 1392 C CA . PRO A 1 176 ? 3.129 -17.200 -18.014 1.00 87.81 176 PRO A CA 1
ATOM 1393 C C . PRO A 1 176 ? 2.520 -18.282 -17.116 1.00 87.81 176 PRO A C 1
ATOM 1395 O O . PRO A 1 176 ? 2.247 -18.036 -15.945 1.00 87.81 176 PRO A O 1
ATOM 1398 N N . SER A 1 177 ? 2.423 -19.521 -17.623 1.00 84.81 177 SER A N 1
ATOM 1399 C CA . SER A 1 177 ? 1.906 -20.687 -16.871 1.00 84.81 177 SER A CA 1
ATOM 1400 C C . SER A 1 177 ? 2.648 -21.001 -15.571 1.00 84.81 177 SER A C 1
ATOM 1402 O O . SER A 1 177 ? 2.143 -21.761 -14.749 1.00 84.81 177 SER A O 1
ATOM 1404 N N . VAL A 1 178 ? 3.870 -20.488 -15.403 1.00 79.25 178 VAL A N 1
ATOM 1405 C CA . VAL A 1 178 ? 4.665 -20.697 -14.184 1.00 79.25 178 VAL A CA 1
ATOM 1406 C C . VAL A 1 178 ? 4.118 -19.890 -13.006 1.00 79.25 178 VAL A C 1
ATOM 1408 O O . VAL A 1 178 ? 4.436 -20.195 -11.857 1.00 79.25 178 VAL A O 1
ATOM 1411 N N . LEU A 1 179 ? 3.341 -18.839 -13.290 1.00 83.62 179 LEU A N 1
ATOM 1412 C CA . LEU A 1 179 ? 2.699 -18.024 -12.277 1.00 83.62 179 LEU A CA 1
ATOM 1413 C C . LEU A 1 179 ? 1.426 -18.736 -11.838 1.00 83.62 179 LEU A C 1
ATOM 1415 O O . LEU A 1 179 ? 0.558 -19.068 -12.643 1.00 83.62 179 LEU A O 1
ATOM 1419 N N . VAL A 1 180 ? 1.334 -18.995 -10.543 1.00 84.19 180 VAL A N 1
ATOM 1420 C CA . VAL A 1 180 ? 0.220 -19.713 -9.942 1.00 84.19 180 VAL A CA 1
ATOM 1421 C C . VAL A 1 180 ? -0.748 -18.693 -9.369 1.00 84.19 180 VAL A C 1
ATOM 1423 O O . VAL A 1 180 ? -0.339 -17.752 -8.684 1.00 84.19 180 VAL A O 1
ATOM 1426 N N . LEU A 1 181 ? -2.035 -18.897 -9.646 1.00 81.50 181 LEU A N 1
ATOM 1427 C CA . LEU A 1 181 ? -3.112 -18.126 -9.043 1.00 81.50 181 LEU A CA 1
ATOM 1428 C C . LEU A 1 181 ? -2.982 -18.170 -7.515 1.00 81.50 181 LEU A C 1
ATOM 1430 O O . LEU A 1 181 ? -3.067 -19.234 -6.897 1.00 81.50 181 LEU A O 1
ATOM 1434 N N . GLN A 1 182 ? -2.809 -17.003 -6.910 1.00 78.00 182 GLN A N 1
ATOM 1435 C CA . GLN A 1 182 ? -2.993 -16.817 -5.481 1.00 78.00 182 GLN A CA 1
ATOM 1436 C C . GLN A 1 182 ? -4.503 -16.754 -5.255 1.00 78.00 182 GLN A C 1
ATOM 1438 O O . GLN A 1 182 ? -5.190 -15.899 -5.815 1.00 78.00 182 GLN A O 1
ATOM 1443 N N . LYS A 1 183 ? -5.051 -17.711 -4.502 1.00 49.66 183 LYS A N 1
ATOM 1444 C CA . LYS A 1 183 ? -6.487 -17.763 -4.220 1.00 49.66 183 LYS A CA 1
ATOM 1445 C C . LYS A 1 183 ? -6.858 -16.543 -3.366 1.00 49.66 183 LYS A C 1
ATOM 1447 O O . LYS A 1 183 ? -6.663 -16.574 -2.157 1.00 49.66 183 LYS A O 1
ATOM 1452 N N . ASN A 1 184 ? -7.364 -15.487 -3.999 1.00 54.28 184 ASN A N 1
ATOM 1453 C CA . ASN A 1 184 ? -7.784 -14.265 -3.318 1.00 54.28 184 ASN A CA 1
ATOM 1454 C C . ASN A 1 184 ? -9.244 -14.343 -2.854 1.00 54.28 184 ASN A C 1
ATOM 1456 O O . ASN A 1 184 ? -10.090 -14.953 -3.507 1.00 54.28 184 ASN A O 1
ATOM 1460 N N . THR A 1 185 ? -9.510 -13.709 -1.711 1.00 41.66 185 THR A N 1
ATOM 1461 C CA . THR A 1 185 ? -10.793 -13.654 -0.988 1.00 41.66 185 THR A CA 1
ATOM 1462 C C . THR A 1 185 ? -11.427 -12.252 -0.999 1.00 41.66 185 THR A C 1
ATOM 1464 O O . THR A 1 185 ? -12.268 -11.966 -0.154 1.00 41.66 185 THR A O 1
ATOM 1467 N N . GLY A 1 186 ? -11.028 -11.375 -1.930 1.00 51.12 186 GLY A N 1
ATOM 1468 C CA . GLY A 1 186 ? -11.617 -10.044 -2.134 1.00 51.12 186 GLY A CA 1
ATOM 1469 C C . GLY A 1 186 ? -11.964 -9.814 -3.607 1.00 51.12 186 GLY A C 1
ATOM 1470 O O . GLY A 1 186 ? -11.176 -10.161 -4.483 1.00 51.12 186 GLY A O 1
ATOM 1471 N N . GLU A 1 187 ? -13.142 -9.250 -3.874 1.00 54.53 187 GLU A N 1
ATOM 1472 C CA . GLU A 1 187 ? -13.811 -9.257 -5.189 1.00 54.53 187 GLU A CA 1
ATOM 1473 C C . GLU A 1 187 ? -13.126 -8.409 -6.286 1.00 54.53 187 GLU A C 1
ATOM 1475 O O . GLU A 1 187 ? -13.429 -8.580 -7.463 1.00 54.53 187 GLU A O 1
ATOM 1480 N N . ALA A 1 188 ? -12.176 -7.527 -5.944 1.00 67.44 188 ALA A N 1
ATOM 1481 C CA . ALA A 1 188 ? -11.658 -6.520 -6.883 1.00 67.44 188 ALA A CA 1
ATOM 1482 C C . ALA A 1 188 ? -10.351 -6.883 -7.623 1.00 67.44 188 ALA A C 1
ATOM 1484 O O . ALA A 1 188 ? -10.065 -6.277 -8.657 1.00 67.44 188 ALA A O 1
ATOM 1485 N N . TYR A 1 189 ? -9.545 -7.835 -7.123 1.00 78.50 189 TYR A N 1
ATOM 1486 C CA . TYR A 1 189 ? -8.230 -8.162 -7.704 1.00 78.50 189 TYR A CA 1
ATOM 1487 C C . TYR A 1 189 ? -7.914 -9.659 -7.697 1.00 78.50 189 TYR A C 1
ATOM 1489 O O . TYR A 1 189 ? -7.949 -10.324 -6.656 1.00 78.50 189 TYR A O 1
ATOM 1497 N N . THR A 1 190 ? -7.438 -10.152 -8.836 1.00 81.69 190 THR A N 1
ATOM 1498 C CA . THR A 1 190 ? -6.876 -11.495 -8.994 1.00 81.69 190 THR A CA 1
ATOM 1499 C C . THR A 1 190 ? -5.356 -11.406 -9.055 1.00 81.69 190 THR A C 1
ATOM 1501 O O . THR A 1 190 ? -4.815 -10.673 -9.880 1.00 81.69 190 THR A O 1
ATOM 1504 N N . SER A 1 191 ? -4.662 -12.154 -8.194 1.00 85.69 191 SER A N 1
ATOM 1505 C CA . SER A 1 191 ? -3.197 -12.107 -8.085 1.00 85.69 191 SER A CA 1
ATOM 1506 C C . SER A 1 191 ? -2.548 -13.424 -8.513 1.00 85.69 191 SER A C 1
ATOM 1508 O O . SER A 1 191 ? -3.087 -14.503 -8.266 1.00 85.69 191 SER A O 1
ATOM 1510 N N . PHE A 1 192 ? -1.361 -13.349 -9.106 1.00 84.94 192 PHE A N 1
ATOM 1511 C CA . PHE A 1 192 ? -0.567 -14.488 -9.559 1.00 84.94 192 PHE A CA 1
ATOM 1512 C C . PHE A 1 192 ? 0.869 -14.339 -9.064 1.00 84.94 192 PHE A C 1
ATOM 1514 O O . PHE A 1 192 ? 1.460 -13.269 -9.182 1.00 84.94 192 PHE A O 1
ATOM 1521 N N . LEU A 1 193 ? 1.442 -15.417 -8.528 1.00 86.12 193 LEU A N 1
ATOM 1522 C CA . LEU A 1 193 ? 2.819 -15.447 -8.032 1.00 86.12 193 LEU A CA 1
ATOM 1523 C C . LEU A 1 193 ? 3.573 -16.615 -8.660 1.00 86.12 193 LEU A C 1
ATOM 1525 O O . LEU A 1 193 ? 3.071 -17.737 -8.707 1.00 86.12 193 LEU A O 1
ATOM 1529 N N . GLY A 1 194 ? 4.814 -16.391 -9.069 1.00 79.75 194 GLY A N 1
ATOM 1530 C CA . GLY A 1 194 ? 5.698 -17.475 -9.478 1.00 79.75 194 GLY A CA 1
ATOM 1531 C C . GLY A 1 194 ? 7.111 -16.993 -9.742 1.00 79.75 194 GLY A C 1
ATOM 1532 O O . GLY A 1 194 ? 7.438 -15.837 -9.489 1.00 79.75 194 GLY A O 1
ATOM 1533 N N . LYS A 1 195 ? 7.960 -17.899 -10.233 1.00 75.19 195 LYS A N 1
ATOM 1534 C CA . LYS A 1 195 ? 9.337 -17.572 -10.604 1.00 75.19 195 LYS A CA 1
ATOM 1535 C C . LYS A 1 195 ? 9.553 -17.714 -12.100 1.00 75.19 195 LYS A C 1
ATOM 1537 O O . LYS A 1 195 ? 9.330 -18.795 -12.639 1.00 75.19 195 LYS A O 1
ATOM 1542 N N . LEU A 1 196 ? 10.039 -16.659 -12.742 1.00 69.25 196 LEU A N 1
ATOM 1543 C CA . LEU A 1 196 ? 10.501 -16.664 -14.131 1.00 69.25 196 LEU A CA 1
ATOM 1544 C C . LEU A 1 196 ? 12.000 -16.402 -14.106 1.00 69.25 196 LEU A C 1
ATOM 1546 O O . LEU A 1 196 ? 12.450 -15.576 -13.325 1.00 69.25 196 LEU A O 1
ATOM 1550 N N . THR A 1 197 ? 12.770 -17.181 -14.869 1.00 71.38 197 THR A N 1
ATOM 1551 C CA . THR A 1 197 ? 14.245 -17.064 -14.955 1.00 71.38 197 THR A CA 1
ATOM 1552 C C . THR A 1 197 ? 15.000 -17.057 -13.610 1.00 71.38 197 THR A C 1
ATOM 1554 O O . THR A 1 197 ? 16.174 -16.710 -13.556 1.00 71.38 197 THR A O 1
ATOM 1557 N N . GLY A 1 198 ? 14.369 -17.530 -12.528 1.00 66.62 198 GLY A N 1
ATOM 1558 C CA . GLY A 1 198 ? 14.926 -17.543 -11.168 1.00 66.62 198 GLY A CA 1
ATOM 1559 C C . GLY A 1 198 ? 14.454 -16.385 -10.281 1.00 66.62 198 GLY A C 1
ATOM 1560 O O . GLY A 1 198 ? 14.505 -16.526 -9.057 1.00 66.62 198 GLY A O 1
ATOM 1561 N N . GLU A 1 199 ? 13.914 -15.324 -10.880 1.00 72.81 199 GLU A N 1
ATOM 1562 C CA . GLU A 1 199 ? 13.355 -14.152 -10.206 1.00 72.81 199 GLU A CA 1
ATOM 1563 C C . GLU A 1 199 ? 11.879 -14.355 -9.862 1.00 72.81 199 GLU A C 1
ATOM 1565 O O . GLU A 1 199 ? 11.138 -15.021 -10.589 1.00 72.81 199 GLU A O 1
ATOM 1570 N N . SER A 1 200 ? 11.443 -13.805 -8.729 1.00 78.94 200 SER A N 1
ATOM 1571 C CA . SER A 1 200 ? 10.048 -13.897 -8.288 1.00 78.94 200 SER A CA 1
ATOM 1572 C C . SER A 1 200 ? 9.232 -12.757 -8.887 1.00 78.94 200 SER A C 1
ATOM 1574 O O . SER A 1 200 ? 9.550 -11.592 -8.676 1.00 78.94 200 SER A O 1
ATOM 1576 N N . TYR A 1 201 ? 8.142 -13.096 -9.565 1.00 83.88 201 TYR A N 1
ATOM 1577 C CA . TYR A 1 201 ? 7.201 -12.141 -10.134 1.00 83.88 201 TYR A CA 1
ATOM 1578 C C . TYR A 1 201 ? 5.855 -12.257 -9.445 1.00 83.88 201 TYR A C 1
ATOM 1580 O O . TYR A 1 201 ? 5.345 -13.361 -9.228 1.00 83.88 201 TYR A O 1
ATOM 1588 N N . PHE A 1 202 ? 5.265 -11.102 -9.165 1.00 87.38 202 PHE A N 1
ATOM 1589 C CA . PHE A 1 202 ? 3.911 -10.989 -8.659 1.00 87.38 202 PHE A CA 1
ATOM 1590 C C . PHE A 1 202 ? 3.110 -10.069 -9.582 1.00 87.38 202 PHE A C 1
ATOM 1592 O O . PHE A 1 202 ? 3.470 -8.906 -9.771 1.00 87.38 202 PHE A O 1
ATOM 1599 N N . LEU A 1 203 ? 2.061 -10.625 -10.186 1.00 91.00 203 LEU A N 1
ATOM 1600 C CA . LEU A 1 203 ? 1.149 -9.935 -11.097 1.00 91.00 203 LEU A CA 1
ATOM 1601 C C . LEU A 1 203 ? -0.222 -9.796 -10.451 1.00 91.00 203 LEU A C 1
ATOM 1603 O O . LEU A 1 203 ? -0.703 -10.743 -9.827 1.00 91.00 203 LEU A O 1
ATOM 1607 N N . GLN A 1 204 ? -0.882 -8.660 -10.655 1.00 91.12 204 GLN A N 1
ATOM 1608 C CA . GLN A 1 204 ? -2.279 -8.478 -10.267 1.00 91.12 204 GLN A CA 1
ATOM 1609 C C . GLN A 1 204 ? -3.092 -7.921 -11.426 1.00 91.12 204 GLN A C 1
ATOM 1611 O O . GLN A 1 204 ? -2.626 -7.058 -12.164 1.00 91.12 204 GLN A O 1
ATOM 1616 N N . PHE A 1 205 ? -4.324 -8.397 -11.550 1.00 91.81 205 PHE A N 1
ATOM 1617 C CA . PHE A 1 205 ? -5.325 -7.865 -12.465 1.00 91.81 205 PHE A CA 1
ATOM 1618 C C . PHE A 1 205 ? -6.528 -7.421 -11.645 1.00 91.81 205 PHE A C 1
ATOM 1620 O O . PHE A 1 205 ? -7.051 -8.210 -10.857 1.00 91.81 205 PHE A O 1
ATOM 1627 N N . GLY A 1 206 ? -6.978 -6.187 -11.830 1.00 89.94 206 GLY A N 1
ATOM 1628 C CA . GLY A 1 206 ? -8.126 -5.644 -11.117 1.00 89.94 206 GLY A CA 1
ATOM 1629 C C . GLY A 1 206 ? -8.977 -4.726 -11.974 1.00 89.94 206 GLY A C 1
ATOM 1630 O O . GLY A 1 206 ? -8.611 -4.367 -13.094 1.00 89.94 206 GLY A O 1
ATOM 1631 N N . TYR A 1 207 ? -10.123 -4.349 -11.424 1.00 90.69 207 TYR A N 1
ATOM 1632 C CA . TYR A 1 207 ? -11.039 -3.395 -12.031 1.00 90.69 207 TYR A CA 1
ATOM 1633 C C . TYR A 1 207 ? -11.417 -2.316 -11.019 1.00 90.69 207 TYR A C 1
ATOM 1635 O O . TYR A 1 207 ? -11.702 -2.606 -9.858 1.00 90.69 207 TYR A O 1
ATOM 1643 N N . ILE A 1 208 ? -11.416 -1.066 -11.469 1.00 85.50 208 ILE A N 1
ATOM 1644 C CA . ILE A 1 208 ? -11.828 0.100 -10.696 1.00 85.50 208 ILE A CA 1
ATOM 1645 C C . ILE A 1 208 ? -13.094 0.656 -11.344 1.00 85.50 208 ILE A C 1
ATOM 1647 O O . ILE A 1 208 ? -13.093 1.027 -12.518 1.00 85.50 208 ILE A O 1
ATOM 1651 N N . SER A 1 209 ? -14.184 0.698 -10.579 1.00 86.00 209 SER A N 1
ATOM 1652 C CA . SER A 1 209 ? -15.468 1.217 -11.057 1.00 86.00 209 SER A CA 1
ATOM 1653 C C . SER A 1 209 ? -15.417 2.729 -11.309 1.00 86.00 209 SER A C 1
ATOM 1655 O O . SER A 1 209 ? -14.590 3.430 -10.726 1.00 86.00 209 SER A O 1
ATOM 1657 N N . GLN A 1 210 ? -16.333 3.250 -12.131 1.00 85.00 210 GLN A N 1
ATOM 1658 C CA . GLN A 1 210 ? -16.399 4.688 -12.405 1.00 85.00 210 GLN A CA 1
ATOM 1659 C C . GLN A 1 210 ? -16.620 5.518 -11.134 1.00 85.00 210 GLN A C 1
ATOM 1661 O O . GLN A 1 210 ? -15.933 6.512 -10.942 1.00 85.00 210 GLN A O 1
ATOM 1666 N N . SER A 1 211 ? -17.504 5.087 -10.228 1.00 77.44 211 SER A N 1
ATOM 1667 C CA . SER A 1 211 ? -17.741 5.804 -8.967 1.00 77.44 211 SER A CA 1
ATOM 1668 C C . SER A 1 211 ? -16.491 5.844 -8.086 1.00 77.44 211 SER A C 1
ATOM 1670 O O . SER A 1 211 ? -16.215 6.854 -7.441 1.00 77.44 211 SER A O 1
ATOM 1672 N N . THR A 1 212 ? -15.694 4.770 -8.091 1.00 78.06 212 THR A N 1
ATOM 1673 C CA . THR A 1 212 ? -14.397 4.749 -7.409 1.00 78.06 212 THR A CA 1
ATOM 1674 C C . THR A 1 212 ? -13.405 5.707 -8.065 1.00 78.06 212 THR A C 1
ATOM 1676 O O . THR A 1 212 ? -12.698 6.402 -7.343 1.00 78.06 212 THR A O 1
ATOM 1679 N N . LEU A 1 213 ? -13.349 5.777 -9.402 1.00 79.81 213 LEU A N 1
ATOM 1680 C CA . LEU A 1 213 ? -12.494 6.737 -10.117 1.00 79.81 213 LEU A CA 1
ATOM 1681 C C . LEU A 1 213 ? -12.882 8.183 -9.799 1.00 79.81 213 LEU A C 1
ATOM 1683 O O . LEU A 1 213 ? -12.015 8.985 -9.458 1.00 79.81 213 LEU A O 1
ATOM 1687 N N . ASP A 1 214 ? -14.180 8.486 -9.824 1.00 78.81 214 ASP A N 1
ATOM 1688 C CA . ASP A 1 214 ? -14.712 9.818 -9.528 1.00 78.81 214 ASP A CA 1
ATOM 1689 C C . ASP A 1 214 ? -14.332 10.275 -8.109 1.00 78.81 214 ASP A C 1
ATOM 1691 O O . ASP A 1 214 ? -14.039 11.450 -7.887 1.00 78.81 214 ASP A O 1
ATOM 1695 N N . ALA A 1 215 ? -14.286 9.340 -7.152 1.00 74.50 215 ALA A N 1
ATOM 1696 C CA . ALA A 1 215 ? -13.859 9.608 -5.781 1.00 74.50 215 ALA A CA 1
ATOM 1697 C C . ALA A 1 215 ? -12.331 9.728 -5.625 1.00 74.50 215 ALA A C 1
ATOM 1699 O O . ALA A 1 215 ? -11.861 10.459 -4.752 1.00 74.50 215 ALA A O 1
ATOM 1700 N N . ARG A 1 216 ? -11.546 9.003 -6.436 1.00 72.31 216 ARG A N 1
ATOM 1701 C CA . ARG A 1 216 ? -10.076 8.955 -6.333 1.00 72.31 216 ARG A CA 1
ATOM 1702 C C . ARG A 1 216 ? -9.380 10.145 -6.994 1.00 72.31 216 ARG A C 1
ATOM 1704 O O . ARG A 1 216 ? -8.266 10.479 -6.597 1.00 72.31 216 ARG A O 1
ATOM 1711 N N . GLY A 1 217 ? -10.024 10.770 -7.978 1.00 77.88 217 GLY A N 1
ATOM 1712 C CA . GLY A 1 217 ? -9.430 11.830 -8.792 1.00 77.88 217 GLY A CA 1
ATOM 1713 C C . GLY A 1 217 ? -8.502 11.290 -9.888 1.00 77.88 217 GLY A C 1
ATOM 1714 O O . GLY A 1 217 ? -8.586 10.125 -10.269 1.00 77.88 217 GLY A O 1
ATOM 1715 N N . ILE A 1 218 ? -7.635 12.160 -10.414 1.00 83.19 218 ILE A N 1
ATOM 1716 C CA . ILE A 1 218 ? -6.702 11.840 -11.512 1.00 83.19 218 ILE A CA 1
ATOM 1717 C C . ILE A 1 218 ? -5.489 11.045 -11.016 1.00 83.19 218 ILE A C 1
ATOM 1719 O O . ILE A 1 218 ? -5.005 11.278 -9.904 1.00 83.19 218 ILE A O 1
ATOM 1723 N N . SER A 1 219 ? -4.969 10.131 -11.838 1.00 87.06 219 SER A N 1
ATOM 1724 C CA . SER A 1 219 ? -3.766 9.366 -11.485 1.00 87.06 219 SER A CA 1
ATOM 1725 C C . SER A 1 219 ? -2.490 10.218 -11.567 1.00 87.06 219 SER A C 1
ATOM 1727 O O . SER A 1 219 ? -2.481 11.311 -12.143 1.00 87.06 219 SER A O 1
ATOM 1729 N N . TYR A 1 220 ? -1.380 9.740 -10.983 1.00 90.31 220 TYR A N 1
ATOM 1730 C CA . TYR A 1 220 ? -0.108 10.475 -11.023 1.00 90.31 220 TYR A CA 1
ATOM 1731 C C . TYR A 1 220 ? 0.327 10.755 -12.465 1.00 90.31 220 TYR A C 1
ATOM 1733 O O . TYR A 1 220 ? 0.682 11.885 -12.789 1.00 90.31 220 TYR A O 1
ATOM 1741 N N . CYS A 1 221 ? 0.250 9.760 -13.351 1.00 92.00 221 CYS A N 1
ATOM 1742 C CA . CYS A 1 221 ? 0.671 9.924 -14.741 1.00 92.00 221 CYS A CA 1
ATOM 1743 C C . CYS A 1 221 ? -0.311 10.719 -15.605 1.00 92.00 221 CYS A C 1
ATOM 1745 O O . CYS A 1 221 ? 0.089 11.263 -16.635 1.00 92.00 221 CYS A O 1
ATOM 1747 N N . GLU A 1 222 ? -1.565 10.865 -15.178 1.00 88.69 222 GLU A N 1
ATOM 1748 C CA . GLU A 1 222 ? -2.473 11.854 -15.764 1.00 88.69 222 GLU A CA 1
ATOM 1749 C C . GLU A 1 222 ? -2.112 13.281 -15.333 1.00 88.69 222 GLU A C 1
ATOM 1751 O O . GLU A 1 222 ? -2.142 14.200 -16.153 1.00 88.69 222 GLU A O 1
ATOM 1756 N N . ALA A 1 223 ? -1.732 13.474 -14.066 1.00 90.75 223 ALA A N 1
ATOM 1757 C CA . ALA A 1 223 ? -1.315 14.771 -13.535 1.00 90.75 223 ALA A CA 1
ATOM 1758 C C . ALA A 1 223 ? 0.073 15.210 -14.042 1.00 90.75 223 ALA A C 1
ATOM 1760 O O . ALA A 1 223 ? 0.311 16.401 -14.262 1.00 90.75 223 ALA A O 1
ATOM 1761 N N . TYR A 1 224 ? 0.983 14.254 -14.251 1.00 90.69 224 TYR A N 1
ATOM 1762 C CA . TYR A 1 224 ? 2.390 14.475 -14.596 1.00 90.69 224 TYR A CA 1
ATOM 1763 C C . TYR A 1 224 ? 2.826 13.647 -15.822 1.00 90.69 224 TYR A C 1
ATOM 1765 O O . TYR A 1 224 ? 3.767 12.859 -15.739 1.00 90.69 224 TYR A O 1
ATOM 1773 N N . PRO A 1 225 ? 2.211 13.845 -17.004 1.00 89.25 225 PRO A N 1
ATOM 1774 C CA . PRO A 1 225 ? 2.418 12.980 -18.174 1.00 89.25 225 PRO A CA 1
ATOM 1775 C C . PRO A 1 225 ? 3.834 13.022 -18.769 1.00 89.25 225 PRO A C 1
ATOM 1777 O O . PRO A 1 225 ? 4.171 12.177 -19.590 1.00 89.25 225 PRO A O 1
ATOM 1780 N N . ASN A 1 226 ? 4.650 14.009 -18.385 1.00 89.62 226 ASN A N 1
ATOM 1781 C CA . ASN A 1 226 ? 6.034 14.162 -18.844 1.00 89.62 226 ASN A CA 1
ATOM 1782 C C . ASN A 1 226 ? 7.065 13.653 -17.823 1.00 89.62 226 ASN A C 1
ATOM 1784 O O . ASN A 1 226 ? 8.265 13.826 -18.039 1.00 89.62 226 ASN A O 1
ATOM 1788 N N . ASP A 1 227 ? 6.626 13.108 -16.685 1.00 94.12 227 ASP A N 1
ATOM 1789 C CA . ASP A 1 227 ? 7.539 12.494 -15.728 1.00 94.12 227 ASP A CA 1
ATOM 1790 C C . ASP A 1 227 ? 8.192 11.258 -16.362 1.00 94.12 227 ASP A C 1
ATOM 1792 O O . ASP A 1 227 ? 7.529 10.466 -17.026 1.00 94.12 227 ASP A O 1
ATOM 1796 N N . SER A 1 228 ? 9.494 11.069 -16.139 1.00 88.56 228 SER A N 1
ATOM 1797 C CA . SER A 1 228 ? 10.252 9.898 -16.607 1.00 88.56 228 SER A CA 1
ATOM 1798 C C . SER A 1 228 ? 9.693 8.551 -16.135 1.00 88.56 228 SER A C 1
ATOM 1800 O O . SER A 1 228 ? 10.017 7.507 -16.704 1.00 88.56 228 SER A O 1
ATOM 1802 N N . ARG A 1 229 ? 8.880 8.576 -15.079 1.00 92.00 229 ARG A N 1
ATOM 1803 C CA . ARG A 1 229 ? 8.175 7.430 -14.522 1.00 92.00 229 ARG A CA 1
ATOM 1804 C C . ARG A 1 229 ? 6.939 7.034 -15.333 1.00 92.00 229 ARG A C 1
ATOM 1806 O O . ARG A 1 229 ? 6.499 5.894 -15.247 1.00 92.00 229 ARG A O 1
ATOM 1813 N N . CYS A 1 230 ? 6.413 7.947 -16.140 1.00 95.06 230 CYS A N 1
ATOM 1814 C CA . CYS A 1 230 ? 5.183 7.761 -16.887 1.00 95.06 230 CYS A CA 1
ATOM 1815 C C . CYS A 1 230 ? 5.457 7.368 -18.337 1.00 95.06 230 CYS A C 1
ATOM 1817 O O . CYS A 1 230 ? 6.319 7.932 -19.009 1.00 95.06 230 CYS A O 1
ATOM 1819 N N . GLU A 1 231 ? 4.692 6.407 -18.838 1.00 94.00 231 GLU A N 1
ATOM 1820 C CA . GLU A 1 231 ? 4.784 5.939 -20.215 1.00 94.00 231 GLU A CA 1
ATOM 1821 C C . GLU A 1 231 ? 3.390 5.740 -20.806 1.00 94.00 231 GLU A C 1
ATOM 1823 O O . GLU A 1 231 ? 2.519 5.139 -20.181 1.00 94.00 231 GLU A O 1
ATOM 1828 N N . ARG A 1 232 ? 3.191 6.206 -22.042 1.00 93.12 232 ARG A N 1
ATOM 1829 C CA . ARG A 1 232 ? 2.041 5.811 -22.858 1.00 93.12 232 ARG A CA 1
ATOM 1830 C C . ARG A 1 232 ? 2.474 4.707 -23.801 1.00 93.12 232 ARG A C 1
ATOM 1832 O O . ARG A 1 232 ? 3.374 4.896 -24.616 1.00 93.12 232 ARG A O 1
ATOM 1839 N N . PHE A 1 233 ? 1.819 3.567 -23.682 1.00 89.19 233 PHE A N 1
ATOM 1840 C CA . PHE A 1 233 ? 2.015 2.418 -24.547 1.00 89.19 233 PHE A CA 1
ATOM 1841 C C . PHE A 1 233 ? 0.708 2.165 -25.294 1.00 89.19 233 PHE A C 1
ATOM 1843 O O . PHE A 1 233 ? -0.368 2.262 -24.713 1.00 89.19 233 PHE A O 1
ATOM 1850 N N . THR A 1 234 ? 0.769 1.876 -26.590 1.00 88.25 234 THR A N 1
ATOM 1851 C CA . THR A 1 234 ? -0.425 1.562 -27.382 1.00 88.25 234 THR A CA 1
ATOM 1852 C C . THR A 1 234 ? -0.201 0.257 -28.110 1.00 88.25 234 THR A C 1
ATOM 1854 O O . THR A 1 234 ? 0.809 0.084 -28.792 1.00 88.25 234 THR A O 1
ATOM 1857 N N . PHE A 1 235 ? -1.156 -0.655 -27.977 1.00 84.25 235 PHE A N 1
ATOM 1858 C CA . PHE A 1 235 ? -1.138 -1.929 -28.675 1.00 84.25 235 PHE A CA 1
ATOM 1859 C C . PHE A 1 235 ? -2.557 -2.308 -29.086 1.00 84.25 235 PHE A C 1
ATOM 1861 O O . PHE A 1 235 ? -3.471 -2.229 -28.273 1.00 84.25 235 PHE A O 1
ATOM 1868 N N . ASP A 1 236 ? -2.739 -2.683 -30.353 1.00 85.44 236 ASP A N 1
ATOM 1869 C CA . ASP A 1 236 ? -4.035 -3.074 -30.933 1.00 85.44 236 ASP A CA 1
ATOM 1870 C C . ASP A 1 236 ? -5.191 -2.098 -30.611 1.00 85.44 236 ASP A C 1
ATOM 1872 O O . ASP A 1 236 ? -6.281 -2.484 -30.201 1.00 85.44 236 ASP A O 1
ATOM 1876 N N . ASN A 1 237 ? -4.933 -0.792 -30.768 1.00 86.44 237 ASN A N 1
ATOM 1877 C CA . ASN A 1 237 ? -5.860 0.311 -30.456 1.00 86.44 237 ASN A CA 1
ATOM 1878 C C . ASN A 1 237 ? -6.276 0.440 -28.979 1.00 86.44 237 ASN A C 1
ATOM 1880 O O . ASN A 1 237 ? -7.160 1.236 -28.664 1.00 86.44 237 ASN A O 1
ATOM 1884 N N . VAL A 1 238 ? -5.631 -0.290 -28.070 1.00 90.50 238 VAL A N 1
ATOM 1885 C CA . VAL A 1 238 ? -5.760 -0.091 -26.626 1.00 90.50 238 VAL A CA 1
ATOM 1886 C C . VAL A 1 238 ? -4.617 0.801 -26.157 1.00 90.50 238 VAL A C 1
ATOM 1888 O O . VAL A 1 238 ? -3.445 0.514 -26.410 1.00 90.50 238 VAL A O 1
ATOM 1891 N N . GLU A 1 239 ? -4.959 1.899 -25.488 1.00 94.44 239 GLU A N 1
ATOM 1892 C CA . GLU A 1 239 ? -3.991 2.770 -24.826 1.00 94.44 239 GLU A CA 1
ATOM 1893 C C . GLU A 1 239 ? -3.792 2.323 -23.374 1.00 94.44 239 GLU A C 1
ATOM 1895 O O . GLU A 1 239 ? -4.750 2.069 -22.644 1.00 94.44 239 GLU A O 1
ATOM 1900 N N . PHE A 1 240 ? -2.530 2.248 -22.967 1.00 96.06 240 PHE A N 1
ATOM 1901 C CA . PHE A 1 240 ? -2.086 1.918 -21.625 1.00 96.06 240 PHE A CA 1
ATOM 1902 C C . PHE A 1 240 ? -1.326 3.123 -21.074 1.00 96.06 240 PHE A C 1
ATOM 1904 O O . PHE A 1 240 ? -0.334 3.558 -21.668 1.00 96.06 240 PHE A O 1
ATOM 1911 N N . LEU A 1 241 ? -1.761 3.638 -19.926 1.00 97.12 241 LEU A N 1
ATOM 1912 C CA . LEU A 1 241 ? -0.994 4.609 -19.155 1.00 97.12 241 LEU A CA 1
ATOM 1913 C C . LEU A 1 241 ? -0.227 3.859 -18.067 1.00 97.12 241 LEU A C 1
ATOM 1915 O O . LEU A 1 241 ? -0.830 3.291 -17.159 1.00 97.12 241 LEU A O 1
ATOM 1919 N N . ILE A 1 242 ? 1.096 3.804 -18.188 1.00 97.31 242 ILE A N 1
ATOM 1920 C CA . ILE A 1 242 ? 1.957 3.041 -17.288 1.00 97.31 242 ILE A CA 1
ATOM 1921 C C . ILE A 1 242 ? 2.663 3.989 -16.321 1.00 97.31 242 ILE A C 1
ATOM 1923 O O . ILE A 1 242 ? 3.373 4.897 -16.749 1.00 97.31 242 ILE A O 1
ATOM 1927 N N . ASP A 1 243 ? 2.492 3.741 -15.026 1.00 96.62 243 ASP A N 1
ATOM 1928 C CA . ASP A 1 243 ? 3.234 4.368 -13.938 1.00 96.62 243 ASP A CA 1
ATOM 1929 C C . ASP A 1 243 ? 4.285 3.375 -13.422 1.00 96.62 243 ASP A C 1
ATOM 1931 O O . ASP A 1 243 ? 3.963 2.379 -12.761 1.00 96.62 243 ASP A O 1
ATOM 1935 N N . TRP A 1 244 ? 5.542 3.589 -13.811 1.00 94.50 244 TRP A N 1
ATOM 1936 C CA . TRP A 1 244 ? 6.678 2.774 -13.382 1.00 94.50 244 TRP A CA 1
ATOM 1937 C C . TRP A 1 244 ? 7.059 3.091 -11.929 1.00 94.50 244 TRP A C 1
ATOM 1939 O O . TRP A 1 244 ? 6.677 4.109 -11.387 1.00 94.50 244 TRP A O 1
ATOM 1949 N N . ASP A 1 245 ? 7.849 2.243 -11.278 1.00 88.25 245 ASP A N 1
ATOM 1950 C CA . ASP A 1 245 ? 8.580 2.598 -10.044 1.00 88.25 245 ASP A CA 1
ATOM 1951 C C . ASP A 1 245 ? 7.764 3.254 -8.908 1.00 88.25 245 ASP A C 1
ATOM 1953 O O . ASP A 1 245 ? 8.247 4.122 -8.181 1.00 88.25 245 ASP A O 1
ATOM 1957 N N . ILE A 1 246 ? 6.508 2.850 -8.738 1.00 86.44 246 ILE A N 1
ATOM 1958 C CA . ILE A 1 246 ? 5.689 3.274 -7.610 1.00 86.44 246 ILE A CA 1
ATOM 1959 C C . ILE A 1 246 ? 6.325 2.671 -6.361 1.00 86.44 246 ILE A C 1
ATOM 1961 O O . ILE A 1 246 ? 6.339 1.445 -6.193 1.00 86.44 246 ILE A O 1
ATOM 1965 N N . GLU A 1 247 ? 6.874 3.528 -5.502 1.00 78.75 247 GLU A N 1
ATOM 1966 C CA . GLU A 1 247 ? 7.478 3.101 -4.245 1.00 78.75 247 GLU A CA 1
ATOM 1967 C C . GLU A 1 247 ? 6.474 2.274 -3.438 1.00 78.75 247 GLU A C 1
ATOM 1969 O O . GLU A 1 247 ? 5.305 2.639 -3.281 1.00 78.75 247 GLU A O 1
ATOM 1974 N N . THR A 1 248 ? 6.939 1.130 -2.940 1.00 70.75 248 THR A N 1
ATOM 1975 C CA . THR A 1 248 ? 6.201 0.340 -1.959 1.00 70.75 248 THR A CA 1
ATOM 1976 C C . THR A 1 248 ? 7.052 0.220 -0.695 1.00 70.75 248 THR A C 1
ATOM 1978 O O . THR A 1 248 ? 8.274 0.173 -0.775 1.00 70.75 248 THR A O 1
ATOM 1981 N N . GLU A 1 249 ? 6.436 0.195 0.487 1.00 49.09 249 GLU A N 1
ATOM 1982 C CA . GLU A 1 249 ? 7.065 -0.143 1.759 1.00 49.09 249 GLU A CA 1
ATOM 1983 C C . GLU A 1 249 ? 7.706 -1.530 1.646 1.00 49.09 249 GLU A C 1
ATOM 1985 O O . GLU A 1 249 ? 7.041 -2.566 1.716 1.00 49.09 249 GLU A O 1
ATOM 1990 N N . GLY A 1 250 ? 9.019 -1.533 1.417 1.00 59.78 250 GLY A N 1
ATOM 1991 C CA . GLY A 1 250 ? 9.817 -2.724 1.169 1.00 59.78 250 GLY A CA 1
ATOM 1992 C C . GLY A 1 250 ? 10.978 -2.455 0.209 1.00 59.78 250 GLY A C 1
ATOM 1993 O O . GLY A 1 250 ? 11.300 -1.316 -0.111 1.00 59.78 250 GLY A O 1
ATOM 1994 N N . ALA A 1 251 ? 11.631 -3.530 -0.238 1.00 53.91 251 ALA A N 1
ATOM 1995 C CA . ALA A 1 251 ? 12.731 -3.476 -1.209 1.00 53.91 251 ALA A CA 1
ATOM 1996 C C . ALA A 1 251 ? 12.266 -3.603 -2.675 1.00 53.91 251 ALA A C 1
ATOM 1998 O O . ALA A 1 251 ? 13.101 -3.696 -3.570 1.00 53.91 251 ALA A O 1
ATOM 1999 N N . LEU A 1 252 ? 10.953 -3.667 -2.919 1.00 66.12 252 LEU A N 1
ATOM 2000 C CA . LEU A 1 252 ? 10.368 -3.800 -4.254 1.00 66.12 252 LEU A CA 1
ATOM 2001 C C . LEU A 1 252 ? 9.624 -2.516 -4.617 1.00 66.12 252 LEU A C 1
ATOM 2003 O O . LEU A 1 252 ? 9.049 -1.857 -3.753 1.00 66.12 252 LEU A O 1
ATOM 2007 N N . THR A 1 253 ? 9.597 -2.186 -5.901 1.00 83.06 253 THR A N 1
ATOM 2008 C CA . THR A 1 253 ? 8.706 -1.151 -6.434 1.00 83.06 253 THR A CA 1
ATOM 2009 C C . THR A 1 253 ? 7.626 -1.802 -7.294 1.00 83.06 253 THR A C 1
ATOM 2011 O O . THR A 1 253 ? 7.748 -2.961 -7.705 1.00 83.06 253 THR A O 1
ATOM 2014 N N . ARG A 1 254 ? 6.507 -1.104 -7.487 1.00 89.94 254 ARG A N 1
ATOM 2015 C CA . ARG A 1 254 ? 5.364 -1.564 -8.282 1.00 89.94 254 ARG A CA 1
ATOM 2016 C C . ARG A 1 254 ? 5.315 -0.780 -9.581 1.00 89.94 254 ARG A C 1
ATOM 2018 O O . ARG A 1 254 ? 5.507 0.425 -9.575 1.00 89.94 254 ARG A O 1
ATOM 2025 N N . SER A 1 255 ? 4.983 -1.448 -10.675 1.00 94.69 255 SER A N 1
ATOM 2026 C CA . SER A 1 255 ? 4.600 -0.771 -11.913 1.00 94.69 255 SER A CA 1
ATOM 2027 C C . SER A 1 255 ? 3.144 -1.078 -12.224 1.00 94.69 255 SER A C 1
ATOM 2029 O O . SER A 1 255 ? 2.716 -2.223 -12.059 1.00 94.69 255 SER A O 1
ATOM 2031 N N . ARG A 1 256 ? 2.388 -0.062 -12.635 1.00 96.19 256 ARG A N 1
ATOM 2032 C CA . ARG A 1 256 ? 0.943 -0.146 -12.869 1.00 96.19 256 ARG A CA 1
ATOM 2033 C C . ARG A 1 256 ? 0.609 0.290 -14.281 1.00 96.19 256 ARG A C 1
ATOM 2035 O O . ARG A 1 256 ? 1.028 1.365 -14.677 1.00 96.19 256 ARG A O 1
ATOM 2042 N N . ALA A 1 257 ? -0.184 -0.495 -14.996 1.00 97.38 257 ALA A N 1
ATOM 2043 C CA . ALA A 1 257 ? -0.820 -0.090 -16.242 1.00 97.38 257 ALA A CA 1
ATOM 2044 C C . ALA A 1 257 ? -2.312 0.178 -16.012 1.00 97.38 257 ALA A C 1
ATOM 2046 O O . ALA A 1 257 ? -3.024 -0.663 -15.457 1.00 97.38 257 ALA A O 1
ATOM 2047 N N . GLU A 1 258 ? -2.765 1.342 -16.459 1.00 96.19 258 GLU A N 1
ATOM 2048 C CA . GLU A 1 258 ? -4.141 1.828 -16.398 1.00 96.19 258 GLU A CA 1
ATOM 2049 C C . GLU A 1 258 ? -4.756 1.800 -17.801 1.00 96.19 258 GLU A C 1
ATOM 2051 O O . GLU A 1 258 ? -4.185 2.344 -18.749 1.00 96.19 258 GLU A O 1
ATOM 2056 N N . ILE A 1 259 ? -5.907 1.132 -17.939 1.00 96.38 259 ILE A N 1
ATOM 2057 C CA . ILE A 1 259 ? -6.613 0.955 -19.213 1.00 96.38 259 ILE A CA 1
ATOM 2058 C C . ILE A 1 259 ? -8.064 1.404 -19.040 1.00 96.38 259 ILE A C 1
ATOM 2060 O O . ILE A 1 259 ? -8.870 0.724 -18.397 1.00 96.38 259 ILE A O 1
ATOM 2064 N N . LEU A 1 260 ? -8.408 2.554 -19.616 1.00 91.62 260 LEU A N 1
ATOM 2065 C CA . LEU A 1 260 ? -9.759 3.109 -19.546 1.00 91.62 260 LEU A CA 1
ATOM 2066 C C . LEU A 1 260 ? -10.726 2.318 -20.432 1.00 91.62 260 LEU A C 1
ATOM 2068 O O . LEU A 1 260 ? -10.438 2.030 -21.594 1.00 91.62 260 LEU A O 1
ATOM 2072 N N . LYS A 1 261 ? -11.906 1.998 -19.894 1.00 88.38 261 LYS A N 1
ATOM 2073 C CA . LYS A 1 261 ? -12.988 1.369 -20.656 1.00 88.38 261 LYS A CA 1
ATOM 2074 C C . LYS A 1 261 ? -13.922 2.448 -21.205 1.00 88.38 261 LYS A C 1
ATOM 2076 O O . LYS A 1 261 ? -14.303 3.372 -20.492 1.00 88.38 261 LYS A O 1
ATOM 2081 N N . SER A 1 262 ? -14.349 2.313 -22.461 1.00 81.50 262 SER A N 1
ATOM 2082 C CA . SER A 1 262 ? -15.223 3.296 -23.128 1.00 81.50 262 SER A CA 1
ATOM 2083 C C . SER A 1 262 ? -16.581 3.497 -22.445 1.00 81.50 262 SER A C 1
ATOM 2085 O O . SER A 1 262 ? -17.191 4.552 -22.583 1.00 81.50 262 SER A O 1
ATOM 2087 N N . GLU A 1 263 ? -17.063 2.484 -21.725 1.00 81.38 263 GLU A N 1
ATOM 2088 C CA . GLU A 1 263 ? -18.339 2.493 -20.996 1.00 81.38 263 GLU A CA 1
ATOM 2089 C C . GLU A 1 263 ? -18.203 2.992 -19.543 1.00 81.38 263 GLU A C 1
ATOM 2091 O O . GLU A 1 263 ? -19.191 3.022 -18.810 1.00 81.38 263 GLU A O 1
ATOM 2096 N N . GLY A 1 264 ? -16.997 3.399 -19.130 1.00 84.62 264 GLY A N 1
ATOM 2097 C CA . GLY A 1 264 ? -16.673 3.822 -17.769 1.00 84.62 264 GLY A CA 1
ATOM 2098 C C . GLY A 1 264 ? -15.926 2.754 -16.969 1.00 84.62 264 GLY A C 1
ATOM 2099 O O . GLY A 1 264 ? -15.996 1.558 -17.262 1.00 84.62 264 GLY A O 1
ATOM 2100 N N . GLY A 1 265 ? -15.200 3.206 -15.946 1.00 88.88 265 GLY A N 1
ATOM 2101 C CA . GLY A 1 265 ? -14.285 2.373 -15.168 1.00 88.88 265 GLY A CA 1
ATOM 2102 C C . GLY A 1 265 ? -12.942 2.119 -15.861 1.00 88.88 265 GLY A C 1
ATOM 2103 O O . GLY A 1 265 ? -12.667 2.588 -16.968 1.00 88.88 265 GLY A O 1
ATOM 2104 N N . MET A 1 266 ? -12.076 1.379 -15.174 1.00 93.56 266 MET A N 1
ATOM 2105 C CA . MET A 1 266 ? -10.687 1.175 -15.577 1.00 93.56 266 MET A CA 1
ATOM 2106 C C . MET A 1 266 ? -10.202 -0.215 -15.184 1.00 93.56 266 MET A C 1
ATOM 2108 O O . MET A 1 266 ? -10.383 -0.647 -14.046 1.00 93.56 266 MET A O 1
ATOM 2112 N N . VAL A 1 267 ? -9.544 -0.902 -16.114 1.00 94.81 267 VAL A N 1
ATOM 2113 C CA . VAL A 1 267 ? -8.773 -2.104 -15.791 1.00 94.81 267 VAL A CA 1
ATOM 2114 C C . VAL A 1 267 ? -7.391 -1.670 -15.327 1.00 94.81 267 VAL A C 1
ATOM 2116 O O . VAL A 1 267 ? -6.762 -0.807 -15.940 1.00 94.81 267 VAL A O 1
ATOM 2119 N N . VAL A 1 268 ? -6.923 -2.278 -14.243 1.00 94.94 268 VAL A N 1
ATOM 2120 C CA . VAL A 1 268 ? -5.574 -2.072 -13.722 1.00 94.94 268 VAL A CA 1
ATOM 2121 C C . VAL A 1 268 ? -4.804 -3.378 -13.748 1.00 94.94 268 VAL A C 1
ATOM 2123 O O . VAL A 1 268 ? -5.305 -4.432 -13.345 1.00 94.94 268 VAL A O 1
ATOM 2126 N N . ILE A 1 269 ? -3.573 -3.305 -14.233 1.00 95.75 269 ILE A N 1
ATOM 2127 C CA . ILE A 1 269 ? -2.640 -4.422 -14.237 1.00 95.75 269 ILE A CA 1
ATOM 2128 C C . ILE A 1 269 ? -1.403 -3.972 -13.468 1.00 95.75 269 ILE A C 1
ATOM 2130 O O . ILE A 1 269 ? -0.825 -2.944 -13.800 1.00 95.75 269 ILE A O 1
ATOM 2134 N N . ASP A 1 270 ? -0.999 -4.726 -12.450 1.00 94.44 270 ASP A N 1
ATOM 2135 C CA . ASP A 1 270 ? 0.173 -4.426 -11.628 1.00 94.44 270 ASP A CA 1
ATOM 2136 C C . ASP A 1 270 ? 1.239 -5.515 -11.783 1.00 94.44 270 ASP A C 1
ATOM 2138 O O . ASP A 1 270 ? 0.928 -6.708 -11.826 1.00 94.44 270 ASP A O 1
ATOM 2142 N N . ILE A 1 271 ? 2.505 -5.101 -11.795 1.00 93.12 271 ILE A N 1
ATOM 2143 C CA . ILE A 1 271 ? 3.673 -5.967 -11.617 1.00 93.12 271 ILE A CA 1
ATOM 2144 C C . ILE A 1 271 ? 4.497 -5.451 -10.434 1.00 93.12 271 ILE A C 1
ATOM 2146 O O . ILE A 1 271 ? 4.930 -4.299 -10.406 1.00 93.12 271 ILE A O 1
ATOM 2150 N N . LEU A 1 272 ? 4.689 -6.291 -9.418 1.00 89.38 272 LEU A N 1
ATOM 2151 C CA . LEU A 1 272 ? 5.476 -5.953 -8.229 1.00 89.38 272 LEU A CA 1
ATOM 2152 C C . LEU A 1 272 ? 6.902 -6.451 -8.419 1.00 89.38 272 LEU A C 1
ATOM 2154 O O . LEU A 1 272 ? 7.269 -7.550 -8.002 1.00 89.38 272 LEU A O 1
ATOM 2158 N N . HIS A 1 273 ? 7.680 -5.635 -9.112 1.00 83.81 273 HIS A N 1
ATOM 2159 C CA . HIS A 1 273 ? 9.097 -5.830 -9.333 1.00 83.81 273 HIS A CA 1
ATOM 2160 C C . HIS A 1 273 ? 9.710 -4.486 -9.721 1.00 83.81 273 HIS A C 1
ATOM 2162 O O . HIS A 1 273 ? 9.098 -3.725 -10.476 1.00 83.81 273 HIS A O 1
ATOM 2168 N N . SER A 1 274 ? 10.935 -4.211 -9.263 1.00 85.88 274 SER A N 1
ATOM 2169 C CA . SER A 1 274 ? 11.631 -2.997 -9.685 1.00 85.88 274 SER A CA 1
ATOM 2170 C C . SER A 1 274 ? 11.762 -2.941 -11.207 1.00 85.88 274 SER A C 1
ATOM 2172 O O . SER A 1 274 ? 12.104 -3.972 -11.800 1.00 85.88 274 SER A O 1
ATOM 2174 N N . PRO A 1 275 ? 11.491 -1.785 -11.844 1.00 85.88 275 PRO A N 1
ATOM 2175 C CA . PRO A 1 275 ? 11.364 -1.658 -13.292 1.00 85.88 275 PRO A CA 1
ATOM 2176 C C . PRO A 1 275 ? 12.735 -1.652 -13.973 1.00 85.88 275 PRO A C 1
ATOM 2178 O O . PRO A 1 275 ? 13.180 -0.655 -14.545 1.00 85.88 275 PRO A O 1
ATOM 2181 N N . SER A 1 276 ? 13.413 -2.796 -13.919 1.00 83.56 276 SER A N 1
ATOM 2182 C CA . SER A 1 276 ? 14.550 -3.089 -14.778 1.00 83.56 276 SER A CA 1
ATOM 2183 C C . SER A 1 276 ? 14.087 -3.196 -16.232 1.00 83.56 276 SER A C 1
ATOM 2185 O O . SER A 1 276 ? 12.898 -3.335 -16.524 1.00 83.56 276 SER A O 1
ATOM 2187 N N . ARG A 1 277 ? 15.039 -3.152 -17.161 1.00 76.12 277 ARG A N 1
ATOM 2188 C CA . ARG A 1 277 ? 14.757 -3.288 -18.592 1.00 76.12 277 ARG A CA 1
ATOM 2189 C C . ARG A 1 277 ? 13.951 -4.553 -18.907 1.00 76.12 277 ARG A C 1
ATOM 2191 O O . ARG A 1 277 ? 12.888 -4.454 -19.511 1.00 76.12 277 ARG A O 1
ATOM 2198 N N . ASP A 1 278 ? 14.409 -5.698 -18.409 1.00 76.06 278 ASP A N 1
ATOM 2199 C CA . ASP A 1 278 ? 13.773 -7.001 -18.625 1.00 76.06 278 ASP A CA 1
ATOM 2200 C C . ASP A 1 278 ? 12.345 -7.032 -18.063 1.00 76.06 278 ASP A C 1
ATOM 2202 O O . ASP A 1 278 ? 11.438 -7.590 -18.675 1.00 76.06 278 ASP A O 1
ATOM 2206 N N . VAL A 1 279 ? 12.116 -6.380 -16.918 1.00 84.62 279 VAL A N 1
ATOM 2207 C CA . VAL A 1 279 ? 10.789 -6.280 -16.292 1.00 84.62 279 VAL A CA 1
ATOM 2208 C C . VAL A 1 279 ? 9.862 -5.401 -17.121 1.00 84.62 279 VAL A C 1
ATOM 2210 O O . VAL A 1 279 ? 8.707 -5.773 -17.316 1.00 84.62 279 VAL A O 1
ATOM 2213 N N . LYS A 1 280 ? 10.349 -4.272 -17.652 1.00 88.81 280 LYS A N 1
ATOM 2214 C CA . LYS A 1 280 ? 9.563 -3.418 -18.554 1.00 88.81 280 LYS A CA 1
ATOM 2215 C C . LYS A 1 280 ? 9.196 -4.157 -19.839 1.00 88.81 280 LYS A C 1
ATOM 2217 O O . LYS A 1 280 ? 8.030 -4.136 -20.227 1.00 88.81 280 LYS A O 1
ATOM 2222 N N . SER A 1 281 ? 10.163 -4.840 -20.459 1.00 83.06 281 SER A N 1
ATOM 2223 C CA . SER A 1 281 ? 9.950 -5.653 -21.667 1.00 83.06 281 SER A CA 1
ATOM 2224 C C . SER A 1 281 ? 8.910 -6.750 -21.407 1.00 83.06 281 SER A C 1
ATOM 2226 O O . SER A 1 281 ? 7.894 -6.834 -22.101 1.00 83.06 281 SER A O 1
ATOM 2228 N N . PHE A 1 282 ? 9.077 -7.507 -20.319 1.00 86.62 282 PHE A N 1
ATOM 2229 C CA . PHE A 1 282 ? 8.130 -8.535 -19.892 1.00 86.62 282 PHE A CA 1
ATOM 2230 C C . PHE A 1 282 ? 6.729 -7.974 -19.610 1.00 86.62 282 PHE A C 1
ATOM 2232 O O . PHE A 1 282 ? 5.724 -8.559 -20.021 1.00 86.62 282 PHE A O 1
ATOM 2239 N N . PHE A 1 283 ? 6.636 -6.821 -18.948 1.00 93.38 283 PHE A N 1
ATOM 2240 C CA . PHE A 1 283 ? 5.350 -6.212 -18.635 1.00 93.38 283 PHE A CA 1
ATOM 2241 C C . PHE A 1 283 ? 4.626 -5.735 -19.896 1.00 93.38 283 PHE A C 1
ATOM 2243 O O . PHE A 1 283 ? 3.467 -6.092 -20.096 1.00 93.38 283 PHE A O 1
ATOM 2250 N N . ARG A 1 284 ? 5.321 -5.045 -20.812 1.00 92.06 284 ARG A N 1
ATOM 2251 C CA . ARG A 1 284 ? 4.779 -4.687 -22.135 1.00 92.06 284 ARG A CA 1
ATOM 2252 C C . ARG A 1 284 ? 4.332 -5.928 -22.913 1.00 92.06 284 ARG A C 1
ATOM 2254 O O . ARG A 1 284 ? 3.292 -5.893 -23.568 1.00 92.06 284 ARG A O 1
ATOM 2261 N N . GLN A 1 285 ? 5.057 -7.045 -22.805 1.00 88.44 285 GLN A N 1
ATOM 2262 C CA . GLN A 1 285 ? 4.652 -8.308 -23.422 1.00 88.44 285 GLN A CA 1
ATOM 2263 C C . GLN A 1 285 ? 3.315 -8.813 -22.860 1.00 88.44 285 GLN A C 1
ATOM 2265 O O . GLN A 1 285 ? 2.454 -9.204 -23.644 1.00 88.44 285 GLN A O 1
ATOM 2270 N N . ILE A 1 286 ? 3.091 -8.754 -21.542 1.00 92.44 286 ILE A N 1
ATOM 2271 C CA . ILE A 1 286 ? 1.785 -9.073 -20.935 1.00 92.44 286 ILE A CA 1
ATOM 2272 C C . ILE A 1 286 ? 0.698 -8.137 -21.465 1.00 92.44 286 ILE A C 1
ATOM 2274 O O . ILE A 1 286 ? -0.333 -8.617 -21.942 1.00 92.44 286 ILE A O 1
ATOM 2278 N N . LEU A 1 287 ? 0.939 -6.824 -21.447 1.00 94.88 287 LEU A N 1
ATOM 2279 C CA . LEU A 1 287 ? -0.024 -5.822 -21.916 1.00 94.88 287 LEU A CA 1
ATOM 2280 C C . LEU A 1 287 ? -0.387 -6.017 -23.394 1.00 94.88 287 LEU A C 1
ATOM 2282 O O . LEU A 1 287 ? -1.549 -5.887 -23.756 1.00 94.88 287 LEU A O 1
ATOM 2286 N N . SER A 1 288 ? 0.558 -6.452 -24.233 1.00 91.06 288 SER A N 1
ATOM 2287 C CA . SER A 1 288 ? 0.298 -6.773 -25.647 1.00 91.06 288 SER A CA 1
ATOM 2288 C C . SER A 1 288 ? -0.637 -7.973 -25.869 1.00 91.06 288 SER A C 1
ATOM 2290 O O . SER A 1 288 ? -1.022 -8.273 -26.994 1.00 91.06 288 SER A O 1
ATOM 2292 N N . THR A 1 289 ? -1.003 -8.700 -24.811 1.00 93.38 289 THR A N 1
ATOM 2293 C CA . THR A 1 289 ? -1.988 -9.791 -24.879 1.00 93.38 289 THR A CA 1
ATOM 2294 C C . THR A 1 289 ? -3.364 -9.392 -24.357 1.00 93.38 289 THR A C 1
ATOM 2296 O O . THR A 1 289 ? -4.283 -10.213 -24.390 1.00 93.38 289 THR A O 1
ATOM 2299 N N . PHE A 1 290 ? -3.497 -8.168 -23.846 1.00 95.25 290 PHE A N 1
ATOM 2300 C CA . PHE A 1 290 ? -4.745 -7.650 -23.314 1.00 95.25 290 PHE A CA 1
ATOM 2301 C C . PHE A 1 290 ? -5.753 -7.391 -24.434 1.00 95.25 290 PHE A C 1
ATOM 2303 O O . PHE A 1 290 ? -5.405 -6.852 -25.483 1.00 95.25 290 PHE A O 1
ATOM 2310 N N . ARG A 1 291 ? -7.020 -7.719 -24.180 1.00 94.00 291 ARG A N 1
ATOM 2311 C CA . ARG A 1 291 ? -8.147 -7.286 -25.008 1.00 94.00 291 ARG A CA 1
ATOM 2312 C C . ARG A 1 291 ? -9.419 -7.165 -24.182 1.00 94.00 291 ARG A C 1
ATOM 2314 O O . ARG A 1 291 ? -9.656 -7.955 -23.263 1.00 94.00 291 ARG A O 1
ATOM 2321 N N . PHE A 1 292 ? -10.268 -6.213 -24.556 1.00 93.38 292 PHE A N 1
ATOM 2322 C CA . PHE A 1 292 ? -11.655 -6.218 -24.109 1.00 93.38 292 PHE A CA 1
ATOM 2323 C C . PHE A 1 292 ? -12.409 -7.359 -24.795 1.00 93.38 292 PHE A C 1
ATOM 2325 O O . PHE A 1 292 ? -12.175 -7.681 -25.960 1.00 93.38 292 PHE A O 1
ATOM 2332 N N . ILE A 1 293 ? -13.304 -7.995 -24.051 1.00 92.19 293 ILE A N 1
ATOM 2333 C CA . ILE A 1 293 ? -14.205 -9.010 -24.581 1.00 92.19 293 ILE A CA 1
ATOM 2334 C C . ILE A 1 293 ? -15.378 -8.253 -25.200 1.00 92.19 293 ILE A C 1
ATOM 2336 O O . ILE A 1 293 ? -16.074 -7.525 -24.492 1.00 92.19 293 ILE A O 1
ATOM 2340 N N . GLU A 1 294 ? -15.603 -8.416 -26.504 1.00 75.94 294 GLU A N 1
ATOM 2341 C CA . GLU A 1 294 ? -16.817 -7.904 -27.142 1.00 75.94 294 GLU A CA 1
ATOM 2342 C C . GLU A 1 294 ? -18.038 -8.503 -26.432 1.00 75.94 294 GLU A C 1
ATOM 2344 O O . GLU A 1 294 ? -18.199 -9.725 -26.357 1.00 75.94 294 GLU A O 1
ATOM 2349 N N . SER A 1 295 ? -18.893 -7.647 -25.873 1.00 55.88 295 SER A N 1
ATOM 2350 C CA . SER A 1 295 ? -20.180 -8.072 -25.341 1.00 55.88 295 SER A CA 1
ATOM 2351 C C . SER A 1 295 ? -21.106 -8.367 -26.522 1.00 55.88 295 SER A C 1
ATOM 2353 O O . SER A 1 295 ? -21.857 -7.511 -26.991 1.00 55.88 295 SER A O 1
ATOM 2355 N N . GLU A 1 296 ? -21.052 -9.593 -27.049 1.00 41.75 296 GLU A N 1
ATOM 2356 C CA . GLU A 1 296 ? -22.072 -10.071 -27.983 1.00 41.75 296 GLU A CA 1
ATOM 2357 C C . GLU A 1 296 ? -23.455 -9.911 -27.319 1.00 41.75 296 GLU A C 1
ATOM 2359 O O . GLU A 1 296 ? -23.821 -10.655 -26.410 1.00 41.75 296 GLU A O 1
ATOM 2364 N N . GLY A 1 297 ? -24.226 -8.907 -27.753 1.00 40.78 297 GLY A N 1
ATOM 2365 C CA . GLY A 1 297 ? -25.658 -8.813 -27.459 1.00 40.78 297 GLY A CA 1
ATOM 2366 C C . GLY A 1 297 ? -26.182 -7.559 -26.755 1.00 40.78 297 GLY A C 1
ATOM 2367 O O . GLY A 1 297 ? -27.372 -7.538 -26.438 1.00 40.78 297 GLY A O 1
ATOM 2368 N N . MET A 1 298 ? -25.391 -6.501 -26.528 1.00 38.81 298 MET A N 1
ATOM 2369 C CA . MET A 1 298 ? -25.938 -5.258 -25.940 1.00 38.81 298 MET A CA 1
ATOM 2370 C C . MET A 1 298 ? -26.330 -4.167 -26.951 1.00 38.81 298 MET A C 1
ATOM 2372 O O . MET A 1 298 ? -26.941 -3.171 -26.567 1.00 38.81 298 MET A O 1
ATOM 2376 N N . GLN A 1 299 ? -26.082 -4.382 -28.248 1.00 36.66 299 GLN A N 1
ATOM 2377 C CA . GLN A 1 299 ? -26.449 -3.425 -29.299 1.00 36.66 299 GLN A CA 1
ATOM 2378 C C . GLN A 1 299 ? -27.898 -3.589 -29.809 1.00 36.66 299 GLN A C 1
ATOM 2380 O O . GLN A 1 299 ? -28.485 -2.614 -30.268 1.00 36.66 299 GLN A O 1
ATOM 2385 N N . ASP A 1 300 ? -28.528 -4.756 -29.612 1.00 37.31 300 ASP A N 1
ATOM 2386 C CA . ASP A 1 300 ? -29.924 -5.004 -30.028 1.00 37.31 300 ASP A CA 1
ATOM 2387 C C . ASP A 1 300 ? -30.980 -4.536 -29.004 1.00 37.31 300 ASP A C 1
ATOM 2389 O O . ASP A 1 300 ? -32.129 -4.275 -29.361 1.00 37.31 300 ASP A O 1
ATOM 2393 N N . ARG A 1 301 ? -30.617 -4.347 -27.725 1.00 39.56 301 ARG A N 1
ATOM 2394 C CA . ARG A 1 301 ? -31.582 -3.910 -26.689 1.00 39.56 301 ARG A CA 1
ATOM 2395 C C . ARG A 1 301 ? -31.822 -2.403 -26.652 1.00 39.56 301 ARG A C 1
ATOM 2397 O O . ARG A 1 301 ? -32.857 -1.967 -26.154 1.00 39.56 301 ARG A O 1
ATOM 2404 N N . GLN A 1 302 ? -30.912 -1.594 -27.194 1.00 37.34 302 GLN A N 1
ATOM 2405 C CA . GLN A 1 302 ? -31.119 -0.143 -27.267 1.00 37.34 302 GLN A CA 1
ATOM 2406 C C . GLN A 1 302 ? -32.028 0.266 -28.435 1.00 37.34 302 GLN A C 1
ATOM 2408 O O . GLN A 1 302 ? -32.695 1.299 -28.352 1.00 37.34 302 GLN A O 1
ATOM 2413 N N . THR A 1 303 ? -32.142 -0.560 -29.480 1.00 36.84 303 THR A N 1
ATOM 2414 C CA . THR A 1 303 ? -33.081 -0.307 -30.582 1.00 36.84 303 THR A CA 1
ATOM 2415 C C . THR A 1 303 ? -34.517 -0.665 -30.191 1.00 36.84 303 THR A C 1
ATOM 2417 O O . THR A 1 303 ? -35.435 0.081 -30.523 1.00 36.84 303 THR A O 1
ATOM 2420 N N . GLU A 1 304 ? -34.725 -1.720 -29.395 1.00 36.38 304 GLU A N 1
ATOM 2421 C CA . GLU A 1 304 ? -36.069 -2.168 -28.999 1.00 36.38 304 GLU A CA 1
ATOM 2422 C C . GLU A 1 304 ? -36.751 -1.209 -27.997 1.00 36.38 304 GLU A C 1
ATOM 2424 O O . GLU A 1 304 ? -37.954 -0.946 -28.097 1.00 36.38 304 GLU A O 1
ATOM 2429 N N . VAL A 1 305 ? -35.978 -0.571 -27.106 1.00 41.44 305 VAL A N 1
ATOM 2430 C CA . VAL A 1 305 ? -36.481 0.449 -26.161 1.00 41.44 305 VAL A CA 1
ATOM 2431 C C . VAL A 1 305 ? -36.810 1.777 -26.866 1.00 41.44 305 VAL A C 1
ATOM 2433 O O . VAL A 1 305 ? -37.756 2.466 -26.471 1.00 41.44 305 VAL A O 1
ATOM 2436 N N . GLN A 1 306 ? -36.118 2.121 -27.959 1.00 38.91 306 GLN A N 1
ATOM 2437 C CA . GLN A 1 306 ? -36.457 3.312 -28.747 1.00 38.91 306 GLN A CA 1
ATOM 2438 C C . GLN A 1 306 ? -37.720 3.121 -29.601 1.00 38.91 306 GLN A C 1
ATOM 2440 O O . GLN A 1 306 ? -38.515 4.059 -29.690 1.00 38.91 306 GLN A O 1
ATOM 2445 N N . THR A 1 307 ? -37.998 1.918 -30.119 1.00 39.31 307 THR A N 1
ATOM 2446 C CA . THR A 1 307 ? -39.276 1.627 -30.802 1.00 39.31 307 THR A CA 1
ATOM 2447 C C . THR A 1 307 ? -40.477 1.525 -29.853 1.00 39.31 307 THR A C 1
ATOM 2449 O O . THR A 1 307 ? -41.567 1.968 -30.210 1.00 39.31 307 THR A O 1
ATOM 2452 N N . LEU A 1 308 ? -40.303 1.054 -28.610 1.00 39.88 308 LEU A N 1
ATOM 2453 C CA . LEU A 1 308 ? -41.403 0.938 -27.631 1.00 39.88 308 LEU A CA 1
ATOM 2454 C C . LEU A 1 308 ? -41.812 2.276 -26.976 1.00 39.88 308 LEU A C 1
ATOM 2456 O O . LEU A 1 308 ? -42.940 2.421 -26.489 1.00 39.88 308 LEU A O 1
ATOM 2460 N N . SER A 1 309 ? -40.935 3.284 -27.006 1.00 38.62 309 SER A N 1
ATOM 2461 C CA . SER A 1 309 ? -41.234 4.637 -26.503 1.00 38.62 309 SER A CA 1
ATOM 2462 C C . SER A 1 309 ? -42.067 5.499 -27.470 1.00 38.62 309 SER A C 1
ATOM 2464 O O . SER A 1 309 ? -42.660 6.494 -27.050 1.00 38.62 309 SER A O 1
ATOM 2466 N N . GLN A 1 310 ? -42.172 5.112 -28.751 1.00 39.97 310 GLN A N 1
ATOM 2467 C CA . GLN A 1 310 ? -42.972 5.835 -29.751 1.00 39.97 310 GLN A CA 1
ATOM 2468 C C . GLN A 1 310 ? -44.391 5.271 -29.944 1.00 39.97 310 GLN A C 1
ATOM 2470 O O . GLN A 1 310 ? -45.268 5.999 -30.410 1.00 39.97 310 GLN A O 1
ATOM 2475 N N . GLU A 1 311 ? -44.677 4.042 -29.504 1.00 40.25 311 GLU A N 1
ATOM 2476 C CA . GLU A 1 311 ? -46.028 3.456 -29.585 1.00 40.25 311 GLU A CA 1
ATOM 2477 C C . GLU A 1 311 ? -46.868 3.615 -28.302 1.00 40.25 311 GLU A C 1
ATOM 2479 O O . GLU A 1 311 ? -48.097 3.508 -28.335 1.00 40.25 311 GLU A O 1
ATOM 2484 N N . THR A 1 312 ? -46.262 3.983 -27.170 1.00 38.50 312 THR A N 1
ATOM 2485 C CA . THR A 1 312 ? -46.967 4.117 -25.877 1.00 38.50 312 THR A CA 1
ATOM 2486 C C . THR A 1 312 ? -47.741 5.432 -25.690 1.00 38.50 312 THR A C 1
ATOM 2488 O O . THR A 1 312 ? -48.489 5.571 -24.721 1.00 38.50 312 THR A O 1
ATOM 2491 N N . ASN A 1 313 ? -47.682 6.361 -26.653 1.00 37.66 313 ASN A N 1
ATOM 2492 C CA . ASN A 1 313 ? -48.483 7.595 -26.644 1.00 37.66 313 ASN A CA 1
ATOM 2493 C C . ASN A 1 313 ? -49.847 7.494 -27.356 1.00 37.66 313 ASN A C 1
ATOM 2495 O O . ASN A 1 313 ? -50.583 8.479 -27.367 1.00 37.66 313 ASN A O 1
ATOM 2499 N N . ASN A 1 314 ? -50.237 6.328 -27.895 1.00 39.06 314 ASN A N 1
ATOM 2500 C CA . ASN A 1 314 ? -51.513 6.180 -28.618 1.00 39.06 314 ASN A CA 1
ATOM 2501 C C . ASN A 1 314 ? -52.498 5.131 -28.079 1.00 39.06 314 ASN A C 1
ATOM 2503 O O . ASN A 1 314 ? -53.574 4.973 -28.652 1.00 39.06 314 ASN A O 1
ATOM 2507 N N . VAL A 1 315 ? -52.229 4.473 -26.946 1.00 38.31 315 VAL A N 1
ATOM 2508 C CA . VAL A 1 315 ? -53.173 3.492 -26.371 1.00 38.31 315 VAL A CA 1
ATOM 2509 C C . VAL A 1 315 ? -53.431 3.768 -24.887 1.00 38.31 315 VAL A C 1
ATOM 2511 O O . VAL A 1 315 ? -53.165 2.964 -24.004 1.00 38.31 315 VAL A O 1
ATOM 2514 N N . LYS A 1 316 ? -54.018 4.933 -24.595 1.00 37.84 316 LYS A N 1
ATOM 2515 C CA . LYS A 1 316 ? -54.853 5.122 -23.394 1.00 37.84 316 LYS A CA 1
ATOM 2516 C C . LYS A 1 316 ? -56.319 5.188 -23.804 1.00 37.84 316 LYS A C 1
ATOM 2518 O O . LYS A 1 316 ? -56.950 6.241 -23.762 1.00 37.84 316 LYS A O 1
ATOM 2523 N N . LYS A 1 317 ? -56.867 4.037 -24.194 1.00 36.66 317 LYS A N 1
ATOM 2524 C CA . LYS A 1 317 ? -58.292 3.725 -24.043 1.00 36.66 317 LYS A CA 1
ATOM 2525 C C . LYS A 1 317 ? -58.520 2.224 -24.201 1.00 36.66 317 LYS A C 1
ATOM 2527 O O . LYS A 1 317 ? -58.162 1.652 -25.217 1.00 36.66 317 LYS A O 1
ATOM 2532 N N . GLN A 1 318 ? -59.232 1.694 -23.212 1.00 32.72 318 GLN A N 1
ATOM 2533 C CA . GLN A 1 318 ? -59.909 0.399 -23.143 1.00 32.72 318 GLN A CA 1
ATOM 2534 C C . GLN A 1 318 ? -59.172 -0.789 -22.513 1.00 32.72 318 GLN A C 1
ATOM 2536 O O . GLN A 1 318 ? -58.204 -1.324 -23.031 1.00 32.72 318 GLN A O 1
ATOM 2541 N N . ASN A 1 319 ? -59.850 -1.236 -21.453 1.00 33.50 319 ASN A N 1
ATOM 2542 C CA . ASN A 1 319 ? -60.059 -2.600 -20.992 1.00 33.50 319 ASN A CA 1
ATOM 2543 C C . ASN A 1 319 ? -59.003 -3.250 -20.097 1.00 33.50 319 ASN A C 1
ATOM 2545 O O . ASN A 1 319 ? -58.003 -3.808 -20.522 1.00 33.50 319 ASN A O 1
ATOM 2549 N N . SER A 1 320 ? -59.382 -3.233 -18.818 1.00 41.59 320 SER A N 1
ATOM 2550 C CA . SER A 1 320 ? -59.329 -4.340 -17.869 1.00 41.59 320 SER A CA 1
ATOM 2551 C C . SER A 1 320 ? -59.288 -5.735 -18.499 1.00 41.59 320 SER A C 1
ATOM 2553 O O . SER A 1 320 ? -60.230 -6.108 -19.202 1.00 41.59 320 SER A O 1
ATOM 2555 N N . GLN A 1 321 ? -58.302 -6.528 -18.096 1.00 34.81 321 GLN A N 1
ATOM 2556 C CA . GLN A 1 321 ? -58.508 -7.898 -17.637 1.00 34.81 321 GLN A CA 1
ATOM 2557 C C . GLN A 1 321 ? -57.309 -8.342 -16.792 1.00 34.81 321 GLN A C 1
ATOM 2559 O O . GLN A 1 321 ? -56.170 -7.989 -17.086 1.00 34.81 321 GLN A O 1
ATOM 2564 N N . GLU A 1 322 ? -57.623 -9.027 -15.692 1.00 47.56 322 GLU A N 1
ATOM 2565 C CA . GLU A 1 322 ? -56.697 -9.734 -14.809 1.00 47.56 322 GLU A CA 1
ATOM 2566 C C . GLU A 1 322 ? -55.839 -10.713 -15.605 1.00 47.56 322 GLU A C 1
ATOM 2568 O O . GLU A 1 322 ? -56.370 -11.553 -16.329 1.00 47.56 322 GLU A O 1
ATOM 2573 N N . GLU A 1 323 ? -54.528 -10.646 -15.404 1.00 37.12 323 GLU A N 1
ATOM 2574 C CA . GLU A 1 323 ? -53.629 -11.750 -15.703 1.00 37.12 323 GLU A CA 1
ATOM 2575 C C . GLU A 1 323 ? -52.548 -11.771 -14.616 1.00 37.12 323 GLU A C 1
ATOM 2577 O O . GLU A 1 323 ? -51.891 -10.759 -14.347 1.00 37.12 323 GLU A O 1
ATOM 2582 N N . GLU A 1 324 ? -52.457 -12.907 -13.923 1.00 47.78 324 GLU A N 1
ATOM 2583 C CA . GLU A 1 324 ? -51.472 -13.203 -12.886 1.00 47.78 324 GLU A CA 1
ATOM 2584 C C . GLU A 1 324 ? -50.059 -12.966 -13.431 1.00 47.78 324 GLU A C 1
ATOM 2586 O O . GLU A 1 324 ? -49.582 -13.693 -14.301 1.00 47.78 324 GLU A O 1
ATOM 2591 N N . ARG A 1 325 ? -49.372 -11.944 -12.913 1.00 36.78 325 ARG A N 1
ATOM 2592 C CA . ARG A 1 325 ? -47.925 -11.809 -13.083 1.00 36.78 325 ARG A CA 1
ATOM 2593 C C . ARG A 1 325 ? -47.242 -12.366 -11.849 1.00 36.78 325 ARG A C 1
ATOM 2595 O O . ARG A 1 325 ? -47.490 -11.901 -10.736 1.00 36.78 325 ARG A O 1
ATOM 2602 N N . GLU A 1 326 ? -46.370 -13.340 -12.076 1.00 41.75 326 GLU A N 1
ATOM 2603 C CA . GLU A 1 326 ? -45.354 -13.751 -11.113 1.00 41.75 326 GLU A CA 1
ATOM 2604 C C . GLU A 1 326 ? -44.569 -12.524 -10.615 1.00 41.75 326 GLU A C 1
ATOM 2606 O O . GLU A 1 326 ? -44.366 -11.567 -11.375 1.00 41.75 326 GLU A O 1
ATOM 2611 N N . PRO A 1 327 ? -44.148 -12.506 -9.339 1.00 38.94 327 PRO A N 1
ATOM 2612 C CA . PRO A 1 327 ? -43.480 -11.347 -8.778 1.00 38.94 327 PRO A CA 1
ATOM 2613 C C . PRO A 1 327 ? -42.134 -11.144 -9.477 1.00 38.94 327 PRO A C 1
ATOM 2615 O O . PRO A 1 327 ? -41.226 -11.966 -9.372 1.00 38.94 327 PRO A O 1
ATOM 2618 N N . VAL A 1 328 ? -42.000 -10.007 -10.159 1.00 40.50 328 VAL A N 1
ATOM 2619 C CA . VAL A 1 328 ? -40.698 -9.454 -10.525 1.00 40.50 328 VAL A CA 1
ATOM 2620 C C . VAL A 1 328 ? -39.972 -9.179 -9.213 1.00 40.50 328 VAL A C 1
ATOM 2622 O O . VAL A 1 328 ? -40.311 -8.245 -8.487 1.00 40.50 328 VAL A O 1
ATOM 2625 N N . VAL A 1 329 ? -39.002 -10.030 -8.886 1.00 37.38 329 VAL A N 1
ATOM 2626 C CA . VAL A 1 329 ? -38.038 -9.775 -7.818 1.00 37.38 329 VAL A CA 1
ATOM 2627 C C . VAL A 1 329 ? -37.135 -8.652 -8.317 1.00 37.38 329 VAL A C 1
ATOM 2629 O O . VAL A 1 329 ? -36.109 -8.886 -8.947 1.00 37.38 329 VAL A O 1
ATOM 2632 N N . THR A 1 330 ? -37.545 -7.407 -8.086 1.00 41.84 330 THR A N 1
ATOM 2633 C CA . THR A 1 330 ? -36.605 -6.289 -8.025 1.00 41.84 330 THR A CA 1
ATOM 2634 C C . THR A 1 330 ? -35.624 -6.615 -6.912 1.00 41.84 330 THR A C 1
ATOM 2636 O O . THR A 1 330 ? -36.012 -6.628 -5.743 1.00 41.84 330 THR A O 1
ATOM 2639 N N . GLN A 1 331 ? -34.381 -6.933 -7.275 1.00 36.91 331 GLN A N 1
ATOM 2640 C CA . GLN A 1 331 ? -33.287 -6.915 -6.319 1.00 36.91 331 GLN A CA 1
ATOM 2641 C C . GLN A 1 331 ? -33.190 -5.483 -5.800 1.00 36.91 331 GLN A C 1
ATOM 2643 O O . GLN A 1 331 ? -32.883 -4.553 -6.541 1.00 36.91 331 GLN A O 1
ATOM 2648 N N . ILE A 1 332 ? -33.596 -5.306 -4.551 1.00 40.19 332 ILE A N 1
ATOM 2649 C CA . ILE A 1 332 ? -33.353 -4.083 -3.807 1.00 40.19 332 ILE A CA 1
ATOM 2650 C C . ILE A 1 332 ? -31.866 -4.165 -3.475 1.00 40.19 332 ILE A C 1
ATOM 2652 O O . ILE A 1 332 ? -31.484 -5.026 -2.685 1.00 40.19 332 ILE A O 1
ATOM 2656 N N . GLU A 1 333 ? -31.031 -3.362 -4.133 1.00 44.28 333 GLU A N 1
ATOM 2657 C CA . GLU A 1 333 ? -29.654 -3.164 -3.677 1.00 44.28 333 GLU A CA 1
ATOM 2658 C C . GLU A 1 333 ? -29.740 -2.653 -2.239 1.00 44.28 333 GLU A C 1
ATOM 2660 O O . GLU A 1 333 ? -30.303 -1.584 -1.975 1.00 44.28 333 GLU A O 1
ATOM 2665 N N . GLU A 1 334 ? -29.299 -3.477 -1.289 1.00 48.59 334 GLU A N 1
ATOM 2666 C CA . GLU A 1 334 ? -29.225 -3.055 0.101 1.00 48.59 334 GLU A CA 1
ATOM 2667 C C . GLU A 1 334 ? -28.263 -1.861 0.180 1.00 48.59 334 GLU A C 1
ATOM 2669 O O . GLU A 1 334 ? -27.213 -1.878 -0.467 1.00 48.59 334 GLU A O 1
ATOM 2674 N N . PRO A 1 335 ? -28.615 -0.792 0.914 1.00 57.59 335 PRO A N 1
ATOM 2675 C CA . PRO A 1 335 ? -27.749 0.373 1.019 1.00 57.59 335 PRO A CA 1
ATOM 2676 C C . PRO A 1 335 ? -26.388 -0.053 1.580 1.00 57.59 335 PRO A C 1
ATOM 2678 O O . PRO A 1 335 ? -26.339 -0.767 2.581 1.00 57.59 335 PRO A O 1
ATOM 2681 N N . MET A 1 336 ? -25.294 0.384 0.947 1.00 63.12 336 MET A N 1
ATOM 2682 C CA . MET A 1 336 ? -23.942 0.124 1.450 1.00 63.12 336 MET A CA 1
ATOM 2683 C C . MET A 1 336 ? -23.812 0.684 2.871 1.00 63.12 336 MET A C 1
ATOM 2685 O O . MET A 1 336 ? -24.059 1.869 3.101 1.00 63.12 336 MET A O 1
ATOM 2689 N N . VAL A 1 337 ? -23.462 -0.178 3.830 1.00 82.12 337 VAL A N 1
ATOM 2690 C CA . VAL A 1 337 ? -23.336 0.189 5.245 1.00 82.12 337 VAL A CA 1
ATOM 2691 C C . VAL A 1 337 ? -21.864 0.255 5.619 1.00 82.12 337 VAL A C 1
ATOM 2693 O O . VAL A 1 337 ? -21.175 -0.763 5.638 1.00 82.12 337 VAL A O 1
ATOM 2696 N N . PHE A 1 338 ? -21.414 1.450 5.984 1.00 90.94 338 PHE A N 1
ATOM 2697 C CA . PHE A 1 338 ? -20.064 1.679 6.476 1.00 90.94 338 PHE A CA 1
ATOM 2698 C C . PHE A 1 338 ? -19.946 1.269 7.942 1.00 90.94 338 PHE A C 1
ATOM 2700 O O . PHE A 1 338 ? -20.707 1.743 8.790 1.00 90.94 338 PHE A O 1
ATOM 2707 N N . ILE A 1 339 ? -18.992 0.389 8.257 1.00 92.62 339 ILE A N 1
ATOM 2708 C CA . ILE A 1 339 ? -18.872 -0.206 9.596 1.00 92.62 339 ILE A CA 1
ATOM 2709 C C . ILE A 1 339 ? -17.446 -0.203 10.140 1.00 92.62 339 ILE A C 1
ATOM 2711 O O . ILE A 1 339 ? -16.470 -0.396 9.419 1.00 92.62 339 ILE A O 1
ATOM 2715 N N . VAL A 1 340 ? -17.331 -0.072 11.461 1.00 94.88 340 VAL A N 1
ATOM 2716 C CA . VAL A 1 340 ? -16.096 -0.361 12.193 1.00 94.88 340 VAL A CA 1
ATOM 2717 C C . VAL A 1 340 ? -16.095 -1.815 12.665 1.00 94.88 340 VAL A C 1
ATOM 2719 O O . VAL A 1 340 ? -17.039 -2.258 13.327 1.00 94.88 340 VAL A O 1
ATOM 2722 N N . LYS A 1 341 ? -15.024 -2.557 12.361 1.00 95.25 341 LYS A N 1
ATOM 2723 C CA . LYS A 1 341 ? -14.792 -3.934 12.824 1.00 95.25 341 LYS A CA 1
ATOM 2724 C C . LYS A 1 341 ? -13.650 -3.990 13.842 1.00 95.25 341 LYS A C 1
ATOM 2726 O O . LYS A 1 341 ? -12.483 -3.872 13.452 1.00 95.25 341 LYS A O 1
ATOM 2731 N N . PRO A 1 342 ? -13.963 -4.159 15.138 1.00 97.88 342 PRO A N 1
ATOM 2732 C CA . PRO A 1 342 ? -12.948 -4.296 16.165 1.00 97.88 342 PRO A CA 1
ATOM 2733 C C . PRO A 1 342 ? -12.490 -5.751 16.339 1.00 97.88 342 PRO A C 1
ATOM 2735 O O . PRO A 1 342 ? -13.313 -6.664 16.419 1.00 97.88 342 PRO A O 1
ATOM 2738 N N . TYR A 1 343 ? -11.180 -5.953 16.492 1.00 98.06 343 TYR A N 1
ATOM 2739 C CA . TYR A 1 343 ? -10.566 -7.262 16.731 1.00 98.06 343 TYR A CA 1
ATOM 2740 C C . TYR A 1 343 ? -9.623 -7.246 17.936 1.00 98.06 343 TYR A C 1
ATOM 2742 O O . TYR A 1 343 ? -8.910 -6.272 18.157 1.00 98.06 343 TYR A O 1
ATOM 2750 N N . LEU A 1 344 ? -9.557 -8.354 18.675 1.00 98.44 344 LEU A N 1
ATOM 2751 C CA . LEU A 1 344 ? -8.507 -8.645 19.654 1.00 98.44 344 LEU A CA 1
ATOM 2752 C C . LEU A 1 344 ? -7.731 -9.877 19.187 1.00 98.44 344 LEU A C 1
ATOM 2754 O O . LEU A 1 344 ? -8.259 -10.988 19.205 1.00 98.44 344 LEU A O 1
ATOM 2758 N N . VAL A 1 345 ? -6.480 -9.688 18.779 1.00 98.00 345 VAL A N 1
ATOM 2759 C CA . VAL A 1 345 ? -5.646 -10.736 18.179 1.00 98.00 345 VAL A CA 1
ATOM 2760 C C . VAL A 1 345 ? -4.551 -11.171 19.152 1.00 98.00 345 VAL A C 1
ATOM 2762 O O . VAL A 1 345 ? -3.909 -10.334 19.787 1.00 98.00 345 VAL A O 1
ATOM 2765 N N . TYR A 1 346 ? -4.304 -12.479 19.258 1.00 98.12 346 TYR A N 1
ATOM 2766 C CA . TYR A 1 346 ? -3.208 -13.031 20.063 1.00 98.12 346 TYR A CA 1
ATOM 2767 C C . TYR A 1 346 ? -2.469 -14.185 19.357 1.00 98.12 346 TYR A C 1
ATOM 2769 O O . TYR A 1 346 ? -3.069 -14.873 18.527 1.00 98.12 346 TYR A O 1
ATOM 2777 N N . PRO A 1 347 ? -1.181 -14.434 19.669 1.00 98.19 347 PRO A N 1
ATOM 2778 C CA . PRO A 1 347 ? -0.368 -15.416 18.951 1.00 98.19 347 PRO A CA 1
ATOM 2779 C C . PRO A 1 347 ? -0.830 -16.868 19.101 1.00 98.19 347 PRO A C 1
ATOM 2781 O O . PRO A 1 347 ? -1.423 -17.257 20.112 1.00 98.19 347 PRO A O 1
ATOM 2784 N N . ALA A 1 348 ? -0.469 -17.705 18.124 1.00 96.94 348 ALA A N 1
ATOM 2785 C CA . ALA A 1 348 ? -0.864 -19.109 18.084 1.00 96.94 348 ALA A CA 1
ATOM 2786 C C . ALA A 1 348 ? -0.378 -19.890 19.312 1.00 96.94 348 ALA A C 1
ATOM 2788 O O . ALA A 1 348 ? -1.093 -20.742 19.822 1.00 96.94 348 ALA A O 1
ATOM 2789 N N . ASP A 1 349 ? 0.817 -19.623 19.832 1.00 97.69 349 ASP A N 1
ATOM 2790 C CA . ASP A 1 349 ? 1.421 -20.370 20.944 1.00 97.69 349 ASP A CA 1
ATOM 2791 C C . ASP A 1 349 ? 1.109 -19.784 22.332 1.00 97.69 349 ASP A C 1
ATOM 2793 O O . ASP A 1 349 ? 1.630 -20.280 23.333 1.00 97.69 349 ASP A O 1
ATOM 2797 N N . LYS A 1 350 ? 0.283 -18.734 22.416 1.00 97.38 350 LYS A N 1
ATOM 2798 C CA . LYS A 1 350 ? -0.027 -18.043 23.673 1.00 97.38 350 LYS A CA 1
ATOM 2799 C C . LYS A 1 350 ? -1.461 -18.272 24.120 1.00 97.38 350 LYS A C 1
ATOM 2801 O O . LYS A 1 350 ? -2.367 -18.514 23.323 1.00 97.38 350 LYS A O 1
ATOM 2806 N N . ALA A 1 351 ? -1.652 -18.203 25.433 1.00 95.62 351 ALA A N 1
ATOM 2807 C CA . ALA A 1 351 ? -2.977 -18.119 26.018 1.00 95.62 351 ALA A CA 1
ATOM 2808 C C . ALA A 1 351 ? -3.462 -16.669 25.941 1.00 95.62 351 ALA A C 1
ATOM 2810 O O . ALA A 1 351 ? -2.709 -15.734 26.216 1.00 95.62 351 ALA A O 1
ATOM 2811 N N . MET A 1 352 ? -4.729 -16.506 25.583 1.00 95.06 352 MET A N 1
ATOM 2812 C CA . MET A 1 352 ? -5.413 -15.224 25.649 1.00 95.06 352 MET A CA 1
ATOM 2813 C C . MET A 1 352 ? -5.519 -14.775 27.117 1.00 95.06 352 MET A C 1
ATOM 2815 O O . MET A 1 352 ? -5.736 -15.606 28.001 1.00 95.06 352 MET A O 1
ATOM 2819 N N . ILE A 1 353 ? -5.353 -13.473 27.369 1.00 95.62 353 ILE A N 1
ATOM 2820 C CA . ILE A 1 353 ? -5.524 -12.846 28.689 1.00 95.62 353 ILE A CA 1
ATOM 2821 C C . ILE A 1 353 ? -6.982 -12.355 28.805 1.00 95.62 353 ILE A C 1
ATOM 2823 O O . ILE A 1 353 ? -7.308 -11.334 28.200 1.00 95.62 353 ILE A O 1
ATOM 2827 N N . PRO A 1 354 ? -7.881 -13.017 29.571 1.00 94.06 354 PRO A N 1
ATOM 2828 C CA . PRO A 1 354 ? -9.328 -12.734 29.521 1.00 94.06 354 PRO A CA 1
ATOM 2829 C C . PRO A 1 354 ? -9.716 -11.297 29.876 1.00 94.06 354 PRO A C 1
ATOM 2831 O O . PRO A 1 354 ? -10.696 -10.755 29.367 1.00 94.06 354 PRO A O 1
ATOM 2834 N N . LEU A 1 355 ? -8.917 -10.656 30.731 1.00 97.50 355 LEU A N 1
ATOM 2835 C CA . LEU A 1 355 ? -9.132 -9.268 31.129 1.00 97.50 355 LEU A CA 1
ATOM 2836 C C . LEU A 1 355 ? -8.894 -8.275 29.981 1.00 97.50 355 LEU A C 1
ATOM 2838 O O . LEU A 1 355 ? -9.442 -7.178 30.035 1.00 97.50 355 LEU A O 1
ATOM 2842 N N . TYR A 1 356 ? -8.170 -8.656 28.921 1.00 98.12 356 TYR A N 1
ATOM 2843 C CA . TYR A 1 356 ? -8.029 -7.822 27.724 1.00 98.12 356 TYR A CA 1
ATOM 2844 C C . TYR A 1 356 ? -9.342 -7.709 26.958 1.00 98.12 356 TYR A C 1
ATOM 2846 O O . TYR A 1 356 ? -9.743 -6.602 26.631 1.00 98.12 356 TYR A O 1
ATOM 2854 N N . GLU A 1 357 ? -10.063 -8.810 26.734 1.00 97.62 357 GLU A N 1
ATOM 2855 C CA . GLU A 1 357 ? -11.356 -8.765 26.033 1.00 97.62 357 GLU A CA 1
ATOM 2856 C C . GLU A 1 357 ? -12.371 -7.903 26.782 1.00 97.62 357 GLU A C 1
ATOM 2858 O O . GLU A 1 357 ? -12.991 -7.023 26.188 1.00 97.62 357 GLU A O 1
ATOM 2863 N N . THR A 1 358 ? -12.489 -8.101 28.100 1.00 96.81 358 THR A N 1
ATOM 2864 C CA . THR A 1 358 ? -13.419 -7.313 28.925 1.00 96.81 358 THR A CA 1
ATOM 2865 C C . THR A 1 358 ? -13.065 -5.824 28.888 1.00 96.81 358 THR A C 1
ATOM 2867 O O . THR A 1 358 ? -13.947 -4.976 28.750 1.00 96.81 358 THR A O 1
ATOM 2870 N N . ALA A 1 359 ? -11.774 -5.493 28.982 1.00 98.44 359 ALA A N 1
ATOM 2871 C CA . ALA A 1 359 ? -11.316 -4.111 28.957 1.00 98.44 359 ALA A CA 1
ATOM 2872 C C . ALA A 1 359 ? -11.490 -3.452 27.583 1.00 98.44 359 ALA A C 1
ATOM 2874 O O . ALA A 1 359 ? -11.940 -2.310 27.517 1.00 98.44 359 ALA A O 1
ATOM 2875 N N . VAL A 1 360 ? -11.200 -4.169 26.492 1.00 98.62 360 VAL A N 1
ATOM 2876 C CA . VAL A 1 360 ? -11.409 -3.680 25.122 1.00 98.62 360 VAL A CA 1
ATOM 2877 C C . VAL A 1 360 ? -12.895 -3.440 24.866 1.00 98.62 360 VAL A C 1
ATOM 2879 O O . VAL A 1 360 ? -13.250 -2.368 24.392 1.00 98.62 360 VAL A O 1
ATOM 2882 N N . GLN A 1 361 ? -13.784 -4.365 25.240 1.00 98.00 361 GLN A N 1
ATOM 2883 C CA . GLN A 1 361 ? -15.233 -4.168 25.090 1.00 98.00 361 GLN A CA 1
ATOM 2884 C C . GLN A 1 361 ? -15.732 -2.922 25.837 1.00 98.00 361 GLN A C 1
ATOM 2886 O O . GLN A 1 361 ? -16.494 -2.134 25.276 1.00 98.00 361 GLN A O 1
ATOM 2891 N N . GLY A 1 362 ? -15.279 -2.717 27.079 1.00 98.00 362 GLY A N 1
ATOM 2892 C CA . GLY A 1 362 ? -15.603 -1.514 27.850 1.00 98.00 362 GLY A CA 1
ATOM 2893 C C . GLY A 1 362 ? -15.068 -0.241 27.192 1.00 98.00 362 GLY A C 1
ATOM 2894 O O . GLY A 1 362 ? -15.805 0.729 27.020 1.00 98.00 362 GLY A O 1
ATOM 2895 N N . TYR A 1 363 ? -13.810 -0.267 26.753 1.00 98.50 363 TYR A N 1
ATOM 2896 C CA . TYR A 1 363 ? -13.171 0.868 26.096 1.00 98.50 363 TYR A CA 1
ATOM 2897 C C . TYR A 1 363 ? -13.828 1.232 24.756 1.00 98.50 363 TYR A C 1
ATOM 2899 O O . TYR A 1 363 ? -14.016 2.410 24.478 1.00 98.50 363 TYR A O 1
ATOM 2907 N N . LEU A 1 364 ? -14.244 0.258 23.942 1.00 98.56 364 LEU A N 1
ATOM 2908 C CA . LEU A 1 364 ? -14.925 0.518 22.670 1.00 98.56 364 LEU A CA 1
ATOM 2909 C C . LEU A 1 364 ? -16.241 1.296 22.857 1.00 98.56 364 LEU A C 1
ATOM 2911 O O . LEU A 1 364 ? -16.587 2.135 22.024 1.00 98.56 364 LEU A O 1
ATOM 2915 N N . ALA A 1 365 ? -16.963 1.058 23.956 1.00 97.88 365 ALA A N 1
ATOM 2916 C CA . ALA A 1 365 ? -18.145 1.845 24.303 1.00 97.88 365 ALA A CA 1
ATOM 2917 C C . ALA A 1 365 ? -17.777 3.286 24.698 1.00 97.88 365 ALA A C 1
ATOM 2919 O O . ALA A 1 365 ? -18.419 4.229 24.233 1.00 97.88 365 ALA A O 1
ATOM 2920 N N . GLU A 1 366 ? -16.722 3.463 25.502 1.00 98.19 366 GLU A N 1
ATOM 2921 C CA . GLU A 1 366 ? -16.193 4.789 25.853 1.00 98.19 366 GLU A CA 1
ATOM 2922 C C . GLU A 1 366 ? -15.731 5.565 24.611 1.00 98.19 366 GLU A C 1
ATOM 2924 O O . GLU A 1 366 ? -16.033 6.748 24.480 1.00 98.19 366 GLU A O 1
ATOM 2929 N N . LEU A 1 367 ? -15.040 4.899 23.683 1.00 98.50 367 LEU A N 1
ATOM 2930 C CA . LEU A 1 367 ? -14.525 5.488 22.450 1.00 98.50 367 LEU A CA 1
ATOM 2931 C C . LEU A 1 367 ? -15.654 6.001 21.554 1.00 98.50 367 LEU A C 1
ATOM 2933 O O . LEU A 1 367 ? -15.619 7.141 21.093 1.00 98.50 367 LEU A O 1
ATOM 2937 N N . ARG A 1 368 ? -16.691 5.183 21.341 1.00 98.06 368 ARG A N 1
ATOM 2938 C CA . ARG A 1 368 ? -17.865 5.596 20.560 1.00 98.06 368 ARG A CA 1
ATOM 2939 C C . ARG A 1 368 ? -18.579 6.782 21.190 1.00 98.06 368 ARG A C 1
ATOM 2941 O O . ARG A 1 368 ? -18.993 7.680 20.456 1.00 98.06 368 ARG A O 1
ATOM 2948 N N . GLN A 1 369 ? -18.703 6.794 22.518 1.00 98.31 369 GLN A N 1
ATOM 2949 C CA . GLN A 1 369 ? -19.283 7.923 23.239 1.00 98.31 369 GLN A CA 1
ATOM 2950 C C . GLN A 1 369 ? -18.418 9.178 23.095 1.00 98.31 369 GLN A C 1
ATOM 2952 O O . GLN A 1 369 ? -18.955 10.249 22.846 1.00 98.31 369 GLN A O 1
ATOM 2957 N N . TRP A 1 370 ? -17.093 9.055 23.173 1.00 98.38 370 TRP A N 1
ATOM 2958 C CA . TRP A 1 370 ? -16.195 10.191 22.992 1.00 98.38 370 TRP A CA 1
ATOM 2959 C C . TRP A 1 370 ? -16.335 10.808 21.593 1.00 98.38 370 TRP A C 1
ATOM 2961 O O . TRP A 1 370 ? -16.524 12.017 21.487 1.00 98.38 370 TRP A O 1
ATOM 2971 N N . TYR A 1 371 ? -16.352 9.999 20.526 1.00 98.25 371 TYR A N 1
ATOM 2972 C CA . TYR A 1 371 ? -16.617 10.503 19.171 1.00 98.25 371 TYR A CA 1
ATOM 2973 C C . TYR A 1 371 ? -17.999 11.157 19.052 1.00 98.25 371 TYR A C 1
ATOM 2975 O O . TYR A 1 371 ? -18.113 12.215 18.437 1.00 98.25 371 TYR A O 1
ATOM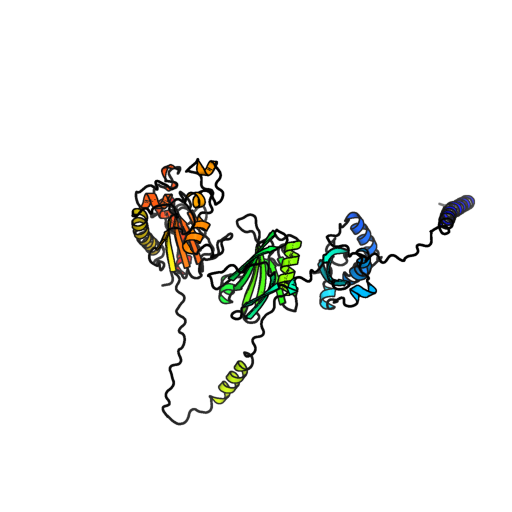 2983 N N . PHE A 1 372 ? -19.029 10.585 19.687 1.00 98.00 372 PHE A N 1
ATOM 2984 C CA . PHE A 1 372 ? -20.353 11.206 19.753 1.00 98.00 372 PHE A CA 1
ATOM 2985 C C . PHE A 1 372 ? -20.302 12.586 20.417 1.00 98.00 372 PHE A C 1
ATOM 2987 O O . PHE A 1 372 ? -20.864 13.541 19.887 1.00 98.00 372 PHE A O 1
ATOM 2994 N N . ASP A 1 373 ? -19.599 12.708 21.541 1.00 98.12 373 ASP A N 1
ATOM 2995 C CA . ASP A 1 373 ? -19.477 13.962 22.284 1.00 98.12 373 ASP A CA 1
ATOM 2996 C C . ASP A 1 373 ? -18.695 15.028 21.494 1.00 98.12 373 ASP A C 1
ATOM 2998 O O . ASP A 1 373 ? -19.019 16.212 21.587 1.00 98.12 373 ASP A O 1
ATOM 3002 N N . GLN A 1 374 ? -17.692 14.627 20.699 1.00 97.62 374 GLN A N 1
ATOM 3003 C CA . GLN A 1 374 ? -16.910 15.551 19.865 1.00 97.62 374 GLN A CA 1
ATOM 3004 C C . GLN A 1 374 ? -17.636 15.963 18.576 1.00 97.62 374 GLN A C 1
ATOM 3006 O O . GLN A 1 374 ? -17.628 17.134 18.197 1.00 97.62 374 GLN A O 1
ATOM 3011 N N . VAL A 1 375 ? -18.245 15.003 17.878 1.00 97.25 375 VAL A N 1
ATOM 3012 C CA . VAL A 1 375 ? -18.750 15.189 16.508 1.00 97.25 375 VAL A CA 1
ATOM 3013 C C . VAL A 1 375 ? -20.257 15.470 16.490 1.00 97.25 375 VAL A C 1
ATOM 3015 O O . VAL A 1 375 ? -20.755 16.168 15.603 1.00 97.25 375 VAL A O 1
ATOM 3018 N N . GLY A 1 376 ? -21.000 14.993 17.491 1.00 96.81 376 GLY A N 1
ATOM 3019 C CA . GLY A 1 376 ? -22.468 14.974 17.530 1.00 96.81 376 GLY A CA 1
ATOM 3020 C C . GLY A 1 376 ? -23.092 13.728 16.885 1.00 96.81 376 GLY A C 1
ATOM 3021 O O . GLY A 1 376 ? -24.313 13.589 16.883 1.00 96.81 376 GLY A O 1
ATOM 3022 N N . ALA A 1 377 ? -22.262 12.831 16.352 1.00 95.50 377 ALA A N 1
ATOM 3023 C CA . ALA A 1 377 ? -22.616 11.529 15.797 1.00 95.50 377 ALA A CA 1
ATOM 3024 C C . ALA A 1 377 ? -21.470 10.545 16.072 1.00 95.50 377 ALA A C 1
ATOM 3026 O O . ALA A 1 377 ? -20.357 10.951 16.401 1.00 95.50 377 ALA A O 1
ATOM 3027 N N . THR A 1 378 ? -21.731 9.248 15.953 1.00 96.38 378 THR A N 1
ATOM 3028 C CA . THR A 1 378 ? -20.702 8.216 16.113 1.00 96.38 378 THR A CA 1
ATOM 3029 C C . THR A 1 378 ? -20.880 7.140 15.065 1.00 96.38 378 THR A C 1
ATOM 3031 O O . THR A 1 378 ? -21.969 6.968 14.519 1.00 96.38 378 THR A O 1
ATOM 3034 N N . PHE A 1 379 ? -19.814 6.398 14.816 1.00 95.19 379 PHE A N 1
ATOM 3035 C CA . PHE A 1 379 ? -19.799 5.361 13.805 1.00 95.19 379 PHE A CA 1
ATOM 3036 C C . PHE A 1 379 ? -20.604 4.119 14.204 1.00 95.19 379 PHE A C 1
ATOM 3038 O O . PHE A 1 379 ? -20.810 3.806 15.393 1.00 95.19 379 PHE A O 1
ATOM 3045 N N . GLN A 1 380 ? -21.044 3.377 13.185 1.00 94.25 380 GLN A N 1
ATOM 3046 C CA . GLN A 1 380 ? -21.545 2.017 13.363 1.00 94.25 380 GLN A CA 1
ATOM 3047 C C . GLN A 1 380 ? -20.382 1.070 13.633 1.00 94.25 380 GLN A C 1
ATOM 3049 O O . GLN A 1 380 ? -19.311 1.188 13.044 1.00 94.25 380 GLN A O 1
ATOM 3054 N N . MET A 1 381 ? -20.585 0.123 14.541 1.00 95.50 381 MET A N 1
ATOM 3055 C CA . MET A 1 381 ? -19.544 -0.814 14.939 1.00 95.50 381 MET A CA 1
ATOM 3056 C C . MET A 1 381 ? -20.165 -2.168 15.248 1.00 95.50 381 MET A C 1
ATOM 3058 O O . MET A 1 381 ? -21.164 -2.240 15.969 1.00 95.50 381 MET A O 1
ATOM 3062 N N . VAL A 1 382 ? -19.563 -3.229 14.717 1.00 94.50 382 VAL A N 1
ATOM 3063 C CA . VAL A 1 382 ? -19.952 -4.608 15.038 1.00 94.50 382 VAL A CA 1
ATOM 3064 C C . VAL A 1 382 ? -19.322 -5.053 16.370 1.00 94.50 382 VAL A C 1
ATOM 3066 O O . VAL A 1 382 ? -18.414 -4.386 16.875 1.00 94.50 382 VAL A O 1
ATOM 3069 N N . PRO A 1 383 ? -19.796 -6.148 16.994 1.00 97.12 383 PRO A N 1
ATOM 3070 C CA . PRO A 1 383 ? -19.180 -6.674 18.212 1.00 97.12 383 PRO A CA 1
ATOM 3071 C C . PRO A 1 383 ? -17.689 -7.011 18.040 1.00 97.12 383 PRO A C 1
ATOM 3073 O O . PRO A 1 383 ? -17.253 -7.370 16.952 1.00 97.12 383 PRO A O 1
ATOM 3076 N N . LEU A 1 384 ? -16.925 -6.928 19.137 1.00 98.25 384 LEU A N 1
ATOM 3077 C CA . LEU A 1 384 ? -15.518 -7.341 19.182 1.00 98.25 384 LEU A CA 1
ATOM 3078 C C . LEU A 1 384 ? -15.369 -8.824 18.838 1.00 98.25 384 LEU A C 1
ATOM 3080 O O . LEU A 1 384 ? -15.974 -9.672 19.495 1.00 98.25 384 LEU A O 1
ATOM 3084 N N . GLU A 1 385 ? -14.490 -9.124 17.888 1.00 97.50 385 GLU A N 1
ATOM 3085 C CA . GLU A 1 385 ? -14.077 -10.490 17.578 1.00 97.50 385 GLU A CA 1
ATOM 3086 C C . GLU A 1 385 ? -12.702 -10.802 18.182 1.00 97.50 385 GLU A C 1
ATOM 3088 O O . GLU A 1 385 ? -11.740 -10.049 18.020 1.00 97.50 385 GLU A O 1
ATOM 3093 N N . VAL A 1 386 ? -12.590 -11.932 18.884 1.00 97.88 386 VAL A N 1
ATOM 3094 C CA . VAL A 1 386 ? -11.328 -12.395 19.478 1.00 97.88 386 VAL A CA 1
ATOM 3095 C C . VAL A 1 386 ? -10.727 -13.483 18.597 1.00 97.88 386 VAL A C 1
ATOM 3097 O O . VAL A 1 386 ? -11.329 -14.540 18.405 1.00 97.88 386 VAL A O 1
ATOM 3100 N N . ILE A 1 387 ? -9.521 -13.245 18.089 1.00 96.62 387 ILE A N 1
ATOM 3101 C CA . ILE A 1 387 ? -8.864 -14.109 17.110 1.00 96.62 387 ILE A CA 1
ATOM 3102 C C . ILE A 1 387 ? -7.541 -14.625 17.666 1.00 96.62 387 ILE A C 1
ATOM 3104 O O . ILE A 1 387 ? -6.623 -13.874 17.993 1.00 96.62 387 ILE A O 1
ATOM 3108 N N . ARG A 1 388 ? -7.418 -15.951 17.711 1.00 96.94 388 ARG A N 1
ATOM 3109 C CA . ARG A 1 388 ? -6.120 -16.609 17.846 1.00 96.94 388 ARG A CA 1
ATOM 3110 C C . ARG A 1 388 ? -5.474 -16.678 16.477 1.00 96.94 388 ARG A C 1
ATOM 3112 O O . ARG A 1 388 ? -6.082 -17.225 15.558 1.00 96.94 388 ARG A O 1
ATOM 3119 N N . HIS A 1 389 ? -4.238 -16.213 16.357 1.00 95.50 389 HIS A N 1
ATOM 3120 C CA . HIS A 1 389 ? -3.487 -16.368 15.122 1.00 95.50 389 HIS A CA 1
ATOM 3121 C C . HIS A 1 389 ? -3.420 -17.869 14.751 1.00 95.50 389 HIS A C 1
ATOM 3123 O O . HIS A 1 389 ? -3.024 -18.681 15.592 1.00 95.50 389 HIS A O 1
ATOM 3129 N N . PRO A 1 390 ? -3.800 -18.275 13.522 1.00 85.50 390 PRO A N 1
ATOM 3130 C CA . PRO A 1 390 ? -3.887 -19.692 13.158 1.00 85.50 390 PRO A CA 1
ATOM 3131 C C . PRO A 1 390 ? -2.523 -20.375 12.975 1.00 85.50 390 PRO A C 1
ATOM 3133 O O . PRO A 1 390 ? -2.399 -21.561 13.277 1.00 85.50 390 PRO A O 1
ATOM 3136 N N . PHE A 1 391 ? -1.509 -19.641 12.496 1.00 88.38 391 PHE A N 1
ATOM 3137 C CA . PHE A 1 391 ? -0.215 -20.221 12.110 1.00 88.38 391 PHE A CA 1
ATOM 3138 C C . PHE A 1 391 ? 1.000 -19.683 12.876 1.00 88.38 391 PHE A C 1
ATOM 3140 O O . PHE A 1 391 ? 1.909 -20.457 13.166 1.00 88.38 391 PHE A O 1
ATOM 3147 N N . ARG A 1 392 ? 1.031 -18.389 13.219 1.00 92.62 392 ARG A N 1
ATOM 3148 C CA . ARG A 1 392 ? 2.241 -17.731 13.724 1.00 92.62 392 ARG A CA 1
ATOM 3149 C C . ARG A 1 392 ? 2.326 -17.752 15.235 1.00 92.62 392 ARG A C 1
ATOM 3151 O O . ARG A 1 392 ? 1.400 -17.347 15.943 1.00 92.62 392 ARG A O 1
ATOM 3158 N N . ASN A 1 393 ? 3.464 -18.220 15.731 1.00 97.06 393 ASN A N 1
ATOM 3159 C CA . ASN A 1 393 ? 3.796 -18.098 17.143 1.00 97.06 393 ASN A CA 1
ATOM 3160 C C . ASN A 1 393 ? 4.270 -16.671 17.464 1.00 97.06 393 ASN A C 1
ATOM 3162 O O . ASN A 1 393 ? 4.625 -15.884 16.590 1.00 97.06 393 ASN A O 1
ATOM 3166 N N . TYR A 1 394 ? 4.300 -16.337 18.746 1.00 97.38 394 TYR A N 1
ATOM 3167 C CA . TYR A 1 394 ? 4.684 -15.023 19.233 1.00 97.38 394 TYR A CA 1
ATOM 3168 C C . TYR A 1 394 ? 6.096 -14.621 18.811 1.00 97.38 394 TYR A C 1
ATOM 3170 O O . TYR A 1 394 ? 6.335 -13.455 18.512 1.00 97.38 394 TYR A O 1
ATOM 3178 N N . LEU A 1 395 ? 7.040 -15.567 18.792 1.00 96.75 395 LEU A N 1
ATOM 3179 C CA . LEU A 1 395 ? 8.417 -15.250 18.436 1.00 96.75 395 LEU A CA 1
ATOM 3180 C C . LEU A 1 395 ? 8.520 -14.835 16.964 1.00 96.75 395 LEU A C 1
ATOM 3182 O O . LEU A 1 395 ? 9.181 -13.845 16.675 1.00 96.75 395 LEU A O 1
ATOM 3186 N N . GLU A 1 396 ? 7.828 -15.534 16.065 1.00 94.81 396 GLU A N 1
ATOM 3187 C CA . GLU A 1 396 ? 7.712 -15.165 14.649 1.00 94.81 396 GLU A CA 1
ATOM 3188 C C . GLU A 1 396 ? 7.028 -13.810 14.482 1.00 94.81 396 GLU A C 1
ATOM 3190 O O . GLU A 1 396 ? 7.504 -12.958 13.730 1.00 94.81 396 GLU A O 1
ATOM 3195 N N . MET A 1 397 ? 5.946 -13.580 15.231 1.00 94.56 397 MET A N 1
ATOM 3196 C CA . MET A 1 397 ? 5.214 -12.317 15.174 1.00 94.56 397 MET A CA 1
ATOM 3197 C C . MET A 1 397 ? 6.066 -11.132 15.645 1.00 94.56 397 MET A C 1
ATOM 3199 O O . MET A 1 397 ? 6.051 -10.073 15.024 1.00 94.56 397 MET A O 1
ATOM 3203 N N . ARG A 1 398 ? 6.848 -11.310 16.717 1.00 95.56 398 ARG A N 1
ATOM 3204 C CA . ARG A 1 398 ? 7.698 -10.263 17.305 1.00 95.56 398 ARG A CA 1
ATOM 3205 C C . ARG A 1 398 ? 9.012 -10.048 16.561 1.00 95.56 398 ARG A C 1
ATOM 3207 O O . ARG A 1 398 ? 9.475 -8.914 16.478 1.00 95.56 398 ARG A O 1
ATOM 3214 N N . CYS A 1 399 ? 9.646 -11.116 16.084 1.00 94.75 399 CYS A N 1
ATOM 3215 C CA . CYS A 1 399 ? 11.022 -11.096 15.576 1.00 94.75 399 CYS A CA 1
ATOM 3216 C C . CYS A 1 399 ? 11.152 -11.463 14.086 1.00 94.75 399 CYS A C 1
ATOM 3218 O O . CYS A 1 399 ? 12.270 -11.506 13.577 1.00 94.75 399 CYS A O 1
ATOM 3220 N N . GLY A 1 400 ? 10.047 -11.741 13.391 1.00 91.69 400 GLY A N 1
ATOM 3221 C CA . GLY A 1 400 ? 10.050 -12.211 12.003 1.00 91.69 400 GLY A CA 1
ATOM 3222 C C . GLY A 1 400 ? 10.228 -13.730 11.872 1.00 91.69 400 GLY A C 1
ATOM 3223 O O . GLY A 1 400 ? 10.575 -14.419 12.830 1.00 91.69 400 GLY A O 1
ATOM 3224 N N . GLU A 1 401 ? 10.011 -14.261 10.663 1.00 87.12 401 GLU A N 1
ATOM 3225 C CA . GLU A 1 401 ? 10.085 -15.708 10.373 1.00 87.12 401 GLU A CA 1
ATOM 3226 C C . GLU A 1 401 ? 11.487 -16.313 10.583 1.00 87.12 401 GLU A C 1
ATOM 3228 O O . GLU A 1 401 ? 11.620 -17.501 10.864 1.00 87.12 401 GLU A O 1
ATOM 3233 N N . ASN A 1 402 ? 12.539 -15.494 10.476 1.00 90.06 402 ASN A N 1
ATOM 3234 C CA . ASN A 1 402 ? 13.933 -15.893 10.685 1.00 90.06 402 ASN A CA 1
ATOM 3235 C C . ASN A 1 402 ? 14.561 -15.037 11.801 1.00 90.06 402 ASN A C 1
ATOM 3237 O O . ASN A 1 402 ? 15.361 -14.141 11.514 1.00 90.06 402 ASN A O 1
ATOM 3241 N N . PRO A 1 403 ? 14.182 -15.262 13.073 1.00 90.75 403 PRO A N 1
ATOM 3242 C CA . PRO A 1 403 ? 14.501 -14.347 14.158 1.00 90.75 403 PRO A CA 1
ATOM 3243 C C . PRO A 1 403 ? 16.004 -14.317 14.455 1.00 90.75 403 PRO A C 1
ATOM 3245 O O . PRO A 1 403 ? 16.646 -15.351 14.665 1.00 90.75 403 PRO A O 1
ATOM 3248 N N . ARG A 1 404 ? 16.575 -13.111 14.535 1.00 93.00 404 ARG A N 1
ATOM 3249 C CA . ARG A 1 404 ? 17.971 -12.924 14.956 1.00 93.00 404 ARG A CA 1
ATOM 3250 C C . ARG A 1 404 ? 18.127 -13.298 16.429 1.00 93.00 404 ARG A C 1
ATOM 3252 O O . ARG A 1 404 ? 17.262 -12.997 17.250 1.00 93.00 404 ARG A O 1
ATOM 3259 N N . GLN A 1 405 ? 19.279 -13.866 16.795 1.00 96.31 405 GLN A N 1
ATOM 3260 C CA . GLN A 1 405 ? 19.569 -14.234 18.189 1.00 96.31 405 GLN A CA 1
ATOM 3261 C C . GLN A 1 405 ? 19.459 -13.039 19.152 1.00 96.31 405 GLN A C 1
ATOM 3263 O O . GLN A 1 405 ? 19.088 -13.205 20.312 1.00 96.31 405 GLN A O 1
ATOM 3268 N N . GLU A 1 406 ? 19.752 -11.836 18.660 1.00 96.00 406 GLU A N 1
ATOM 3269 C CA . GLU A 1 406 ? 19.579 -10.584 19.391 1.00 96.00 406 GLU A CA 1
ATOM 3270 C C . GLU A 1 406 ? 18.112 -10.355 19.795 1.00 96.00 406 GLU A C 1
ATOM 3272 O O . GLU A 1 406 ? 17.838 -10.169 20.980 1.00 96.00 406 GLU A O 1
ATOM 3277 N N . CYS A 1 407 ? 17.169 -10.472 18.852 1.00 94.06 407 CYS A N 1
ATOM 3278 C CA . CYS A 1 407 ? 15.736 -10.334 19.121 1.00 94.06 407 CYS A CA 1
ATOM 3279 C C . CYS A 1 407 ? 15.215 -11.436 20.049 1.00 94.06 407 CYS A C 1
ATOM 3281 O O . CYS A 1 407 ? 14.428 -11.173 20.959 1.00 94.06 407 CYS A O 1
ATOM 3283 N N . ILE A 1 408 ? 15.698 -12.673 19.887 1.00 94.19 408 ILE A N 1
ATOM 3284 C CA . ILE A 1 408 ? 15.347 -13.789 20.781 1.00 94.19 408 ILE A CA 1
ATOM 3285 C C . ILE A 1 408 ? 15.749 -13.473 22.229 1.00 94.19 408 ILE A C 1
ATOM 3287 O O . ILE A 1 408 ? 14.959 -13.688 23.145 1.00 94.19 408 ILE A O 1
ATOM 3291 N N . ASN A 1 409 ? 16.961 -12.952 22.434 1.00 95.12 409 ASN A N 1
ATOM 3292 C CA . ASN A 1 409 ? 17.519 -12.719 23.766 1.00 95.12 409 ASN A CA 1
ATOM 3293 C C . ASN A 1 409 ? 17.027 -11.422 24.419 1.00 95.12 409 ASN A C 1
ATOM 3295 O O . ASN A 1 409 ? 17.031 -11.325 25.647 1.00 95.12 409 ASN A O 1
ATOM 3299 N N . ASN A 1 410 ? 16.638 -10.426 23.624 1.00 93.69 410 ASN A N 1
ATOM 3300 C CA . ASN A 1 410 ? 16.135 -9.158 24.125 1.00 93.69 410 ASN A CA 1
ATOM 3301 C C . ASN A 1 410 ? 14.624 -9.045 23.894 1.00 93.69 410 ASN A C 1
ATOM 3303 O O . ASN A 1 410 ? 14.164 -8.772 22.785 1.00 93.69 410 ASN A O 1
ATOM 3307 N N . LEU A 1 411 ? 13.856 -9.222 24.970 1.00 90.38 411 LEU A N 1
ATOM 3308 C CA . LEU A 1 411 ? 12.394 -9.144 24.951 1.00 90.38 411 LEU A CA 1
ATOM 3309 C C . LEU A 1 411 ? 11.861 -7.756 24.575 1.00 90.38 411 LEU A C 1
ATOM 3311 O O . LEU A 1 411 ? 10.727 -7.668 24.126 1.00 90.38 411 LEU A O 1
ATOM 3315 N N . SER A 1 412 ? 12.658 -6.689 24.706 1.00 89.44 412 SER A N 1
ATOM 3316 C CA . SER A 1 412 ? 12.233 -5.342 24.308 1.00 89.44 412 SER A CA 1
ATOM 3317 C C . SER A 1 412 ? 12.375 -5.076 22.808 1.00 89.44 412 SER A C 1
ATOM 3319 O O . SER A 1 412 ? 11.958 -4.016 22.348 1.00 89.44 412 SER A O 1
ATOM 3321 N N . LEU A 1 413 ? 13.025 -5.971 22.052 1.00 89.88 413 LEU A N 1
ATOM 3322 C CA . LEU A 1 413 ? 13.176 -5.809 20.608 1.00 89.88 413 LEU A CA 1
ATOM 3323 C C . LEU A 1 413 ? 11.918 -6.253 19.871 1.00 89.88 413 LEU A C 1
ATOM 3325 O O . LEU A 1 413 ? 11.282 -7.254 20.222 1.00 89.88 413 LEU A O 1
ATOM 3329 N N . PHE A 1 414 ? 11.622 -5.500 18.819 1.00 91.31 414 PHE A N 1
ATOM 3330 C CA . PHE A 1 414 ? 10.461 -5.656 17.968 1.00 91.31 414 PHE A CA 1
ATOM 3331 C C . PHE A 1 414 ? 10.893 -5.466 16.513 1.00 91.31 414 PHE A C 1
ATOM 3333 O O . PHE A 1 414 ? 11.250 -4.363 16.108 1.00 91.31 414 PHE A O 1
ATOM 3340 N N . GLU A 1 415 ? 10.939 -6.561 15.758 1.00 90.62 415 GLU A N 1
ATOM 3341 C CA . GLU A 1 415 ? 11.471 -6.605 14.384 1.00 90.62 415 GLU A CA 1
ATOM 3342 C C . GLU A 1 415 ? 10.459 -7.173 13.381 1.00 90.62 415 GLU A C 1
ATOM 3344 O O . GLU A 1 415 ? 10.637 -7.037 12.174 1.00 90.62 415 GLU A O 1
ATOM 3349 N N . GLY A 1 416 ? 9.410 -7.839 13.865 1.00 86.38 416 GLY A N 1
ATOM 3350 C CA . GLY A 1 416 ? 8.382 -8.441 13.032 1.00 86.38 416 GLY A CA 1
ATOM 3351 C C . GLY A 1 416 ? 7.419 -7.410 12.447 1.00 86.38 416 GLY A C 1
ATOM 3352 O O . GLY A 1 416 ? 7.142 -6.370 13.045 1.00 86.38 416 GLY A O 1
ATOM 3353 N N . ASN A 1 417 ? 6.866 -7.731 11.277 1.00 89.44 417 ASN A N 1
ATOM 3354 C CA . ASN A 1 417 ? 5.833 -6.922 10.641 1.00 89.44 417 ASN A CA 1
ATOM 3355 C C . ASN A 1 417 ? 4.476 -7.167 11.319 1.00 89.44 417 ASN A C 1
ATOM 3357 O O . ASN A 1 417 ? 3.667 -7.985 10.882 1.00 89.44 417 ASN A O 1
ATOM 3361 N N . TRP A 1 418 ? 4.250 -6.488 12.439 1.00 90.00 418 TRP A N 1
ATOM 3362 C CA . TRP A 1 418 ? 3.102 -6.750 13.304 1.00 90.00 418 TRP A CA 1
ATOM 3363 C C . TRP A 1 418 ? 1.755 -6.549 12.617 1.00 90.00 418 TRP A C 1
ATOM 3365 O O . TRP A 1 418 ? 0.889 -7.414 12.728 1.00 90.00 418 TRP A O 1
ATOM 3375 N N . ALA A 1 419 ? 1.591 -5.461 11.860 1.00 87.00 419 ALA A N 1
ATOM 3376 C CA . ALA A 1 419 ? 0.371 -5.210 11.097 1.00 87.00 419 ALA A CA 1
ATOM 33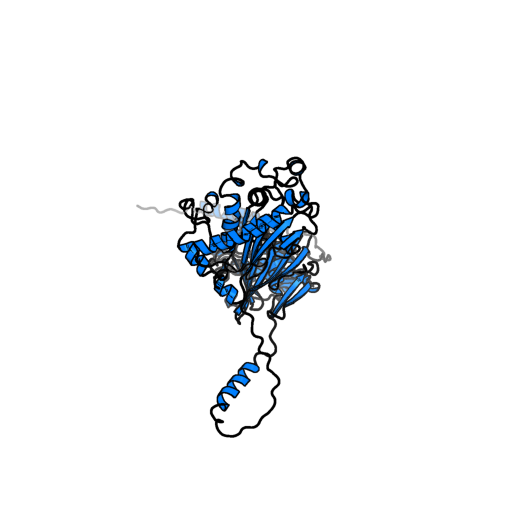77 C C . ALA A 1 419 ? 0.110 -6.306 10.051 1.00 87.00 419 ALA A C 1
ATOM 3379 O O . ALA A 1 419 ? -1.029 -6.756 9.915 1.00 87.00 419 ALA A O 1
ATOM 3380 N N . GLN A 1 420 ? 1.152 -6.817 9.384 1.00 84.19 420 GLN A N 1
ATOM 3381 C CA . GLN A 1 420 ? 1.011 -7.966 8.485 1.00 84.19 420 GLN A CA 1
ATOM 3382 C C . GLN A 1 420 ? 0.531 -9.218 9.225 1.00 84.19 420 GLN A C 1
ATOM 3384 O O . GLN A 1 420 ? -0.341 -9.914 8.716 1.00 84.19 420 GLN A O 1
ATOM 3389 N N . TYR A 1 421 ? 1.038 -9.503 10.424 1.00 89.38 421 TYR A N 1
ATOM 3390 C CA . TYR A 1 421 ? 0.571 -10.658 11.195 1.00 89.38 421 TYR A CA 1
ATOM 3391 C C . TYR A 1 421 ? -0.850 -10.481 11.747 1.00 89.38 421 TYR A C 1
ATOM 3393 O O . TYR A 1 421 ? -1.584 -11.459 11.869 1.00 89.38 421 TYR A O 1
ATOM 3401 N N . MET A 1 422 ? -1.282 -9.251 12.042 1.00 91.81 422 MET A N 1
ATOM 3402 C CA . MET A 1 422 ? -2.691 -8.980 12.357 1.00 91.81 422 MET A CA 1
ATOM 3403 C C . MET A 1 422 ? -3.585 -9.280 11.148 1.00 91.81 422 MET A C 1
ATOM 3405 O O . MET A 1 422 ? -4.594 -9.970 11.278 1.00 91.81 422 MET A O 1
ATOM 3409 N N . ASN A 1 423 ? -3.179 -8.820 9.964 1.00 85.38 423 ASN A N 1
ATOM 3410 C CA . ASN A 1 423 ? -3.864 -9.119 8.710 1.00 85.38 423 ASN A CA 1
ATOM 3411 C C . ASN A 1 423 ? -3.881 -10.631 8.412 1.00 85.38 423 ASN A C 1
ATOM 3413 O O . ASN A 1 423 ? -4.920 -11.189 8.064 1.00 85.38 423 ASN A O 1
ATOM 3417 N N . GLU A 1 424 ? -2.760 -11.331 8.614 1.00 85.50 424 GLU A N 1
ATOM 3418 C CA . GLU A 1 424 ? -2.686 -12.787 8.457 1.00 85.50 424 GLU A CA 1
ATOM 3419 C C . GLU A 1 424 ? -3.662 -13.511 9.394 1.00 85.50 424 GLU A C 1
ATOM 3421 O O . GLU A 1 424 ? -4.345 -14.446 8.974 1.00 85.50 424 GLU A O 1
ATOM 3426 N N . ALA A 1 425 ? -3.787 -13.051 10.640 1.00 89.62 425 ALA A N 1
ATOM 3427 C CA . ALA A 1 425 ? -4.721 -13.624 11.599 1.00 89.62 425 ALA A CA 1
ATOM 3428 C C . ALA A 1 425 ? -6.192 -13.435 11.198 1.00 89.62 425 ALA A C 1
ATOM 3430 O O . ALA A 1 425 ? -6.978 -14.368 11.353 1.00 89.62 425 ALA A O 1
ATOM 3431 N N . ILE A 1 426 ? -6.560 -12.251 10.698 1.00 87.19 426 ILE A N 1
ATOM 3432 C CA . ILE A 1 426 ? -7.955 -11.897 10.389 1.00 87.19 426 ILE A CA 1
ATOM 3433 C C . ILE A 1 426 ? -8.379 -12.442 9.013 1.00 87.19 426 ILE A C 1
ATOM 3435 O O . ILE A 1 426 ? -9.480 -12.968 8.871 1.00 87.19 426 ILE A O 1
ATOM 3439 N N . TYR A 1 427 ? -7.499 -12.366 8.010 1.00 80.69 427 TYR A N 1
ATOM 3440 C CA . TYR A 1 427 ? -7.826 -12.631 6.601 1.00 80.69 427 TYR A CA 1
ATOM 3441 C C . TYR A 1 427 ? -6.942 -13.685 5.925 1.00 80.69 427 TYR A C 1
ATOM 3443 O O . TYR A 1 427 ? -6.953 -13.820 4.702 1.00 80.69 427 TYR A O 1
ATOM 3451 N N . GLY A 1 428 ? -6.142 -14.436 6.685 1.00 76.06 428 GLY A N 1
ATOM 3452 C CA . GLY A 1 428 ? -5.259 -15.463 6.122 1.00 76.06 428 GLY A CA 1
ATOM 3453 C C . GLY A 1 428 ? -4.147 -14.901 5.229 1.00 76.06 428 GLY A C 1
ATOM 3454 O O . GLY A 1 428 ? -3.562 -15.647 4.450 1.00 76.06 428 GLY A O 1
ATOM 3455 N N . GLY A 1 429 ? -3.879 -13.593 5.314 1.00 63.09 429 GLY A N 1
ATOM 3456 C CA . GLY A 1 429 ? -2.830 -12.895 4.565 1.00 63.09 429 GLY A CA 1
ATOM 3457 C C . GLY A 1 429 ? -3.224 -12.517 3.135 1.00 63.09 429 GLY A C 1
ATOM 3458 O O . GLY A 1 429 ? -2.377 -12.040 2.386 1.00 63.09 429 GLY A O 1
ATOM 3459 N N . ALA A 1 430 ? -4.489 -12.726 2.753 1.00 53.66 430 ALA A N 1
ATOM 3460 C CA . ALA A 1 430 ? -4.988 -12.515 1.393 1.00 53.66 430 ALA A CA 1
ATOM 3461 C C . ALA A 1 430 ? -5.375 -11.056 1.078 1.00 53.66 430 ALA A C 1
ATOM 3463 O O . ALA A 1 430 ? -5.459 -10.684 -0.092 1.00 53.66 430 ALA A O 1
ATOM 3464 N N . ALA A 1 431 ? -5.591 -10.203 2.087 1.00 49.78 431 ALA A N 1
ATOM 3465 C CA . ALA A 1 431 ? -5.742 -8.774 1.842 1.00 49.78 431 ALA A CA 1
ATOM 3466 C C . ALA A 1 431 ? -4.349 -8.191 1.585 1.00 49.78 431 ALA A C 1
ATOM 3468 O O . ALA A 1 431 ? -3.491 -8.228 2.468 1.00 49.78 431 ALA A O 1
ATOM 3469 N N . ALA A 1 432 ? -4.109 -7.747 0.348 1.00 45.50 432 ALA A N 1
ATOM 3470 C CA . ALA A 1 432 ? -2.825 -7.236 -0.114 1.00 45.50 432 ALA A CA 1
ATOM 3471 C C . ALA A 1 432 ? -2.204 -6.293 0.933 1.00 45.50 432 ALA A C 1
ATOM 3473 O O . ALA A 1 432 ? -2.879 -5.465 1.523 1.00 45.50 432 ALA A O 1
ATOM 3474 N N . TYR A 1 433 ? -0.923 -6.443 1.235 1.00 40.62 433 TYR A N 1
ATOM 3475 C CA . TYR A 1 433 ? -0.235 -5.572 2.182 1.00 40.62 433 TYR A CA 1
ATOM 3476 C C . TYR A 1 433 ? 0.941 -4.963 1.442 1.00 40.62 433 TYR A C 1
ATOM 3478 O O . TYR A 1 433 ? 1.975 -5.606 1.308 1.00 40.62 433 TYR A O 1
ATOM 3486 N N . TYR A 1 434 ? 0.756 -3.749 0.927 1.00 41.22 434 TYR A N 1
ATOM 3487 C CA . TYR A 1 434 ? 1.851 -2.899 0.478 1.00 41.22 434 TYR A CA 1
ATOM 3488 C C . TYR A 1 434 ? 1.506 -1.442 0.818 1.00 41.22 434 TYR A C 1
ATOM 3490 O O . TYR A 1 434 ? 0.510 -0.907 0.336 1.00 41.22 434 TYR A O 1
ATOM 3498 N N . ALA A 1 435 ? 2.343 -0.816 1.646 1.00 36.91 435 ALA A N 1
ATOM 3499 C CA . ALA A 1 435 ? 2.761 0.577 1.474 1.00 36.91 435 ALA A CA 1
ATOM 3500 C C . ALA A 1 435 ? 1.723 1.704 1.534 1.00 36.91 435 ALA A C 1
ATOM 3502 O O . ALA A 1 435 ? 1.699 2.568 0.663 1.00 36.91 435 ALA A O 1
ATOM 3503 N N . GLY A 1 436 ? 0.844 1.667 2.526 1.00 45.91 436 GLY A N 1
ATOM 3504 C CA . GLY A 1 436 ? -0.402 2.445 2.570 1.00 45.91 436 GLY A CA 1
ATOM 3505 C C . GLY A 1 436 ? -1.604 1.543 2.850 1.00 45.91 436 GLY A C 1
ATOM 3506 O O . GLY A 1 436 ? -2.623 2.000 3.353 1.00 45.91 436 GLY A O 1
ATOM 3507 N N . GLY A 1 437 ? -1.418 0.232 2.634 1.00 46.47 437 GLY A N 1
ATOM 3508 C CA . GLY A 1 437 ? -2.303 -0.855 3.043 1.00 46.47 437 GLY A CA 1
ATOM 3509 C C . GLY A 1 437 ? -3.644 -0.798 2.315 1.00 46.47 437 GLY A C 1
ATOM 3510 O O . GLY A 1 437 ? -4.511 -0.031 2.729 1.00 46.47 437 GLY A O 1
ATOM 3511 N N . PRO A 1 438 ? -3.879 -1.595 1.256 1.00 48.69 438 PRO A N 1
ATOM 3512 C CA . PRO A 1 438 ? -5.200 -1.648 0.672 1.00 48.69 438 PRO A CA 1
ATOM 3513 C C . PRO A 1 438 ? -6.172 -2.141 1.738 1.00 48.69 438 PRO A C 1
ATOM 3515 O O . PRO A 1 438 ? -5.990 -3.168 2.390 1.00 48.69 438 PRO A O 1
ATOM 3518 N N . CYS A 1 439 ? -7.195 -1.329 1.909 1.00 62.16 439 CYS A N 1
ATOM 3519 C CA . CYS A 1 439 ? -8.492 -1.668 2.439 1.00 62.16 439 CYS A CA 1
ATOM 3520 C C . CYS A 1 439 ? -8.791 -3.169 2.423 1.00 62.16 439 CYS A C 1
ATOM 3522 O O . CYS A 1 439 ? -8.994 -3.747 1.354 1.00 62.16 439 CYS A O 1
ATOM 3524 N N . TRP A 1 440 ? -8.843 -3.802 3.601 1.00 68.81 440 TRP A N 1
ATOM 3525 C CA . TRP A 1 440 ? -9.163 -5.234 3.677 1.00 68.81 440 TRP A CA 1
ATOM 3526 C C . TRP A 1 440 ? -10.586 -5.529 3.184 1.00 68.81 440 TRP A C 1
ATOM 3528 O O . TRP A 1 440 ? -10.856 -6.612 2.679 1.00 68.81 440 TRP A O 1
ATOM 3538 N N . ALA A 1 441 ? -11.481 -4.547 3.293 1.00 72.88 441 ALA A N 1
ATOM 3539 C CA . ALA A 1 441 ? -12.742 -4.489 2.567 1.00 72.88 441 ALA A CA 1
ATOM 3540 C C . ALA A 1 441 ? -13.093 -3.019 2.328 1.00 72.88 441 ALA A C 1
ATOM 3542 O O . ALA A 1 441 ? -12.770 -2.181 3.176 1.00 72.88 441 ALA A O 1
ATOM 3543 N N . ALA A 1 442 ? -13.754 -2.722 1.208 1.00 74.31 442 ALA A N 1
ATOM 3544 C CA . ALA A 1 442 ? -14.449 -1.450 1.053 1.00 74.31 442 ALA A CA 1
ATOM 3545 C C . ALA A 1 442 ? -15.497 -1.291 2.172 1.00 74.31 442 ALA A C 1
ATOM 3547 O O . ALA A 1 442 ? -15.938 -2.264 2.792 1.00 74.31 442 ALA A O 1
ATOM 3548 N N . ASP A 1 443 ? -15.823 -0.048 2.476 1.00 84.31 443 ASP A N 1
ATOM 3549 C CA . ASP A 1 443 ? -16.810 0.400 3.456 1.00 84.31 443 ASP A CA 1
ATOM 3550 C C . ASP A 1 443 ? -16.545 -0.086 4.893 1.00 84.31 443 ASP A C 1
ATOM 3552 O O . ASP A 1 443 ? -17.440 -0.171 5.735 1.00 84.31 443 ASP A O 1
ATOM 3556 N N . THR A 1 444 ? -15.290 -0.428 5.207 1.00 87.38 444 THR A N 1
ATOM 3557 C CA . THR A 1 444 ? -14.911 -0.959 6.520 1.00 87.38 444 THR A CA 1
ATOM 3558 C C . THR A 1 444 ? -13.684 -0.262 7.096 1.00 87.38 444 THR A C 1
ATOM 3560 O O . THR A 1 444 ? -12.634 -0.191 6.457 1.00 87.38 444 THR A O 1
ATOM 3563 N N . ALA A 1 445 ? -13.798 0.180 8.348 1.00 91.75 445 ALA A N 1
ATOM 3564 C CA . ALA A 1 445 ? -12.676 0.629 9.161 1.00 91.75 445 ALA A CA 1
ATOM 3565 C C . ALA A 1 445 ? -12.339 -0.427 10.226 1.00 91.75 445 ALA A C 1
ATOM 3567 O O . ALA A 1 445 ? -13.211 -0.935 10.930 1.00 91.75 445 ALA A O 1
ATOM 3568 N N . TYR A 1 446 ? -11.070 -0.786 10.351 1.00 92.69 446 TYR A N 1
ATOM 3569 C CA . TYR A 1 446 ? -10.610 -1.847 11.241 1.00 92.69 446 TYR A CA 1
ATOM 3570 C C . TYR A 1 446 ? -9.925 -1.275 12.469 1.00 92.69 446 TYR A C 1
ATOM 3572 O O . TYR A 1 446 ? -9.052 -0.428 12.337 1.00 92.69 446 TYR A O 1
ATOM 3580 N N . LEU A 1 447 ? -10.270 -1.779 13.654 1.00 96.44 447 LEU A N 1
ATOM 3581 C CA . LEU A 1 447 ? -9.587 -1.423 14.897 1.00 96.44 447 LEU A CA 1
ATOM 3582 C C . LEU A 1 447 ? -9.077 -2.686 15.587 1.00 96.44 447 LEU A C 1
ATOM 3584 O O . LEU A 1 447 ? -9.843 -3.432 16.194 1.00 96.44 447 LEU A O 1
ATOM 3588 N N . VAL A 1 448 ? -7.780 -2.942 15.485 1.00 97.25 448 VAL A N 1
ATOM 3589 C CA . VAL A 1 448 ? -7.156 -4.177 15.955 1.00 97.25 448 VAL A CA 1
ATOM 3590 C C . VAL A 1 448 ? -6.329 -3.921 17.206 1.00 97.25 448 VAL A C 1
ATOM 3592 O O . VAL A 1 448 ? -5.418 -3.100 17.217 1.00 97.25 448 VAL A O 1
ATOM 3595 N N . PHE A 1 449 ? -6.607 -4.692 18.249 1.00 98.31 449 PHE A N 1
ATOM 3596 C CA . PHE A 1 449 ? -5.820 -4.763 19.469 1.00 98.31 449 PHE A CA 1
ATOM 3597 C C . PHE A 1 449 ? -4.956 -6.029 19.427 1.00 98.31 449 PHE A C 1
ATOM 3599 O O . PHE A 1 449 ? -5.473 -7.139 19.536 1.00 98.31 449 PHE A O 1
ATOM 3606 N N . GLY A 1 450 ? -3.646 -5.885 19.243 1.00 97.25 450 GLY A N 1
ATOM 3607 C CA . GLY A 1 450 ? -2.698 -6.996 19.144 1.00 97.25 450 GLY A CA 1
ATOM 3608 C C . GLY A 1 450 ? -1.967 -7.264 20.460 1.00 97.25 450 GLY A C 1
ATOM 3609 O O . GLY A 1 450 ? -1.105 -6.486 20.868 1.00 97.25 450 GLY A O 1
ATOM 3610 N N . ALA A 1 451 ? -2.249 -8.394 21.107 1.00 97.50 451 ALA A N 1
ATOM 3611 C CA . ALA A 1 451 ? -1.528 -8.808 22.307 1.00 97.50 451 ALA A CA 1
ATOM 3612 C C . ALA A 1 451 ? -0.108 -9.289 21.953 1.00 97.50 451 ALA A C 1
ATOM 3614 O O . ALA A 1 451 ? 0.073 -10.165 21.105 1.00 97.50 451 ALA A O 1
ATOM 3615 N N . GLY A 1 452 ? 0.903 -8.750 22.630 1.00 94.56 452 GLY A N 1
ATOM 3616 C CA . GLY A 1 452 ? 2.323 -9.054 22.429 1.00 94.56 452 GLY A CA 1
ATOM 3617 C C . GLY A 1 452 ? 3.110 -7.983 21.671 1.00 94.56 452 GLY A C 1
ATOM 3618 O O . GLY A 1 452 ? 4.338 -8.051 21.637 1.00 94.56 452 GLY A O 1
ATOM 3619 N N . GLY A 1 453 ? 2.429 -7.011 21.060 1.00 93.31 453 GLY A N 1
ATOM 3620 C CA . GLY A 1 453 ? 3.045 -6.026 20.170 1.00 93.31 453 GLY A CA 1
ATOM 3621 C C . GLY A 1 453 ? 3.723 -4.849 20.873 1.00 93.31 453 GLY A C 1
ATOM 3622 O O . GLY A 1 453 ? 4.240 -3.953 20.207 1.00 93.31 453 GLY A O 1
ATOM 3623 N N . GLY A 1 454 ? 3.685 -4.795 22.208 1.00 92.00 454 GLY A N 1
ATOM 3624 C CA . GLY A 1 454 ? 4.248 -3.681 22.967 1.00 92.00 454 GLY A CA 1
ATOM 3625 C C . GLY A 1 454 ? 3.650 -2.333 22.581 1.00 92.00 454 GLY A C 1
ATOM 3626 O O . GLY A 1 454 ? 2.446 -2.114 22.691 1.00 92.00 454 GLY A O 1
ATOM 3627 N N . GLY A 1 455 ? 4.515 -1.429 22.132 1.00 87.19 455 GLY A N 1
ATOM 3628 C CA . GLY A 1 455 ? 4.173 -0.057 21.773 1.00 87.19 455 GLY A CA 1
ATOM 3629 C C . GLY A 1 455 ? 3.676 0.190 20.374 1.00 87.19 455 GLY A C 1
ATOM 3630 O O . GLY A 1 455 ? 3.545 1.353 20.001 1.00 87.19 455 GLY A O 1
ATOM 3631 N N . TYR A 1 456 ? 3.478 -0.864 19.589 1.00 89.19 456 TYR A N 1
ATOM 3632 C CA . TYR A 1 456 ? 3.078 -0.701 18.207 1.00 89.19 456 TYR A CA 1
ATOM 3633 C C . TYR A 1 456 ? 1.714 -0.007 18.115 1.00 89.19 456 TYR A C 1
ATOM 3635 O O . TYR A 1 456 ? 0.727 -0.484 18.685 1.00 89.19 456 TYR A O 1
ATOM 3643 N N . ALA A 1 457 ? 1.699 1.098 17.374 1.00 87.44 457 ALA A N 1
ATOM 3644 C CA . ALA A 1 457 ? 0.528 1.850 16.961 1.00 87.44 457 ALA A CA 1
ATOM 3645 C C . ALA A 1 457 ? 0.723 2.256 15.496 1.00 87.44 457 ALA A C 1
ATOM 3647 O O . ALA A 1 457 ? 1.826 2.661 15.117 1.00 87.44 457 ALA A O 1
ATOM 3648 N N . GLY A 1 458 ? -0.309 2.106 14.675 1.00 85.62 458 GLY A N 1
ATOM 3649 C CA . GLY A 1 458 ? -0.278 2.563 13.293 1.00 85.62 458 GLY A CA 1
ATOM 3650 C C . GLY A 1 458 ? -1.635 2.466 12.619 1.00 85.62 458 GLY A C 1
ATOM 3651 O O . GLY A 1 458 ? -2.489 1.677 13.035 1.00 85.62 458 GLY A O 1
ATOM 3652 N N . ALA A 1 459 ? -1.795 3.248 11.559 1.00 83.88 459 ALA A N 1
ATOM 3653 C CA . ALA A 1 459 ? -2.994 3.318 10.745 1.00 83.88 459 ALA A CA 1
ATOM 3654 C C . ALA A 1 459 ? -2.663 3.762 9.313 1.00 83.88 459 ALA A C 1
ATOM 3656 O O . ALA A 1 459 ? -1.573 4.277 9.057 1.00 83.88 459 ALA A O 1
ATOM 3657 N N . ASN A 1 460 ? -3.605 3.592 8.382 1.00 82.12 460 ASN A N 1
ATOM 3658 C CA . ASN A 1 460 ? -3.539 4.238 7.067 1.00 82.12 460 ASN A CA 1
ATOM 3659 C C . ASN A 1 460 ? -4.342 5.546 7.037 1.00 82.12 460 ASN A C 1
ATOM 3661 O O . ASN A 1 460 ? -5.238 5.746 7.849 1.00 82.12 460 ASN A O 1
ATOM 3665 N N . SER A 1 461 ? -4.036 6.422 6.075 1.00 65.38 461 SER A N 1
ATOM 3666 C CA . SER A 1 461 ? -4.720 7.711 5.876 1.00 65.38 461 SER A CA 1
ATOM 3667 C C . SER A 1 461 ? -5.696 7.738 4.688 1.00 65.38 461 SER A C 1
ATOM 3669 O O . SER A 1 461 ? -6.282 8.780 4.412 1.00 65.38 461 SER A O 1
ATOM 3671 N N . ASP A 1 462 ? -5.906 6.616 3.991 1.00 63.78 462 ASP A N 1
ATOM 3672 C CA . ASP A 1 462 ? -6.752 6.523 2.780 1.00 63.78 462 ASP A CA 1
ATOM 3673 C C . ASP A 1 462 ? -8.274 6.415 3.091 1.00 63.78 462 ASP A C 1
ATOM 3675 O O . ASP A 1 462 ? -9.084 6.035 2.243 1.00 63.78 462 ASP A O 1
ATOM 3679 N N . GLY A 1 463 ? -8.668 6.760 4.324 1.00 58.06 463 GLY A N 1
ATOM 3680 C CA . GLY A 1 463 ? -9.871 6.330 5.055 1.00 58.06 463 GLY A CA 1
ATOM 3681 C C . GLY A 1 463 ? -11.263 6.776 4.583 1.00 58.06 463 GLY A C 1
ATOM 3682 O O . GLY A 1 463 ? -12.227 6.574 5.317 1.00 58.06 463 GLY A O 1
ATOM 3683 N N . ASN A 1 464 ? -11.428 7.332 3.378 1.00 60.94 464 ASN A N 1
ATOM 3684 C CA . ASN A 1 464 ? -12.758 7.759 2.902 1.00 60.94 464 ASN A CA 1
ATOM 3685 C C . ASN A 1 464 ? -13.675 6.599 2.504 1.00 60.94 464 ASN A C 1
ATOM 3687 O O . ASN A 1 464 ? -14.893 6.761 2.493 1.00 60.94 464 ASN A O 1
ATOM 3691 N N . SER A 1 465 ? -13.103 5.442 2.166 1.00 71.25 465 SER A N 1
ATOM 3692 C CA . SER A 1 465 ? -13.885 4.235 1.885 1.00 71.25 465 SER A CA 1
ATOM 3693 C C . SER A 1 465 ? -13.491 3.041 2.739 1.00 71.25 465 SER A C 1
ATOM 3695 O O . SER A 1 465 ? -14.246 2.086 2.816 1.00 71.25 465 SER A O 1
ATOM 3697 N N . CYS A 1 466 ? -12.327 3.063 3.391 1.00 78.44 466 CYS A N 1
ATOM 3698 C CA . CYS A 1 466 ? -11.806 1.918 4.123 1.00 78.44 466 CYS A CA 1
ATOM 3699 C C . CYS A 1 466 ? -10.486 2.263 4.814 1.00 78.44 466 CYS A C 1
ATOM 3701 O O . CYS A 1 466 ? -9.635 2.942 4.241 1.00 78.44 466 CYS A O 1
ATOM 3703 N N . GLY A 1 467 ? -10.288 1.766 6.033 1.00 85.88 467 GLY A N 1
ATOM 3704 C CA . GLY A 1 467 ? -9.090 2.082 6.806 1.00 85.88 467 GLY A CA 1
ATOM 3705 C C . GLY A 1 467 ? -8.772 1.060 7.882 1.00 85.88 467 GLY A C 1
ATOM 3706 O O . GLY A 1 467 ? -9.590 0.201 8.195 1.00 85.88 467 GLY A O 1
ATOM 3707 N N . TRP A 1 468 ? -7.577 1.117 8.451 1.00 89.94 468 TRP A N 1
ATOM 3708 C CA . TRP A 1 468 ? -7.170 0.244 9.546 1.00 89.94 468 TRP A CA 1
ATOM 3709 C C . TRP A 1 468 ? -6.396 1.019 10.600 1.00 89.94 468 TRP A C 1
ATOM 3711 O O . TRP A 1 468 ? -5.701 1.976 10.291 1.00 89.94 468 TRP A O 1
ATOM 3721 N N . ALA A 1 469 ? -6.523 0.565 11.840 1.00 93.44 469 ALA A N 1
ATOM 3722 C CA . ALA A 1 469 ? -5.830 1.043 13.019 1.00 93.44 469 ALA A CA 1
ATOM 3723 C C . ALA A 1 469 ? -5.414 -0.179 13.842 1.00 93.44 469 ALA A C 1
ATOM 3725 O O . ALA A 1 469 ? -6.246 -1.030 14.163 1.00 93.44 469 ALA A O 1
ATOM 3726 N N . VAL A 1 470 ? -4.133 -0.295 14.177 1.00 95.19 470 VAL A N 1
ATOM 3727 C CA . VAL A 1 470 ? -3.587 -1.387 14.990 1.00 95.19 470 VAL A CA 1
ATOM 3728 C C . VAL A 1 470 ? -2.899 -0.782 16.203 1.00 95.19 470 VAL A C 1
ATOM 3730 O O . VAL A 1 470 ? -2.035 0.074 16.060 1.00 95.19 470 VAL A O 1
ATOM 3733 N N . VAL A 1 471 ? -3.245 -1.263 17.394 1.00 96.62 471 VAL A N 1
ATOM 3734 C CA . VAL A 1 471 ? -2.619 -0.893 18.671 1.00 96.62 471 VAL A CA 1
ATOM 3735 C C . VAL A 1 471 ? -2.268 -2.141 19.479 1.00 96.62 471 VAL A C 1
ATOM 3737 O O . VAL A 1 471 ? -2.812 -3.214 19.223 1.00 96.62 471 VAL A O 1
ATOM 3740 N N . SER A 1 472 ? -1.354 -2.035 20.448 1.00 95.88 472 SER A N 1
ATOM 3741 C CA . SER A 1 472 ? -0.801 -3.212 21.149 1.00 95.88 472 SER A CA 1
ATOM 3742 C C . SER A 1 472 ? -0.750 -3.081 22.684 1.00 95.88 472 SER A C 1
ATOM 3744 O O . SER A 1 472 ? -1.553 -2.361 23.277 1.00 95.88 472 SER A O 1
ATOM 3746 N N . ASP A 1 473 ? 0.129 -3.829 23.364 1.00 94.31 473 ASP A N 1
ATOM 3747 C CA . ASP A 1 473 ? 0.137 -3.996 24.827 1.00 94.31 473 ASP A CA 1
ATOM 3748 C C . ASP A 1 473 ? 0.212 -2.688 25.622 1.00 94.31 473 ASP A C 1
ATOM 3750 O O . ASP A 1 473 ? -0.374 -2.598 26.696 1.00 94.31 473 ASP A O 1
ATOM 3754 N N . TRP A 1 474 ? 0.869 -1.645 25.112 1.00 93.94 474 TRP A N 1
ATOM 3755 C CA . TRP A 1 474 ? 0.928 -0.359 25.825 1.00 93.94 474 TRP A CA 1
ATOM 3756 C C . TRP A 1 474 ? -0.442 0.336 25.908 1.00 93.94 474 TRP A C 1
ATOM 3758 O O . TRP A 1 474 ? -0.633 1.223 26.736 1.00 93.94 474 TRP A O 1
ATOM 3768 N N . VAL A 1 475 ? -1.420 -0.136 25.128 1.00 96.88 475 VAL A N 1
ATOM 3769 C CA . VAL A 1 475 ? -2.851 0.155 25.275 1.00 96.88 475 VAL A CA 1
ATOM 3770 C C . VAL A 1 475 ? -3.546 -0.901 26.135 1.00 96.88 475 VAL A C 1
ATOM 3772 O O . VAL A 1 475 ? -4.286 -0.542 27.049 1.00 96.88 475 VAL A O 1
ATOM 3775 N N . LEU A 1 476 ? -3.312 -2.194 25.875 1.00 97.75 476 LEU A N 1
ATOM 3776 C CA . LEU A 1 476 ? -4.032 -3.291 26.539 1.00 97.75 476 LEU A CA 1
ATOM 3777 C C . LEU A 1 476 ? -3.742 -3.390 28.040 1.00 97.75 476 LEU A C 1
ATOM 3779 O O . LEU A 1 476 ? -4.667 -3.616 28.824 1.00 97.75 476 LEU A O 1
ATOM 3783 N N . GLU A 1 477 ? -2.494 -3.204 28.469 1.00 96.44 477 GLU A N 1
ATOM 3784 C CA . GLU A 1 477 ? -2.139 -3.299 29.887 1.00 96.44 477 GLU A CA 1
ATOM 3785 C C . GLU A 1 477 ? -2.797 -2.194 30.712 1.00 96.44 477 GLU A C 1
ATOM 3787 O O . GLU A 1 477 ? -3.450 -2.528 31.703 1.00 96.44 477 GLU A O 1
ATOM 3792 N N . PRO A 1 478 ? -2.726 -0.901 30.333 1.00 96.69 478 PRO A N 1
ATOM 3793 C CA . PRO A 1 478 ? -3.326 0.142 31.157 1.00 96.69 478 PRO A CA 1
ATOM 3794 C C . PRO A 1 478 ? -4.856 0.095 31.182 1.00 96.69 478 PRO A C 1
ATOM 3796 O O . PRO A 1 478 ? -5.440 0.381 32.227 1.00 96.69 478 PRO A O 1
ATOM 3799 N N . ILE A 1 479 ? -5.523 -0.286 30.081 1.00 97.50 479 ILE A N 1
ATOM 3800 C CA . ILE A 1 479 ? -6.995 -0.383 30.079 1.00 97.50 479 ILE A CA 1
ATOM 3801 C C . ILE A 1 479 ? -7.504 -1.598 30.861 1.00 97.50 479 ILE A C 1
ATOM 3803 O O . ILE A 1 479 ? -8.596 -1.540 31.421 1.00 97.50 479 ILE A O 1
ATOM 3807 N N . SER A 1 480 ? -6.727 -2.684 30.922 1.00 97.69 480 SER A N 1
ATOM 3808 C CA . SER A 1 480 ? -7.106 -3.907 31.646 1.00 97.69 480 SER A CA 1
ATOM 3809 C C . SER A 1 480 ? -6.588 -3.971 33.083 1.00 97.69 480 SER A C 1
ATOM 3811 O O . SER A 1 480 ? -7.118 -4.730 33.893 1.00 97.69 480 SER A O 1
ATOM 3813 N N . GLY A 1 481 ? -5.547 -3.201 33.405 1.00 96.62 481 GLY A N 1
ATOM 3814 C CA . GLY A 1 481 ? -4.818 -3.290 34.667 1.00 96.62 481 GLY A CA 1
ATOM 3815 C C . GLY A 1 481 ? -3.943 -4.543 34.798 1.00 96.62 481 GLY A C 1
ATOM 3816 O O . GLY A 1 481 ? -3.517 -4.853 35.911 1.00 96.62 481 GLY A O 1
ATOM 3817 N N . VAL A 1 482 ? -3.687 -5.276 33.705 1.00 95.94 482 VAL A N 1
ATOM 3818 C CA . VAL A 1 482 ? -2.936 -6.542 33.721 1.00 95.94 482 VAL A CA 1
ATOM 3819 C C . VAL A 1 482 ? -1.752 -6.504 32.753 1.00 95.94 482 VAL A C 1
ATOM 3821 O O . VAL A 1 482 ? -1.960 -6.281 31.560 1.00 95.94 482 VAL A O 1
ATOM 3824 N N . PRO A 1 483 ? -0.518 -6.766 33.227 1.00 94.62 483 PRO A N 1
ATOM 3825 C CA . PRO A 1 483 ? 0.651 -6.822 32.359 1.00 94.62 483 PRO A CA 1
ATOM 3826 C C . PRO A 1 483 ? 0.644 -8.067 31.462 1.00 94.62 483 PRO A C 1
ATOM 3828 O O . PRO A 1 483 ? 0.188 -9.139 31.869 1.00 94.62 483 PRO A O 1
ATOM 3831 N N . ASN A 1 484 ? 1.204 -7.948 30.260 1.00 93.19 484 ASN A N 1
ATOM 3832 C CA . ASN A 1 484 ? 1.445 -9.072 29.372 1.00 93.19 484 ASN A CA 1
ATOM 3833 C C . ASN A 1 484 ? 2.730 -9.802 29.795 1.00 93.19 484 ASN A C 1
ATOM 3835 O O . ASN A 1 484 ? 3.842 -9.337 29.551 1.00 93.19 484 ASN A O 1
ATOM 3839 N N . GLU A 1 485 ? 2.589 -10.968 30.427 1.00 92.69 485 GLU A N 1
ATOM 3840 C CA . GLU A 1 485 ? 3.730 -11.732 30.958 1.00 92.69 485 GLU A CA 1
ATOM 3841 C C . GLU A 1 485 ? 4.610 -12.380 29.878 1.00 92.69 485 GLU A C 1
ATOM 3843 O O . GLU A 1 485 ? 5.745 -12.768 30.154 1.00 92.69 485 GLU A O 1
ATOM 3848 N N . TRP A 1 486 ? 4.097 -12.526 28.655 1.00 93.88 486 TRP A N 1
ATOM 3849 C CA . TRP A 1 486 ? 4.826 -13.130 27.539 1.00 93.88 486 TRP A CA 1
ATOM 3850 C C . TRP A 1 486 ? 5.124 -12.145 26.404 1.00 93.88 486 TRP A C 1
ATOM 3852 O O . TRP A 1 486 ? 5.961 -12.461 25.561 1.00 93.88 486 TRP A O 1
ATOM 3862 N N . GLY A 1 487 ? 4.443 -10.998 26.382 1.00 92.81 487 GLY A N 1
ATOM 3863 C CA . GLY A 1 487 ? 4.544 -9.928 25.392 1.00 92.81 487 GLY A CA 1
ATOM 3864 C C . GLY A 1 487 ? 5.721 -8.975 25.608 1.00 92.81 487 GLY A C 1
ATOM 3865 O O . GLY A 1 487 ? 6.732 -9.337 26.217 1.00 92.81 487 GLY A O 1
ATOM 3866 N N . ILE A 1 488 ? 5.574 -7.742 25.113 1.00 93.06 488 ILE A N 1
ATOM 3867 C CA . ILE A 1 488 ? 6.477 -6.624 25.421 1.00 93.06 488 ILE A CA 1
ATOM 3868 C C . ILE A 1 488 ? 5.765 -5.688 26.408 1.00 93.06 488 ILE A C 1
ATOM 3870 O O . ILE A 1 488 ? 5.117 -4.724 25.992 1.00 93.06 488 ILE A O 1
ATOM 3874 N N . PRO A 1 489 ? 5.870 -5.944 27.722 1.00 91.44 489 PRO A N 1
ATOM 3875 C CA . PRO A 1 489 ? 5.120 -5.184 28.703 1.00 91.44 489 PRO A CA 1
ATOM 3876 C C . PRO A 1 489 ? 5.519 -3.715 28.815 1.00 91.44 489 PRO A C 1
ATOM 3878 O O . PRO A 1 489 ? 6.621 -3.311 28.429 1.00 91.44 489 PRO A O 1
ATOM 3881 N N . CYS A 1 490 ? 4.648 -2.915 29.432 1.00 91.12 490 CYS A N 1
ATOM 3882 C CA . CYS A 1 490 ? 4.856 -1.483 29.664 1.00 91.12 490 CYS A CA 1
ATOM 3883 C C . CYS A 1 490 ? 6.156 -1.149 30.407 1.00 91.12 490 CYS A C 1
ATOM 3885 O O . CYS A 1 490 ? 6.682 -0.051 30.254 1.00 91.12 490 CYS A O 1
ATOM 3887 N N . VAL A 1 491 ? 6.713 -2.083 31.185 1.00 89.62 491 VAL A N 1
ATOM 3888 C CA . VAL A 1 491 ? 8.005 -1.901 31.873 1.00 89.62 491 VAL A CA 1
ATOM 3889 C C . VAL A 1 491 ? 9.179 -1.683 30.905 1.00 89.62 491 VAL A C 1
ATOM 3891 O O . VAL A 1 491 ? 10.203 -1.139 31.310 1.00 89.62 491 VAL A O 1
ATOM 3894 N N . TYR A 1 492 ? 9.038 -2.077 29.634 1.00 88.56 492 TYR A N 1
ATOM 3895 C CA . TYR A 1 492 ? 10.020 -1.799 28.582 1.00 88.56 492 TYR A CA 1
ATOM 3896 C C . TYR A 1 492 ? 9.840 -0.430 27.916 1.00 88.56 492 TYR A C 1
ATOM 3898 O O . TYR A 1 492 ? 10.721 0.005 27.176 1.00 88.56 492 TYR A O 1
ATOM 3906 N N . SER A 1 493 ? 8.730 0.264 28.176 1.00 83.25 493 SER A N 1
ATOM 3907 C CA . SER A 1 493 ? 8.540 1.647 27.745 1.00 83.25 493 SER A CA 1
ATOM 3908 C C . SER A 1 493 ? 9.327 2.601 28.651 1.00 83.25 493 SER A C 1
ATOM 3910 O O . SER A 1 493 ? 9.562 2.329 29.828 1.00 83.25 493 SER A O 1
ATOM 3912 N N . SER A 1 494 ? 9.654 3.792 28.144 1.00 82.31 494 SER A N 1
ATOM 3913 C CA . SER A 1 494 ? 10.098 4.921 28.977 1.00 82.31 494 SER A CA 1
ATOM 3914 C C . SER A 1 494 ? 8.968 5.519 29.837 1.00 82.31 494 SER A C 1
ATOM 3916 O O . SER A 1 494 ? 9.158 6.541 30.495 1.00 82.31 494 SER A O 1
ATOM 3918 N N . GLY A 1 495 ? 7.795 4.876 29.856 1.00 80.12 495 GLY A N 1
ATOM 3919 C CA . GLY A 1 495 ? 6.681 5.125 30.769 1.00 80.12 495 GLY A CA 1
ATOM 3920 C C . GLY A 1 495 ? 5.609 6.055 30.207 1.00 80.12 495 GLY A C 1
ATOM 3921 O O . GLY A 1 495 ? 4.459 5.966 30.629 1.00 80.12 495 GLY A O 1
ATOM 3922 N N . TRP A 1 496 ? 5.943 6.906 29.232 1.00 85.31 496 TRP A N 1
ATOM 3923 C CA . TRP A 1 496 ? 4.988 7.876 28.684 1.00 85.31 496 TRP A CA 1
ATOM 3924 C C . TRP A 1 496 ? 3.838 7.206 27.920 1.00 85.31 496 TRP A C 1
ATOM 3926 O O . TRP A 1 496 ? 2.698 7.632 28.064 1.00 85.31 496 TRP A O 1
ATOM 3936 N N . GLN A 1 497 ? 4.106 6.117 27.192 1.00 85.12 497 GLN A N 1
ATOM 3937 C CA . GLN A 1 497 ? 3.090 5.393 26.415 1.00 85.12 497 GLN A CA 1
ATOM 3938 C C . GLN A 1 497 ? 2.062 4.644 27.258 1.00 85.12 497 GLN A C 1
ATOM 3940 O O . GLN A 1 497 ? 0.981 4.337 26.773 1.00 85.12 497 GLN A O 1
ATOM 3945 N N . CYS A 1 498 ? 2.386 4.381 28.521 1.00 91.88 498 CYS A N 1
ATOM 3946 C CA . CYS A 1 498 ? 1.532 3.628 29.432 1.00 91.88 498 CYS A CA 1
ATOM 3947 C C . CYS A 1 498 ? 0.869 4.515 30.497 1.00 91.88 498 CYS A C 1
ATOM 3949 O O . CYS A 1 498 ? 0.211 4.006 31.403 1.00 91.88 498 CYS A O 1
ATOM 3951 N N . GLY A 1 499 ? 1.067 5.835 30.425 1.00 91.81 499 GLY A N 1
ATOM 3952 C CA . GLY A 1 499 ? 0.628 6.790 31.437 1.00 91.81 499 GLY A CA 1
ATOM 3953 C C . GLY A 1 499 ? -0.366 7.824 30.911 1.00 91.81 499 GLY A C 1
ATOM 3954 O O . GLY A 1 499 ? -0.414 8.135 29.724 1.00 91.81 499 GLY A O 1
ATOM 3955 N N . GLY A 1 500 ? -1.140 8.405 31.830 1.00 91.88 500 GLY A N 1
ATOM 3956 C CA . GLY A 1 500 ? -2.059 9.502 31.518 1.00 91.88 500 GLY A CA 1
ATOM 3957 C C . GLY A 1 500 ? -3.119 9.117 30.482 1.00 91.88 500 GLY A C 1
ATOM 3958 O O . GLY A 1 500 ? -3.708 8.041 30.563 1.00 91.88 500 GLY A O 1
ATOM 3959 N N . GLY A 1 501 ? -3.369 10.014 29.526 1.00 93.94 501 GLY A N 1
ATOM 3960 C CA . GLY A 1 501 ? -4.332 9.792 28.449 1.00 93.94 501 GLY A CA 1
ATOM 3961 C C . GLY A 1 501 ? -3.824 8.887 27.329 1.00 93.94 501 GLY A C 1
ATOM 3962 O O . GLY A 1 501 ? -4.638 8.363 26.576 1.00 93.94 501 GLY A O 1
ATOM 3963 N N . VAL A 1 502 ? -2.509 8.657 27.229 1.00 95.25 502 VAL A N 1
ATOM 3964 C CA . VAL A 1 502 ? -1.881 8.016 26.060 1.00 95.25 502 VAL A CA 1
ATOM 3965 C C . VAL A 1 502 ? -2.476 6.640 25.721 1.00 95.25 502 VAL A C 1
ATOM 3967 O O . VAL A 1 502 ? -2.876 6.463 24.568 1.00 95.25 502 VAL A O 1
ATOM 3970 N N . PRO A 1 503 ? -2.651 5.696 26.671 1.00 96.31 503 PRO A N 1
ATOM 3971 C CA . PRO A 1 503 ? -3.171 4.364 26.348 1.00 96.31 503 PRO A CA 1
ATOM 3972 C C . PRO A 1 503 ? -4.568 4.391 25.727 1.00 96.31 503 PRO A C 1
ATOM 3974 O O . PRO A 1 503 ? -4.857 3.634 24.811 1.00 96.31 503 PRO A O 1
ATOM 3977 N N . LYS A 1 504 ? -5.446 5.280 26.206 1.00 97.38 504 LYS A N 1
ATOM 3978 C CA . LYS A 1 504 ? -6.813 5.411 25.682 1.00 97.38 504 LYS A CA 1
ATOM 3979 C C . LYS A 1 504 ? -6.902 6.364 24.489 1.00 97.38 504 LYS A C 1
ATOM 3981 O O . LYS A 1 504 ? -7.809 6.223 23.679 1.00 97.38 504 LYS A O 1
ATOM 3986 N N . GLY A 1 505 ? -5.986 7.319 24.375 1.00 97.75 505 GLY A N 1
ATOM 3987 C CA . GLY A 1 505 ? -5.930 8.258 23.261 1.00 97.75 505 GLY A CA 1
ATOM 3988 C C . GLY A 1 505 ? -5.359 7.640 21.991 1.00 97.75 505 GLY A C 1
ATOM 3989 O O . GLY A 1 505 ? -5.816 7.985 20.910 1.00 97.75 505 GLY A O 1
ATOM 3990 N N . THR A 1 506 ? -4.404 6.713 22.108 1.00 97.56 506 THR A N 1
ATOM 3991 C CA . THR A 1 506 ? -3.756 6.057 20.957 1.00 97.56 506 THR A CA 1
ATOM 3992 C C . THR A 1 506 ? -4.783 5.408 20.014 1.00 97.56 506 THR A C 1
ATOM 3994 O O . THR A 1 506 ? -4.869 5.834 18.869 1.00 97.56 506 THR A O 1
ATOM 3997 N N . PRO A 1 507 ? -5.642 4.465 20.454 1.00 97.88 507 PRO A N 1
ATOM 3998 C CA . PRO A 1 507 ? -6.663 3.883 19.577 1.00 97.88 507 PRO A CA 1
ATOM 3999 C C . PRO A 1 507 ? -7.659 4.905 19.013 1.00 97.88 507 PRO A C 1
ATOM 4001 O O . PRO A 1 507 ? -8.132 4.719 17.899 1.00 97.88 507 PRO A O 1
ATOM 4004 N N . ALA A 1 508 ? -7.962 5.986 19.737 1.00 98.12 508 ALA A N 1
ATOM 4005 C CA . ALA A 1 508 ? -8.816 7.054 19.220 1.00 98.12 508 ALA A CA 1
ATOM 4006 C C . ALA A 1 508 ? -8.127 7.867 18.107 1.00 98.12 508 ALA A C 1
ATOM 4008 O O . ALA A 1 508 ? -8.753 8.203 17.111 1.00 98.12 508 ALA A O 1
ATOM 4009 N N . HIS A 1 509 ? -6.831 8.137 18.237 1.00 97.56 509 HIS A N 1
ATOM 4010 C CA . HIS A 1 509 ? -6.024 8.795 17.210 1.00 97.56 509 HIS A CA 1
ATOM 4011 C C . HIS A 1 509 ? -5.866 7.929 15.959 1.00 97.56 509 HIS A C 1
ATOM 4013 O O . HIS A 1 509 ? -6.184 8.375 14.860 1.00 97.56 509 HIS A O 1
ATOM 4019 N N . GLU A 1 510 ? -5.445 6.672 16.126 1.00 96.00 510 GLU A N 1
ATOM 4020 C CA . GLU A 1 510 ? -5.251 5.752 14.999 1.00 96.00 510 GLU A CA 1
ATOM 4021 C C . GLU A 1 510 ? -6.569 5.483 14.258 1.00 96.00 510 GLU A C 1
ATOM 4023 O O . GLU A 1 510 ? -6.603 5.424 13.031 1.00 96.00 510 GLU A O 1
ATOM 4028 N N . LEU A 1 511 ? -7.693 5.384 14.976 1.00 95.94 511 LEU A N 1
ATOM 4029 C CA . LEU A 1 511 ? -8.998 5.246 14.330 1.00 95.94 511 LEU A CA 1
ATOM 4030 C C . LEU A 1 511 ? -9.399 6.514 13.555 1.00 95.94 511 LEU A C 1
ATOM 4032 O O . LEU A 1 511 ? -10.032 6.412 12.509 1.00 95.94 511 LEU A O 1
ATOM 4036 N N . GLY A 1 512 ? -8.995 7.703 14.012 1.00 95.81 512 GLY A N 1
ATOM 4037 C CA . GLY A 1 512 ? -9.172 8.943 13.256 1.00 95.81 512 GLY A CA 1
ATOM 4038 C C . GLY A 1 512 ? -8.456 8.911 11.903 1.00 95.81 512 GLY A C 1
ATOM 4039 O O . GLY A 1 512 ? -9.043 9.309 10.897 1.00 95.81 512 GLY A O 1
ATOM 4040 N N . HIS A 1 513 ? -7.241 8.359 11.855 1.00 93.25 513 HIS A N 1
ATOM 4041 C CA . HIS A 1 513 ? -6.531 8.104 10.599 1.00 93.25 513 HIS A CA 1
ATOM 4042 C C . HIS A 1 513 ? -7.281 7.123 9.704 1.00 93.25 513 HIS A C 1
ATOM 4044 O O . HIS A 1 513 ? -7.488 7.419 8.530 1.00 93.25 513 HIS A O 1
ATOM 4050 N N . ALA A 1 514 ? -7.786 6.025 10.273 1.00 91.81 514 ALA A N 1
ATOM 4051 C CA . ALA A 1 514 ? -8.589 5.051 9.538 1.00 91.81 514 ALA A CA 1
ATOM 4052 C C . ALA A 1 514 ? -9.892 5.644 8.959 1.00 91.81 514 ALA A C 1
ATOM 4054 O O . ALA A 1 514 ? -10.434 5.093 8.004 1.00 91.81 514 ALA A O 1
ATOM 4055 N N . PHE A 1 515 ? -10.381 6.766 9.499 1.00 92.75 515 PHE A N 1
ATOM 4056 C CA . PHE A 1 515 ? -11.484 7.544 8.922 1.00 92.75 515 PHE A CA 1
ATOM 4057 C C . PHE A 1 515 ? -11.047 8.581 7.881 1.00 92.75 515 PHE A C 1
ATOM 4059 O O . PHE A 1 515 ? -11.906 9.200 7.265 1.00 92.75 515 PHE A O 1
ATOM 4066 N N . GLY A 1 516 ? -9.743 8.778 7.673 1.00 89.88 516 GLY A N 1
ATOM 4067 C CA . GLY A 1 516 ? -9.168 9.691 6.683 1.00 89.88 516 GLY A CA 1
ATOM 4068 C C . GLY A 1 516 ? -8.641 11.013 7.249 1.00 89.88 516 GLY A C 1
ATOM 4069 O O . GLY A 1 516 ? -8.262 11.890 6.475 1.00 89.88 516 GLY A O 1
ATOM 4070 N N . LEU A 1 517 ? -8.596 11.195 8.575 1.00 91.44 517 LEU A N 1
ATOM 4071 C CA . LEU A 1 517 ? -8.065 12.427 9.165 1.00 91.44 517 LEU A CA 1
ATOM 4072 C C . LEU A 1 517 ? -6.526 12.452 9.121 1.00 91.44 517 LEU A C 1
ATOM 4074 O O . LEU A 1 517 ? -5.896 11.525 9.630 1.00 91.44 517 LEU A O 1
ATOM 4078 N N . PRO A 1 518 ? -5.887 13.506 8.583 1.00 91.69 518 PRO A N 1
ATOM 4079 C CA . PRO A 1 518 ? -4.441 13.694 8.681 1.00 91.69 518 PRO A CA 1
ATOM 4080 C C . PRO A 1 518 ? -4.040 14.370 10.003 1.00 91.69 518 PRO A C 1
ATOM 4082 O O . PRO A 1 518 ? -4.880 14.883 10.744 1.00 91.69 518 PRO A O 1
ATOM 4085 N N . HIS A 1 519 ? -2.734 14.441 10.282 1.00 94.06 519 HIS A N 1
ATOM 4086 C CA . HIS A 1 519 ? -2.221 15.323 11.339 1.00 94.06 519 HIS A CA 1
ATOM 4087 C C . HIS A 1 519 ? -2.399 16.797 10.935 1.00 94.06 519 HIS A C 1
ATOM 4089 O O . HIS A 1 519 ? -1.999 17.174 9.830 1.00 94.06 519 HIS A O 1
ATOM 4095 N N . PRO A 1 520 ? -2.935 17.664 11.812 1.00 91.00 520 PRO A N 1
ATOM 4096 C CA . PRO A 1 520 ? -3.160 19.074 11.488 1.00 91.00 520 PRO A CA 1
ATOM 4097 C C . PRO A 1 520 ? -1.903 19.955 11.650 1.00 91.00 520 PRO A C 1
ATOM 4099 O O . PRO A 1 520 ? -1.917 21.123 11.252 1.00 91.00 520 PRO A O 1
ATOM 4102 N N . GLY A 1 521 ? -0.822 19.427 12.238 1.00 89.56 521 GLY A N 1
ATOM 4103 C CA . GLY A 1 521 ? 0.450 20.118 12.474 1.00 89.56 521 GLY A CA 1
ATOM 4104 C C . GLY A 1 521 ? 0.727 20.390 13.957 1.00 89.56 521 GLY A C 1
ATOM 4105 O O . GLY A 1 521 ? -0.193 20.572 14.758 1.00 89.56 521 GLY A O 1
ATOM 4106 N N . GLU A 1 522 ? 2.012 20.444 14.330 1.00 90.62 522 GLU A N 1
ATOM 4107 C CA . GLU A 1 522 ? 2.490 20.476 15.728 1.00 90.62 522 GLU A CA 1
ATOM 4108 C C . GLU A 1 522 ? 1.857 21.574 16.596 1.00 90.62 522 GLU A C 1
ATOM 4110 O O . GLU A 1 522 ? 1.637 21.376 17.791 1.00 90.62 522 GLU A O 1
ATOM 4115 N N . GLN A 1 523 ? 1.497 22.715 16.004 1.00 93.31 523 GLN A N 1
ATOM 4116 C CA . GLN A 1 523 ? 0.848 23.830 16.697 1.00 93.31 523 GLN A CA 1
ATOM 4117 C C . GLN A 1 523 ? -0.518 23.482 17.319 1.00 93.31 523 GLN A C 1
ATOM 4119 O O . GLN A 1 523 ? -1.028 24.247 18.138 1.00 93.31 523 GLN A O 1
ATOM 4124 N N . TYR A 1 524 ? -1.117 22.349 16.942 1.00 93.75 524 TYR A N 1
ATOM 4125 C CA . TYR A 1 524 ? -2.419 21.898 17.432 1.00 93.75 524 TYR A CA 1
ATOM 4126 C C . TYR A 1 524 ? -2.337 20.781 18.482 1.00 93.75 524 TYR A C 1
ATOM 4128 O O . TYR A 1 524 ? -3.367 20.195 18.808 1.00 93.75 524 TYR A O 1
ATOM 4136 N N . ALA A 1 525 ? -1.158 20.497 19.052 1.00 91.69 525 ALA A N 1
ATOM 4137 C CA . ALA A 1 525 ? -0.972 19.416 20.031 1.00 91.69 525 ALA A CA 1
ATOM 4138 C C . ALA A 1 525 ? -1.890 19.517 21.271 1.00 91.69 525 ALA A C 1
ATOM 4140 O O . ALA A 1 525 ? -2.324 18.509 21.818 1.00 91.69 525 ALA A O 1
ATOM 4141 N N . ASP A 1 526 ? -2.258 20.726 21.695 1.00 92.75 526 ASP A N 1
ATOM 4142 C CA . ASP A 1 526 ? -3.168 20.912 22.837 1.00 92.75 526 ASP A CA 1
ATOM 4143 C C . ASP A 1 526 ? -4.655 20.968 22.440 1.00 92.75 526 ASP A C 1
ATOM 4145 O O . ASP A 1 526 ? -5.520 21.114 23.302 1.00 92.75 526 ASP A O 1
ATOM 4149 N N . GLN A 1 527 ? -4.968 20.885 21.143 1.00 94.31 527 GLN A N 1
ATOM 4150 C CA . GLN A 1 527 ? -6.314 21.112 20.601 1.00 94.31 527 GLN A CA 1
ATOM 4151 C C . GLN A 1 527 ? -6.887 19.888 19.885 1.00 94.31 527 GLN A C 1
ATOM 4153 O O . GLN A 1 527 ? -8.083 19.635 20.009 1.00 94.31 527 GLN A O 1
ATOM 4158 N N . SER A 1 528 ? -6.048 19.143 19.161 1.00 97.31 528 SER A N 1
ATOM 4159 C CA . SER A 1 528 ? -6.464 18.007 18.340 1.00 97.31 528 SER A CA 1
ATOM 4160 C C . SER A 1 528 ? -5.885 16.695 18.844 1.00 97.31 528 SER A C 1
ATOM 4162 O O . SER A 1 528 ? -4.664 16.548 18.970 1.00 97.31 528 SER A O 1
ATOM 4164 N N . ILE A 1 529 ? -6.758 15.704 19.027 1.00 97.69 529 ILE A N 1
ATOM 4165 C CA . ILE A 1 529 ? -6.350 14.321 19.252 1.00 97.69 529 ILE A CA 1
ATOM 4166 C C . ILE A 1 529 ? -5.500 13.811 18.090 1.00 97.69 529 ILE A C 1
ATOM 4168 O O . ILE A 1 529 ? -4.582 13.029 18.324 1.00 97.69 529 ILE A O 1
ATOM 4172 N N . MET A 1 530 ? -5.755 14.294 16.866 1.00 96.75 530 MET A N 1
ATOM 4173 C CA . MET A 1 530 ? -5.021 13.927 15.656 1.00 96.75 530 MET A CA 1
ATOM 4174 C C . MET A 1 530 ? -3.617 14.517 15.625 1.00 96.75 530 MET A C 1
ATOM 4176 O O . MET A 1 530 ? -2.818 14.094 14.809 1.00 96.75 530 MET A O 1
ATOM 4180 N N . GLN A 1 531 ? -3.276 15.458 16.507 1.00 95.50 531 GLN A N 1
ATOM 4181 C CA . GLN A 1 531 ? -1.892 15.906 16.662 1.00 95.50 531 GLN A CA 1
ATOM 4182 C C . GLN A 1 531 ? -1.211 15.262 17.867 1.00 95.50 531 GLN A C 1
ATOM 4184 O O . GLN A 1 531 ? -0.049 14.867 17.790 1.00 95.50 531 GLN A O 1
ATOM 4189 N N . TRP A 1 532 ? -1.908 15.194 19.001 1.00 94.62 532 TRP A N 1
ATOM 4190 C CA . TRP A 1 532 ? -1.357 14.619 20.220 1.00 94.62 532 TRP A CA 1
ATOM 4191 C C . TRP A 1 532 ? -2.445 13.978 21.074 1.00 94.62 532 TRP A C 1
ATOM 4193 O O . TRP A 1 532 ? -3.293 14.629 21.684 1.00 94.62 532 TRP A O 1
ATOM 4203 N N . HIS A 1 533 ? -2.365 12.659 21.177 1.00 94.81 533 HIS A N 1
ATOM 4204 C CA . HIS A 1 533 ? -3.362 11.847 21.856 1.00 94.81 533 HIS A CA 1
ATOM 4205 C C . HIS A 1 533 ? -3.127 11.696 23.368 1.00 94.81 533 HIS A C 1
ATOM 4207 O O . HIS A 1 533 ? -3.982 11.174 24.083 1.00 94.81 533 HIS A O 1
ATOM 4213 N N . GLY A 1 534 ? -1.994 12.168 23.902 1.00 94.25 534 GLY A N 1
ATOM 4214 C CA . GLY A 1 534 ? -1.654 11.996 25.320 1.00 94.25 534 GLY A CA 1
ATOM 4215 C C . GLY A 1 534 ? -2.537 12.772 26.301 1.00 94.25 534 GLY A C 1
ATOM 4216 O O . GLY A 1 534 ? -2.593 12.421 27.480 1.00 94.25 534 GLY A O 1
ATOM 4217 N N . ASN A 1 535 ? -3.266 13.777 25.811 1.00 93.50 535 ASN A N 1
ATOM 4218 C CA . ASN A 1 535 ? -4.205 14.590 26.588 1.00 93.50 535 ASN A CA 1
ATOM 4219 C C . ASN A 1 535 ? -5.638 14.016 26.603 1.00 93.50 535 ASN A C 1
ATOM 4221 O O . ASN A 1 535 ? -6.553 14.652 27.127 1.00 93.50 535 ASN A O 1
ATOM 4225 N N . TYR A 1 536 ? -5.861 12.825 26.038 1.00 96.19 536 TYR A N 1
ATOM 4226 C CA . TYR A 1 536 ? -7.164 12.158 26.052 1.00 96.19 536 TYR A CA 1
ATOM 4227 C C . TYR A 1 536 ? -7.680 11.907 27.489 1.00 96.19 536 TYR A C 1
ATOM 4229 O O . TYR A 1 536 ? -6.892 11.540 28.365 1.00 96.19 536 TYR A O 1
ATOM 4237 N N . PRO A 1 537 ? -8.992 12.055 27.766 1.00 95.50 537 PRO A N 1
ATOM 4238 C CA . PRO A 1 537 ? -10.071 12.469 26.856 1.00 95.50 537 PRO A CA 1
ATOM 4239 C C . PRO A 1 537 ? -10.276 13.994 26.782 1.00 95.50 537 PRO A C 1
ATOM 4241 O O . PRO A 1 537 ? -11.273 14.443 26.227 1.00 95.50 537 PRO A O 1
ATOM 4244 N N . GLY A 1 538 ? -9.388 14.790 27.388 1.00 94.38 538 GLY A N 1
ATOM 4245 C CA . GLY A 1 538 ? -9.531 16.246 27.496 1.00 94.38 538 GLY A CA 1
ATOM 4246 C C . GLY A 1 538 ? -9.173 17.027 26.228 1.00 94.38 538 GLY A C 1
ATOM 4247 O O . GLY A 1 538 ? -9.554 18.189 26.117 1.00 94.38 538 GLY A O 1
ATOM 4248 N N . VAL A 1 539 ? -8.457 16.405 25.288 1.00 94.38 539 VAL A N 1
ATOM 4249 C CA . VAL A 1 539 ? -8.226 16.937 23.936 1.00 94.38 539 VAL A CA 1
ATOM 4250 C C . VAL A 1 539 ? -9.398 16.576 23.020 1.00 94.38 539 VAL A C 1
ATOM 4252 O O . VAL A 1 539 ? -9.983 15.503 23.172 1.00 94.38 539 VAL A O 1
ATOM 4255 N N . GLY A 1 540 ? -9.752 17.475 22.101 1.00 96.62 540 GLY A N 1
ATOM 4256 C CA . GLY A 1 540 ? -10.877 17.308 21.182 1.00 96.62 540 GLY A CA 1
ATOM 4257 C C . GLY A 1 540 ? -10.443 17.116 19.732 1.00 96.62 540 GLY A C 1
ATOM 4258 O O . GLY A 1 540 ? -9.366 16.594 19.455 1.00 96.62 540 GLY A O 1
ATOM 4259 N N . LEU A 1 541 ? -11.298 17.552 18.811 1.00 97.88 541 LEU A N 1
ATOM 4260 C CA . LEU A 1 541 ? -11.025 17.649 17.377 1.00 97.88 541 LEU A CA 1
ATOM 4261 C C . LEU A 1 541 ? -11.135 19.114 16.935 1.00 97.88 541 LEU A C 1
ATOM 4263 O O . LEU A 1 541 ? -11.897 19.897 17.509 1.00 97.88 541 LEU A O 1
ATOM 4267 N N . LEU A 1 542 ? -10.389 19.494 15.902 1.00 97.81 542 LEU A N 1
ATOM 4268 C CA . LEU A 1 542 ? -10.503 20.808 15.275 1.00 97.81 542 LEU A CA 1
ATOM 4269 C C . LEU A 1 542 ? -11.831 20.925 14.514 1.00 97.81 542 LEU A C 1
ATOM 4271 O O . LEU A 1 542 ? -12.355 19.919 14.033 1.00 97.81 542 LEU A O 1
ATOM 4275 N N . PRO A 1 543 ? -12.362 22.147 14.321 1.00 97.44 543 PRO A N 1
ATOM 4276 C CA . PRO A 1 543 ? -13.616 22.346 13.596 1.00 97.44 543 PRO A CA 1
ATOM 4277 C C . PRO A 1 543 ? -13.661 21.662 12.222 1.00 97.44 543 PRO A C 1
ATOM 4279 O O . PRO A 1 543 ? -14.661 21.028 11.902 1.00 97.44 543 PRO A O 1
ATOM 4282 N N . GLN A 1 544 ? -12.574 21.726 11.447 1.00 95.06 544 GLN A N 1
ATOM 4283 C CA . GLN A 1 544 ? -12.490 21.081 10.133 1.00 95.06 544 GLN A CA 1
ATOM 4284 C C . GLN A 1 544 ? -12.411 19.547 10.200 1.00 95.06 544 GLN A C 1
ATOM 4286 O O . GLN A 1 544 ? -12.894 18.875 9.298 1.00 95.06 544 GLN A O 1
ATOM 4291 N N . GLU A 1 545 ? -11.837 18.980 11.265 1.00 97.19 545 GLU A N 1
ATOM 4292 C CA . GLU A 1 545 ? -11.810 17.525 11.475 1.00 97.19 545 GLU A CA 1
ATOM 4293 C C . GLU A 1 545 ? -13.216 17.026 11.840 1.00 97.19 545 GLU A C 1
ATOM 4295 O O . GLU A 1 545 ? -13.656 15.987 11.360 1.00 97.19 545 GLU A O 1
ATOM 4300 N N . ILE A 1 546 ? -13.955 17.802 12.643 1.00 97.75 546 ILE A N 1
ATOM 4301 C CA . ILE A 1 546 ? -15.357 17.525 12.978 1.00 97.75 546 ILE A CA 1
ATOM 4302 C C . ILE A 1 546 ? -16.239 17.580 11.726 1.00 97.75 546 ILE A C 1
ATOM 4304 O O . ILE A 1 546 ? -17.084 16.707 11.546 1.00 97.75 546 ILE A O 1
ATOM 4308 N N . GLU A 1 547 ? -16.075 18.600 10.880 1.00 94.62 547 GLU A N 1
ATOM 4309 C CA . GLU A 1 547 ? -16.819 18.731 9.620 1.00 94.62 547 GLU A CA 1
ATOM 4310 C C . GLU A 1 547 ? -16.528 17.554 8.684 1.00 94.62 547 GLU A C 1
ATOM 4312 O O . GLU A 1 547 ? -17.458 16.885 8.244 1.00 94.62 547 GLU A O 1
ATOM 4317 N N . PHE A 1 548 ? -15.250 17.214 8.506 1.00 93.69 548 PHE A N 1
ATOM 4318 C CA . PHE A 1 548 ? -14.839 16.049 7.727 1.00 93.69 548 PHE A CA 1
ATOM 4319 C C . PHE A 1 548 ? -15.467 14.746 8.241 1.00 93.69 548 PHE A C 1
ATOM 4321 O O . PHE A 1 548 ? -16.001 13.965 7.457 1.00 93.69 548 PHE A O 1
ATOM 4328 N N . LEU A 1 549 ? -15.453 14.507 9.558 1.00 93.88 549 LEU A N 1
ATOM 4329 C CA . LEU A 1 549 ? -16.068 13.304 10.121 1.00 93.88 549 LEU A CA 1
ATOM 4330 C C . LEU A 1 549 ? -17.588 13.292 9.960 1.00 93.88 549 LEU A C 1
ATOM 4332 O O . LEU A 1 549 ? -18.139 12.220 9.773 1.00 93.88 549 LEU A O 1
ATOM 4336 N N . ARG A 1 550 ? -18.277 14.437 10.008 1.00 93.19 550 ARG A N 1
ATOM 4337 C CA . ARG A 1 550 ? -19.732 14.487 9.760 1.00 93.19 550 ARG A CA 1
ATOM 4338 C C . ARG A 1 550 ? -20.094 14.114 8.330 1.00 93.19 550 ARG A C 1
ATOM 4340 O O . ARG A 1 550 ? -21.129 1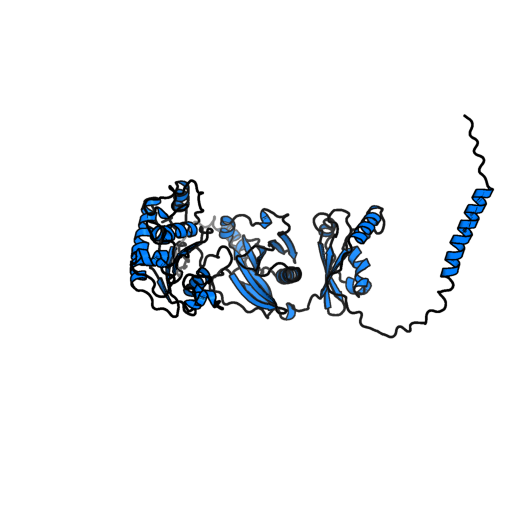3.487 8.126 1.00 93.19 550 ARG A O 1
ATOM 4347 N N . ASP A 1 551 ? -19.244 14.483 7.381 1.00 90.31 551 ASP A N 1
ATOM 4348 C CA . ASP A 1 551 ? -19.421 14.153 5.968 1.00 90.31 551 ASP A CA 1
ATOM 4349 C C . ASP A 1 551 ? -18.913 12.740 5.631 1.00 90.31 551 ASP A C 1
ATOM 4351 O O . ASP A 1 551 ? -19.224 12.199 4.567 1.00 90.31 551 ASP A O 1
ATOM 4355 N N . SER A 1 552 ? -18.160 12.113 6.542 1.00 89.44 552 SER A N 1
ATOM 4356 C CA . SER A 1 552 ? -17.671 10.747 6.388 1.00 89.44 552 SER A CA 1
ATOM 4357 C C . SER A 1 552 ? -18.832 9.746 6.361 1.00 89.44 552 SER A C 1
ATOM 4359 O O . SER A 1 552 ? -19.707 9.775 7.237 1.00 89.44 552 SER A O 1
ATOM 4361 N N . PRO A 1 553 ? -18.820 8.775 5.431 1.00 88.62 553 PRO A N 1
ATOM 4362 C CA . PRO A 1 553 ? -19.865 7.761 5.362 1.00 88.62 553 PRO A CA 1
ATOM 4363 C C . PRO A 1 553 ? -19.915 6.865 6.612 1.00 88.62 553 PRO A C 1
ATOM 4365 O O . PRO A 1 553 ? -20.964 6.304 6.915 1.00 88.62 553 PRO A O 1
ATOM 4368 N N . PHE A 1 554 ? -18.837 6.792 7.405 1.00 91.19 554 PHE A N 1
ATOM 4369 C CA . PHE A 1 554 ? -18.831 6.074 8.684 1.00 91.19 554 PHE A CA 1
ATOM 4370 C C . PHE A 1 554 ? -19.715 6.719 9.762 1.00 91.19 554 PHE A C 1
ATOM 4372 O O . PHE A 1 554 ? -20.103 6.026 10.701 1.00 91.19 554 PHE A O 1
ATOM 4379 N N . PHE A 1 555 ? -20.033 8.013 9.652 1.00 92.38 555 PHE A N 1
ATOM 4380 C CA . PHE A 1 555 ? -20.806 8.780 10.642 1.00 92.38 555 PHE A CA 1
ATOM 4381 C C . PHE A 1 555 ? -22.170 9.247 10.115 1.00 92.38 555 PHE A C 1
ATOM 4383 O O . PHE A 1 555 ? -22.966 9.792 10.886 1.00 92.38 555 PHE A O 1
ATOM 4390 N N . ASN A 1 556 ? -22.446 9.030 8.828 1.00 78.88 556 ASN A N 1
ATOM 4391 C CA . ASN A 1 556 ? -23.700 9.397 8.184 1.00 78.88 556 ASN A CA 1
ATOM 4392 C C . ASN A 1 556 ? -24.764 8.324 8.494 1.00 78.88 556 ASN A C 1
ATOM 4394 O O . ASN A 1 556 ? -24.838 7.293 7.823 1.00 78.88 556 ASN A O 1
ATOM 4398 N N . LEU A 1 557 ? -25.511 8.532 9.585 1.00 60.66 557 LEU A N 1
ATOM 4399 C CA . LEU A 1 557 ? -26.554 7.627 10.096 1.00 60.66 557 LEU A CA 1
ATOM 4400 C C . LEU A 1 557 ? -27.958 7.981 9.605 1.00 60.66 557 LEU A C 1
ATOM 4402 O O . LEU A 1 557 ? -28.328 9.176 9.686 1.00 60.66 557 LEU A O 1
#

Sequence (557 aa):
MDLSAKTNWKFLAIVIALVVIVGGGVLLSLQDESANLPKLDIQNEAKNEIKIGQVEINYNLISGIQSSVDEGHQPWRLNPIMVLRAEIAQYGFDPEKDLETLDTPDTSIQAEFGKSINEFSTDVKHEDKTYVVTLIQPIPGEGKIWTISEVELKTAETINWQTYRNEDFGFEVKFPSVLVLQKNTGEAYTSFLGKLTGESYFLQFGYISQSTLDARGISYCEAYPNDSRCERFTFDNVEFLIDWDIETEGALTRSRAEILKSEGGMVVIDILHSPSRDVKSFFRQILSTFRFIESEGMQDRQTEVQTLSQETNNVKKQNSQEEEREPVVTQIEEPMVFIVKPYLVYPADKAMIPLYETAVQGYLAELRQWYFDQVGATFQMVPLEVIRHPFRNYLEMRCGENPRQECINNLSLFEGNWAQYMNEAIYGGAAAYYAGGPCWAADTAYLVFGAGGGGYAGANSDGNSCGWAVVSDWVLEPISGVPNEWGIPCVYSSGWQCGGGVPKGTPAHELGHAFGLPHPGEQYADQSIMQWHGNYPGVGLLPQEIEFLRDSPFFNL